Protein AF-A0A5C6D250-F1 (afdb_monomer_lite)

pLDDT: mean 87.03, std 15.77, range [28.17, 98.75]

Sequence (464 aa):
MTSQQETSIVERLCNARSPRNYFDWEEQEGYYITACRASGEDIPQLIDIVRKWSDPEWLSSESGLDRDLDGIDLLPVTAWRTLADLKSAAAVQPLIDMLCELDDEFDDWVSEELPHVFGKIGEPAIEPLVLVAQDAGTQEFVRSIAVRGLRCVAKYHEEARNQITAYLTEMMADSTEDSIQFNTTVLVELVDLRAVDAAEAIERAFANDFLDIGMMGKWEDVRQALGVESLGLEMPRDPYNSLEDLTKEVGIGIFSTQPIFMFGEIDEDAEQAYYERAWDLFSNSNEAQQVIDSDGELGWFRLLLEFGLNYLGETIDMMTVASLTEFVFEYVPRKVSTEPEAADSIVFELTKFWEYLDRAFEVPDAKSIIEWLNTEGVVGRLKSELSDPKNFGMAKSFFMSGMDAGYDMTSETEMAEFVEAYNNSSLPSNNVSAPETTVSRGERIGRNDPCPCGSGKKYKKCCR

Foldseek 3Di:
DDPPDPDDLLVQLLQADAPVVDDPLLVDACSLCVSSVDAPVCLVVLLVQLLLLLPPCSVVDPPVPDPPGDHSNCSNVSSLSNCLNNLPLVNQVSLLVSLQSDPDLDPVSNQPPVLSSLLSNAPSNLVVLLVQLPPPVGDLSSNLSSLSSLLSNCVNPVVCLVVSLVSLLVVLLVFDLVRQPSNQSSLVSNLVSLVQVSLVSNLVCQQRLSYACQPQHHNVSSCVSSVHDDPPRDGDPDHHNPPVVVCFLQVVDPQFPDRQADPNHGDPVRLVSSLVSLCVQLCPDPLVVVLCVPPVDDDLVSVLQVCQCPPVVGGPLRDALVSVCCVQQQVCLAPPQDALVCLVSNLSSVLSSLVSCCVPPVRPRSVVNNVVSPDPCSSVNSSVSNPDCVSYHPVNNLLVVLVVVVFPCVDPVSVVVSVVVVVVPPDDDPPPPPPDPPPPPDDDQDQQHQPPVPPRHRNVPPPD

InterPro domains:
  IPR004027 SEC-C motif [PF02810] (447-463)
  IPR010602 Protein of unknown function DUF1186 [PF06685] (77-229)
  IPR011989 Armadillo-like helical [G3DSA:1.25.10.10] (76-216)

Secondary structure (DSSP, 8-state):
----PPPPHHHHHHTSPPGGG-TTGGG-SSHHHHHTT--GGGHHHHHHHHTTSS-TTTTTS--SS-S--TTGGGHHHHHHHHHHHTT-GGGHHHHHHHHHT---TT-HHHHHHHHHHHHHH-GGGHHHHHHHHH-TTS-HHHHHHHHHHHHHHHHH-GGGHHHHHHHHHHHHHT--GGGHHHHHHHHHHHHHTT-GGGHHHHHHHHHTT-S-HHHH--HHHHHHHHT-----PPPPSS-TT-HHHHHHHTT--TT-SS-SEETTEE-HHHHHHHHHHHHHHHHTSHHHHHHHHHHS---HHHHHHHHIIIII---GGG--HHHHHHIIIIIHHHH----GGGHHHHHHHHHHHHHHHHHHH--TTHHHHHHHHTSTTHHHHHHHHHH-GGG--HHHHHHHHHHHTT--TTSHHHHHHHHHHHHHS---------------SS----TTSBPTTSSSSBHHHH--

Radius of gyration: 32.6 Å; chains: 1; bounding box: 73×55×107 Å

Structure (mmCIF, N/CA/C/O backbone):
data_AF-A0A5C6D250-F1
#
_entry.id   AF-A0A5C6D250-F1
#
loop_
_atom_site.group_PDB
_atom_site.id
_atom_site.type_symbol
_atom_site.label_atom_id
_atom_site.label_alt_id
_atom_site.label_comp_id
_atom_site.label_asym_id
_atom_site.label_entity_id
_atom_site.label_seq_id
_atom_site.pdbx_PDB_ins_code
_atom_site.Cartn_x
_atom_site.Cartn_y
_atom_site.Cartn_z
_atom_site.occupancy
_atom_site.B_iso_or_equiv
_atom_site.auth_seq_id
_atom_site.auth_comp_id
_atom_site.auth_asym_id
_atom_site.auth_atom_id
_atom_site.pdbx_PDB_model_num
ATOM 1 N N . MET A 1 1 ? -7.537 4.509 65.485 1.00 37.38 1 MET A N 1
ATOM 2 C CA . MET A 1 1 ? -8.223 4.524 64.180 1.00 37.38 1 MET A CA 1
ATOM 3 C C . MET A 1 1 ? -7.490 5.529 63.319 1.00 37.38 1 MET A C 1
ATOM 5 O O . MET A 1 1 ? -7.781 6.714 63.373 1.00 37.38 1 MET A O 1
ATOM 9 N N . THR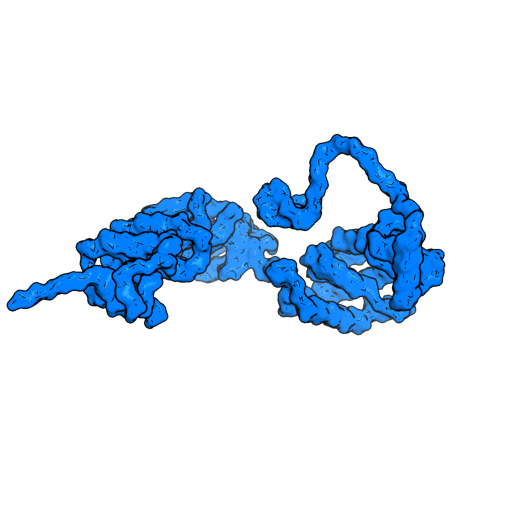 A 1 2 ? -6.424 5.078 62.669 1.00 39.28 2 THR A N 1
ATOM 10 C CA . THR A 1 2 ? -5.686 5.859 61.679 1.00 39.28 2 THR A CA 1
ATOM 11 C C . THR A 1 2 ? -6.544 5.909 60.423 1.00 39.28 2 THR A C 1
ATOM 13 O O . THR A 1 2 ? -6.864 4.868 59.859 1.00 39.28 2 THR A O 1
ATOM 16 N N . SER A 1 3 ? -6.968 7.116 60.057 1.00 42.22 3 SER A N 1
ATOM 17 C CA . SER A 1 3 ? -7.503 7.438 58.737 1.00 42.22 3 SER A CA 1
ATOM 18 C C . SER A 1 3 ? -6.509 6.928 57.690 1.00 42.22 3 SER A C 1
ATOM 20 O O . SER A 1 3 ? -5.389 7.435 57.624 1.00 42.22 3 SER A O 1
ATOM 22 N N . GLN A 1 4 ? -6.856 5.870 56.954 1.00 44.22 4 GLN A N 1
ATOM 23 C CA . GLN A 1 4 ? -6.157 5.547 55.714 1.00 44.22 4 GLN A CA 1
ATOM 24 C C . GLN A 1 4 ? -6.478 6.698 54.761 1.00 44.22 4 GLN A C 1
ATOM 26 O O . GLN A 1 4 ? -7.627 6.841 54.358 1.00 44.22 4 GLN A O 1
ATOM 31 N N . GLN A 1 5 ? -5.495 7.554 54.467 1.00 51.31 5 GLN A N 1
ATOM 32 C CA . GLN A 1 5 ? -5.589 8.454 53.320 1.00 51.31 5 GLN A CA 1
ATOM 33 C C . GLN A 1 5 ? -5.882 7.586 52.095 1.00 51.31 5 GLN A C 1
ATOM 35 O O . GLN A 1 5 ? -5.113 6.669 51.798 1.00 51.31 5 GLN A O 1
ATOM 40 N N . GLU A 1 6 ? -7.020 7.822 51.445 1.00 60.28 6 GLU A N 1
ATOM 41 C CA . GLU A 1 6 ? -7.322 7.206 50.158 1.00 60.28 6 GLU A CA 1
ATOM 42 C C . GLU A 1 6 ? -6.195 7.566 49.190 1.00 60.28 6 GLU A C 1
ATOM 44 O O . GLU A 1 6 ? -5.878 8.736 48.981 1.00 60.28 6 GLU A O 1
ATOM 49 N N . THR A 1 7 ? -5.530 6.534 48.680 1.00 74.62 7 THR A N 1
ATOM 50 C CA . THR A 1 7 ? -4.460 6.650 47.686 1.00 74.62 7 THR A CA 1
ATOM 51 C C . THR A 1 7 ? -5.074 7.200 46.399 1.00 74.62 7 THR A C 1
ATOM 53 O O . THR A 1 7 ? -6.152 6.754 45.988 1.00 74.62 7 THR A O 1
ATOM 56 N N . SER A 1 8 ? -4.421 8.181 45.776 1.00 87.75 8 SER A N 1
ATOM 57 C CA . SER A 1 8 ? -4.951 8.851 44.579 1.00 87.75 8 SER A CA 1
ATOM 58 C C . SER A 1 8 ? -5.178 7.856 43.432 1.00 87.75 8 SER A C 1
ATOM 60 O O . SER A 1 8 ? -4.537 6.804 43.384 1.00 87.75 8 SER A O 1
ATOM 62 N N . ILE A 1 9 ? -6.084 8.155 42.489 1.00 89.00 9 ILE A N 1
ATOM 63 C CA . ILE A 1 9 ? -6.283 7.279 41.317 1.00 89.00 9 ILE A CA 1
ATOM 64 C C . ILE A 1 9 ? -4.988 7.117 40.512 1.00 89.00 9 ILE A C 1
ATOM 66 O O . ILE A 1 9 ? -4.697 6.019 40.062 1.00 89.00 9 ILE A O 1
ATOM 70 N N . VAL A 1 10 ? -4.166 8.168 40.424 1.00 87.00 10 VAL A N 1
ATOM 71 C CA . VAL A 1 10 ? -2.855 8.136 39.757 1.00 87.00 10 VAL A CA 1
ATOM 72 C C . VAL A 1 10 ? -1.943 7.095 40.405 1.00 87.00 10 VAL A C 1
ATOM 74 O O . VAL A 1 10 ? -1.446 6.205 39.722 1.00 87.00 10 VAL A O 1
ATOM 77 N N . GLU A 1 11 ? -1.786 7.128 41.732 1.00 84.94 11 GLU A N 1
ATOM 78 C CA . GLU A 1 11 ? -0.992 6.120 42.447 1.00 84.94 11 GLU A CA 1
ATOM 79 C C . GLU A 1 11 ? -1.585 4.714 42.289 1.00 84.94 11 GLU A C 1
ATOM 81 O O . GLU A 1 11 ? -0.844 3.738 42.172 1.00 84.94 11 GLU A O 1
ATOM 86 N N . ARG A 1 12 ? -2.917 4.579 42.279 1.00 89.94 12 ARG A N 1
ATOM 87 C CA . ARG A 1 12 ? -3.585 3.284 42.081 1.00 89.94 12 ARG A CA 1
ATOM 88 C C . ARG A 1 12 ? -3.339 2.716 40.679 1.00 89.94 12 ARG A C 1
ATOM 90 O O . ARG A 1 12 ? -3.074 1.521 40.574 1.00 89.94 12 ARG A O 1
ATOM 97 N N . LEU A 1 13 ? -3.364 3.552 39.642 1.00 88.25 13 LEU A N 1
ATOM 98 C CA . LEU A 1 13 ? -3.041 3.174 38.264 1.00 88.25 13 LEU A CA 1
ATOM 99 C C . LEU A 1 13 ? -1.561 2.787 38.118 1.00 88.25 13 LEU A C 1
ATOM 101 O O . LEU A 1 13 ? -1.276 1.748 37.536 1.00 88.25 13 LEU A O 1
ATOM 105 N N . CYS A 1 14 ? -0.623 3.540 38.706 1.00 83.69 14 CYS A N 1
ATOM 106 C CA . CYS A 1 14 ? 0.806 3.189 38.671 1.00 83.69 14 CYS A CA 1
ATOM 107 C C . CYS A 1 14 ? 1.116 1.848 39.357 1.00 83.69 14 CYS A C 1
ATOM 109 O O . CYS A 1 14 ? 2.087 1.180 39.018 1.00 83.69 14 CYS A O 1
ATOM 111 N N . ASN A 1 15 ? 0.306 1.461 40.347 1.00 82.19 15 ASN A N 1
ATOM 112 C CA . ASN A 1 15 ? 0.440 0.179 41.038 1.00 82.19 15 ASN A CA 1
ATOM 113 C C . ASN A 1 15 ? -0.245 -0.984 40.302 1.00 82.19 15 ASN A C 1
ATOM 115 O O . ASN A 1 15 ? -0.017 -2.146 40.659 1.00 82.19 15 ASN A O 1
ATOM 119 N N . ALA A 1 16 ? -1.086 -0.708 39.300 1.00 83.81 16 ALA A N 1
ATOM 120 C CA . ALA A 1 16 ? -1.531 -1.748 38.386 1.00 83.81 16 ALA A CA 1
ATOM 121 C C . ALA A 1 16 ? -0.348 -2.226 37.537 1.00 83.81 16 ALA A C 1
ATOM 123 O O . ALA A 1 16 ? 0.628 -1.516 37.303 1.00 83.81 16 ALA A O 1
ATOM 124 N N . ARG A 1 17 ? -0.401 -3.486 37.101 1.00 75.44 17 ARG A N 1
ATOM 125 C CA . ARG A 1 17 ? 0.667 -4.033 36.257 1.00 75.44 17 ARG A CA 1
ATOM 126 C C . ARG A 1 17 ? 0.773 -3.233 34.962 1.00 75.44 17 ARG A C 1
ATOM 128 O O . ARG A 1 17 ? -0.248 -2.908 34.362 1.00 75.44 17 ARG A O 1
ATOM 135 N N . SER A 1 18 ? 2.013 -3.016 34.523 1.00 81.00 18 SER A N 1
ATOM 136 C CA . SER A 1 18 ? 2.312 -2.307 33.279 1.00 81.00 18 SER A CA 1
ATOM 137 C C . SER A 1 18 ? 1.523 -2.884 32.092 1.00 81.00 18 SER A C 1
ATOM 139 O O . SER A 1 18 ? 1.556 -4.109 31.899 1.00 81.00 18 SER A O 1
ATOM 141 N N . PRO A 1 19 ? 0.891 -2.026 31.266 1.00 83.06 19 PRO A N 1
ATOM 142 C CA . PRO A 1 19 ? 0.223 -2.436 30.033 1.00 83.06 19 PRO A CA 1
ATOM 143 C C . PRO A 1 19 ? 1.100 -3.252 29.073 1.00 83.06 19 PRO A C 1
ATOM 145 O O . PRO A 1 19 ? 0.569 -4.098 28.361 1.00 83.06 19 PRO A O 1
ATOM 148 N N . ARG A 1 20 ? 2.435 -3.085 29.113 1.00 81.62 20 ARG A N 1
ATOM 149 C CA . ARG A 1 20 ? 3.404 -3.809 28.258 1.00 81.62 20 ARG A CA 1
ATOM 150 C C . ARG A 1 20 ? 3.479 -5.315 28.519 1.00 81.62 20 ARG A C 1
ATOM 152 O O . ARG A 1 20 ? 3.964 -6.059 27.679 1.00 81.62 20 ARG A O 1
ATOM 159 N N . ASN A 1 21 ? 3.068 -5.765 29.703 1.00 73.31 21 ASN A N 1
ATOM 160 C CA . ASN A 1 21 ? 3.219 -7.162 30.125 1.00 73.31 21 ASN A CA 1
ATOM 161 C C . ASN A 1 21 ? 1.983 -8.019 29.825 1.00 73.31 21 ASN A C 1
ATOM 163 O O . ASN A 1 21 ? 1.889 -9.137 30.335 1.00 73.31 21 ASN A O 1
ATOM 167 N N . TYR A 1 22 ? 1.014 -7.483 29.083 1.00 66.19 22 TYR A N 1
ATOM 168 C CA . TYR A 1 22 ? -0.286 -8.107 28.912 1.00 66.19 22 TYR A CA 1
ATOM 169 C C . TYR A 1 22 ? -0.682 -8.166 27.445 1.00 66.19 22 TYR A C 1
ATOM 171 O O . TYR A 1 22 ? -1.217 -7.205 26.901 1.00 66.19 22 TYR A O 1
ATOM 179 N N . PHE A 1 23 ? -0.409 -9.321 26.842 1.00 62.03 23 PHE A N 1
ATOM 180 C CA . PHE A 1 23 ? -1.096 -9.750 25.633 1.00 62.03 23 PHE A CA 1
ATOM 181 C C . PHE A 1 23 ? -2.547 -10.089 26.019 1.00 62.03 23 PHE A C 1
ATOM 183 O O . PHE A 1 23 ? -2.774 -10.669 27.085 1.00 62.03 23 PHE A O 1
ATOM 190 N N . ASP A 1 24 ? -3.503 -9.673 25.194 1.00 76.31 24 ASP A N 1
ATOM 191 C CA . ASP A 1 24 ? -4.924 -10.042 25.270 1.00 76.31 24 ASP A CA 1
ATOM 192 C C . ASP A 1 24 ? -5.699 -9.500 26.503 1.00 76.31 24 ASP A C 1
ATOM 194 O O . ASP A 1 24 ? -6.525 -10.183 27.120 1.00 76.31 24 ASP A O 1
ATOM 198 N N . TRP A 1 25 ? -5.432 -8.256 26.934 1.00 88.12 25 TRP A N 1
ATOM 199 C CA . TRP A 1 25 ? -6.135 -7.635 28.079 1.00 88.12 25 TRP A CA 1
ATOM 200 C C . TRP A 1 25 ? -7.646 -7.500 27.856 1.00 88.12 25 TRP A C 1
ATOM 202 O O . TRP A 1 25 ? -8.431 -7.476 28.810 1.00 88.12 25 TRP A O 1
ATOM 212 N N . GLU A 1 26 ? -8.054 -7.393 26.601 1.00 87.62 26 GLU A N 1
ATOM 213 C CA . GLU A 1 26 ? -9.429 -7.256 26.169 1.00 87.62 26 GLU A CA 1
ATOM 214 C C . GLU A 1 26 ? -10.266 -8.498 26.505 1.00 87.62 26 GLU A C 1
ATOM 216 O O . GLU A 1 26 ? -11.472 -8.376 26.725 1.00 87.62 26 GLU A O 1
ATOM 221 N N . GLU A 1 27 ? -9.633 -9.666 26.666 1.00 86.81 27 GLU A N 1
ATOM 222 C CA . GLU A 1 27 ? -10.281 -10.902 27.119 1.00 86.81 27 GLU A CA 1
ATOM 223 C C . GLU A 1 27 ? -10.558 -10.925 28.634 1.00 86.81 27 GLU A C 1
ATOM 225 O O . GLU A 1 27 ? -11.228 -11.829 29.139 1.00 86.81 27 GLU A O 1
ATOM 230 N N . GLN A 1 28 ? -10.060 -9.942 29.394 1.00 85.31 28 GLN A N 1
ATOM 231 C CA . GLN A 1 28 ? -10.167 -9.931 30.852 1.00 85.31 28 GLN A CA 1
ATOM 232 C C . GLN A 1 28 ? -11.190 -8.934 31.353 1.00 85.31 28 GLN A C 1
ATOM 234 O O . GLN A 1 28 ? -10.996 -7.721 31.296 1.00 85.31 28 GLN A O 1
ATOM 239 N N . GLU A 1 29 ? -12.283 -9.449 31.903 1.00 85.31 29 GLU A N 1
ATOM 240 C CA . GLU A 1 29 ? -13.344 -8.605 32.436 1.00 85.31 29 GLU A CA 1
ATOM 241 C C . GLU A 1 29 ? -13.020 -8.132 33.865 1.00 85.31 29 GLU A C 1
ATOM 243 O O . GLU A 1 29 ? -12.837 -8.934 34.783 1.00 85.31 29 GLU A O 1
ATOM 248 N N . GLY A 1 30 ? -12.957 -6.811 34.067 1.00 88.50 30 GLY A N 1
ATOM 249 C CA . GLY A 1 30 ? -12.885 -6.193 35.397 1.00 88.50 30 GLY A CA 1
ATOM 250 C C . GLY A 1 30 ? -11.522 -6.273 36.097 1.00 88.50 30 GLY A C 1
ATOM 251 O O . GLY A 1 30 ? -11.430 -5.982 37.300 1.00 88.50 30 GLY A O 1
ATOM 252 N N . TYR A 1 31 ? -10.457 -6.653 35.381 1.00 91.44 31 TYR A N 1
ATOM 253 C CA . TYR A 1 31 ? -9.102 -6.680 35.935 1.00 91.44 31 TYR A CA 1
ATOM 254 C C . TYR A 1 31 ? -8.674 -5.293 36.421 1.00 91.44 31 TYR A C 1
ATOM 256 O O . TYR A 1 31 ? -8.228 -5.169 37.562 1.00 91.44 31 TYR A O 1
ATOM 264 N N . TYR A 1 32 ? -8.849 -4.249 35.610 1.00 91.19 32 TYR A N 1
ATOM 265 C CA . TYR A 1 32 ? -8.392 -2.900 35.941 1.00 91.19 32 TYR A CA 1
ATOM 266 C C . TYR A 1 32 ? -9.249 -2.249 37.023 1.00 91.19 32 TYR A C 1
ATOM 268 O O . TYR A 1 32 ? -8.711 -1.567 37.893 1.00 91.19 32 TYR A O 1
ATOM 276 N N . ILE A 1 33 ? -10.549 -2.557 37.080 1.00 93.00 33 ILE A N 1
ATOM 277 C CA . ILE A 1 33 ? -11.382 -2.206 38.243 1.00 93.00 33 ILE A CA 1
ATOM 278 C C . ILE A 1 33 ? -10.767 -2.777 39.523 1.00 93.00 33 ILE A C 1
ATOM 280 O O . ILE A 1 33 ? -10.609 -2.064 40.512 1.00 93.00 33 ILE A O 1
ATOM 284 N N . THR A 1 34 ? -10.395 -4.058 39.512 1.00 92.12 34 THR A N 1
ATOM 285 C CA . THR A 1 34 ? -9.875 -4.745 40.702 1.00 92.12 34 THR A CA 1
ATOM 286 C C . THR A 1 34 ? -8.467 -4.268 41.068 1.00 92.12 34 THR A C 1
ATOM 288 O O . THR A 1 34 ? -8.195 -3.967 42.233 1.00 92.12 34 THR A O 1
ATOM 291 N N . ALA A 1 35 ? -7.574 -4.179 40.082 1.00 89.44 35 ALA A N 1
ATOM 292 C CA . ALA A 1 35 ? -6.174 -3.808 40.258 1.00 89.44 35 ALA A CA 1
ATOM 293 C C . ALA A 1 35 ? -6.030 -2.348 40.708 1.00 89.44 35 ALA A C 1
ATOM 295 O O . ALA A 1 35 ? -5.338 -2.074 41.689 1.00 89.44 35 ALA A O 1
ATOM 296 N N . CYS A 1 36 ? -6.752 -1.434 40.057 1.00 90.75 36 CYS A N 1
ATOM 297 C CA . CYS A 1 36 ? -6.742 -0.006 40.366 1.00 90.75 36 CYS A CA 1
ATOM 298 C C . CYS A 1 36 ? -7.736 0.357 41.479 1.00 90.75 36 CYS A C 1
ATOM 300 O O . CYS A 1 36 ? -7.814 1.514 41.886 1.00 90.75 36 CYS A O 1
ATOM 302 N N . ARG A 1 37 ? -8.528 -0.609 41.972 1.00 93.81 37 ARG A N 1
ATOM 303 C CA . ARG A 1 37 ? -9.633 -0.384 42.924 1.00 93.81 37 ARG A CA 1
ATOM 304 C C . ARG A 1 37 ? -10.550 0.751 42.459 1.00 93.81 37 ARG A C 1
ATOM 306 O O . ARG A 1 37 ? -10.935 1.592 43.267 1.00 93.81 37 ARG A O 1
ATOM 313 N N . ALA A 1 38 ? -10.790 0.828 41.153 1.00 94.62 38 ALA A N 1
ATOM 314 C CA . ALA A 1 38 ? -11.485 1.939 40.525 1.00 94.62 38 ALA A CA 1
ATOM 315 C C . ALA A 1 38 ? -13.004 1.800 40.673 1.00 94.62 38 ALA A C 1
ATOM 317 O O . ALA A 1 38 ? -13.540 0.692 40.736 1.00 94.62 38 ALA A O 1
ATOM 318 N N . SER A 1 39 ? -13.704 2.928 40.711 1.00 95.12 39 SER A N 1
ATOM 319 C CA . SER A 1 39 ? -15.166 2.977 40.749 1.00 95.12 39 SER A CA 1
ATOM 320 C C . SER A 1 39 ? -15.715 4.077 39.840 1.00 95.12 39 SER A C 1
ATOM 322 O O . SER A 1 39 ? -14.960 4.845 39.247 1.00 95.12 39 SER A O 1
ATOM 324 N N . GLY A 1 40 ? -17.044 4.191 39.751 1.00 94.25 40 GLY A N 1
ATOM 325 C CA . GLY A 1 40 ? -17.687 5.260 38.980 1.00 94.25 40 GLY A CA 1
ATOM 326 C C . GLY A 1 40 ? -17.308 6.678 39.433 1.00 94.25 40 GLY A C 1
ATOM 327 O O . GLY A 1 40 ? -17.347 7.600 38.624 1.00 94.25 40 GLY A O 1
ATOM 328 N N . GLU A 1 41 ? -16.891 6.860 40.691 1.00 95.62 41 GLU A N 1
ATOM 329 C CA . GLU A 1 41 ? -16.434 8.158 41.214 1.00 95.62 41 GLU A CA 1
ATOM 330 C C . GLU A 1 41 ? -15.091 8.603 40.605 1.00 95.62 41 GLU A C 1
ATOM 332 O O . GLU A 1 41 ? -14.802 9.797 40.559 1.00 95.62 41 GLU A O 1
ATOM 337 N N . ASP A 1 42 ? -14.303 7.658 40.080 1.00 96.75 42 ASP A N 1
ATOM 338 C CA . ASP A 1 42 ? -12.990 7.919 39.483 1.00 96.75 42 ASP A CA 1
ATOM 339 C C . ASP A 1 42 ? -13.078 8.353 38.007 1.00 96.75 42 ASP A C 1
ATOM 341 O O . ASP A 1 42 ? -12.104 8.874 37.464 1.00 96.75 42 ASP A O 1
ATOM 345 N N . ILE A 1 43 ? -14.236 8.172 37.352 1.00 97.31 43 ILE A N 1
ATOM 346 C CA . ILE A 1 43 ? -14.421 8.406 35.906 1.00 97.31 43 ILE A CA 1
ATOM 347 C C . ILE A 1 43 ? -13.931 9.793 35.450 1.00 97.31 43 ILE A C 1
ATOM 349 O O . ILE A 1 43 ? -13.191 9.837 34.467 1.00 97.31 43 ILE A O 1
ATOM 353 N N . PRO A 1 44 ? -14.270 10.918 36.118 1.00 97.25 44 PRO A N 1
ATOM 354 C CA . PRO A 1 44 ? -13.808 12.233 35.673 1.00 97.25 44 PRO A CA 1
ATOM 355 C C . PRO A 1 44 ? -12.279 12.355 35.661 1.00 97.25 44 PRO A C 1
ATOM 357 O O . PRO A 1 44 ? -11.711 12.836 34.687 1.00 97.25 44 PRO A O 1
ATOM 360 N N . GLN A 1 45 ? -11.605 11.855 36.703 1.00 95.19 45 GLN A N 1
ATOM 361 C CA . GLN A 1 45 ? -10.142 11.908 36.783 1.00 95.19 45 GLN A CA 1
ATOM 362 C C . GLN A 1 45 ? -9.484 10.963 35.773 1.00 95.19 45 GLN A C 1
ATOM 364 O O . GLN A 1 45 ? -8.446 11.295 35.212 1.00 95.19 45 GLN A O 1
ATOM 369 N N . LEU A 1 46 ? -10.084 9.799 35.508 1.00 96.38 46 LEU A N 1
ATOM 370 C CA . LEU A 1 46 ? -9.608 8.884 34.470 1.00 96.38 46 LEU A CA 1
ATOM 371 C C . LEU A 1 46 ? -9.687 9.522 33.075 1.00 96.38 46 LEU A C 1
ATOM 373 O O . LEU A 1 46 ? -8.745 9.389 32.300 1.00 96.38 46 LEU A O 1
ATOM 377 N N . ILE A 1 47 ? -10.768 10.249 32.771 1.00 96.50 47 ILE A N 1
ATOM 378 C CA . ILE A 1 47 ? -10.910 11.001 31.513 1.00 96.50 47 ILE A CA 1
ATOM 379 C C . ILE A 1 47 ? -9.834 12.090 31.401 1.00 96.50 47 ILE A C 1
ATOM 381 O O . ILE A 1 47 ? -9.215 12.230 30.346 1.00 96.50 47 ILE A O 1
ATOM 385 N N . ASP A 1 48 ? -9.572 12.827 32.485 1.00 93.31 48 ASP A N 1
ATOM 386 C CA . ASP A 1 48 ? -8.516 13.847 32.507 1.00 93.31 48 ASP A CA 1
ATOM 387 C C . ASP A 1 48 ? -7.125 13.248 32.240 1.00 93.31 48 ASP A C 1
ATOM 389 O O . ASP A 1 48 ? -6.312 13.871 31.560 1.00 93.31 48 ASP A O 1
ATOM 393 N N . ILE A 1 49 ? -6.859 12.032 32.734 1.00 92.12 49 ILE A N 1
ATOM 394 C CA . ILE A 1 49 ? -5.605 11.305 32.483 1.00 92.12 49 ILE A CA 1
ATOM 395 C C . ILE A 1 49 ? -5.520 10.830 31.027 1.00 92.12 49 ILE A C 1
ATOM 397 O O . ILE A 1 49 ? -4.461 10.946 30.422 1.00 92.12 49 ILE A O 1
ATOM 401 N N . VAL A 1 50 ? -6.610 10.327 30.438 1.00 92.00 50 VAL A N 1
ATOM 402 C CA . VAL A 1 50 ? -6.621 9.876 29.032 1.00 92.00 50 VAL A CA 1
ATOM 403 C C . VAL A 1 50 ? -6.260 11.005 28.069 1.00 92.00 50 VAL A C 1
ATOM 405 O O . VAL A 1 50 ? -5.452 10.805 27.167 1.00 92.00 50 VAL A O 1
ATOM 408 N N . ARG A 1 51 ? -6.784 12.213 28.300 1.00 89.88 51 ARG A N 1
ATOM 409 C CA . ARG A 1 51 ? -6.480 13.407 27.487 1.00 89.88 51 ARG A CA 1
ATOM 410 C C . ARG A 1 51 ? -5.010 13.816 27.507 1.00 89.88 51 ARG A C 1
ATOM 412 O O . ARG A 1 51 ? -4.597 14.643 26.709 1.00 89.88 51 ARG A O 1
ATOM 419 N N . LYS A 1 52 ? -4.212 13.264 28.423 1.00 86.62 52 LYS A N 1
ATOM 420 C CA . LYS A 1 52 ? -2.765 13.479 28.428 1.00 86.62 52 LYS A CA 1
ATOM 421 C C . LYS A 1 52 ? -2.034 12.724 27.327 1.00 86.62 52 LYS A C 1
ATOM 423 O O . LYS A 1 52 ? -0.883 13.048 27.077 1.00 86.62 52 LYS A O 1
ATOM 428 N N . TRP A 1 53 ? -2.685 11.771 26.659 1.00 86.50 53 TRP A N 1
ATOM 429 C CA . TRP A 1 53 ? -2.085 11.061 25.532 1.00 86.50 53 TRP A CA 1
ATOM 430 C C . TRP A 1 53 ? -1.847 11.973 24.319 1.00 86.50 53 TRP A C 1
ATOM 432 O O . TRP A 1 53 ? -0.772 11.920 23.736 1.00 86.50 53 TRP A O 1
ATOM 442 N N . SER A 1 54 ? -2.796 12.862 23.998 1.00 79.31 54 SER A N 1
ATOM 443 C CA . SER A 1 54 ? -2.668 13.840 22.903 1.00 79.31 54 SER A CA 1
ATOM 444 C C . SER A 1 54 ? -1.897 15.112 23.292 1.00 79.31 54 SER A C 1
ATOM 446 O O . SER A 1 54 ? -1.697 15.984 22.454 1.00 79.31 54 SER A O 1
ATOM 448 N N . ASP A 1 55 ? -1.452 15.249 24.549 1.00 80.31 55 ASP A N 1
ATOM 449 C CA . ASP A 1 55 ? -0.768 16.442 25.066 1.00 80.31 55 ASP A CA 1
ATOM 450 C C . ASP A 1 55 ? 0.753 16.353 24.798 1.00 80.31 55 ASP A C 1
ATOM 452 O O . ASP A 1 55 ? 1.448 15.591 25.480 1.00 80.31 55 ASP A O 1
ATOM 456 N N . PRO A 1 56 ? 1.327 17.147 23.870 1.00 67.38 56 PRO A N 1
ATOM 457 C CA . PRO A 1 56 ? 2.754 17.069 23.541 1.00 67.38 56 PRO A CA 1
ATOM 458 C C . PRO A 1 56 ? 3.657 17.433 24.728 1.00 67.38 56 PRO A C 1
ATOM 460 O O . PRO A 1 56 ? 4.819 17.024 24.790 1.00 67.38 56 PRO A O 1
ATOM 463 N N . GLU A 1 57 ? 3.138 18.203 25.693 1.00 68.88 57 GLU A N 1
ATOM 464 C CA . GLU A 1 57 ? 3.882 18.605 26.883 1.00 68.88 57 GLU A CA 1
ATOM 465 C C . GLU A 1 57 ? 3.908 17.506 27.960 1.00 68.88 57 GLU A C 1
ATOM 467 O O . GLU A 1 57 ? 4.777 17.538 28.841 1.00 68.88 57 GLU A O 1
ATOM 472 N N . TRP A 1 58 ? 3.031 16.498 27.878 1.00 66.25 58 TRP A N 1
ATOM 473 C CA . TRP A 1 58 ? 2.954 15.392 28.840 1.00 66.25 58 TRP A CA 1
ATOM 474 C C . TRP A 1 58 ? 4.247 14.570 28.902 1.00 66.25 58 TRP A C 1
ATOM 476 O O . TRP A 1 58 ? 4.739 14.283 29.992 1.00 66.25 58 TRP A O 1
ATOM 486 N N . LEU A 1 59 ? 4.859 14.272 27.751 1.00 54.47 59 LEU A N 1
ATOM 487 C CA . LEU A 1 59 ? 6.138 13.549 27.679 1.00 54.47 59 LEU A CA 1
ATOM 488 C C . LEU A 1 59 ? 7.347 14.413 28.084 1.00 54.47 59 LEU A C 1
ATOM 490 O O . LEU A 1 59 ? 8.411 13.882 28.402 1.00 54.47 59 LEU A O 1
ATOM 494 N N . SER A 1 60 ? 7.200 15.742 28.066 1.00 48.88 60 SER A N 1
ATOM 495 C CA . SER A 1 60 ? 8.306 16.693 28.263 1.00 48.88 60 SER A CA 1
ATOM 496 C C . SER A 1 60 ? 8.349 17.349 29.647 1.00 48.88 60 SER A C 1
ATOM 498 O O . SER A 1 60 ? 9.363 17.953 30.008 1.00 48.88 60 SER A O 1
ATOM 500 N N . SER A 1 61 ? 7.276 17.247 30.436 1.00 44.34 61 SER A N 1
ATOM 501 C CA . SER A 1 61 ? 7.159 17.955 31.709 1.00 44.34 61 SER A CA 1
ATOM 502 C C . SER A 1 61 ? 7.567 17.089 32.900 1.00 44.34 61 SER A C 1
ATOM 504 O O . SER A 1 61 ? 7.197 15.926 33.042 1.00 44.34 61 SER A O 1
ATOM 506 N N . GLU A 1 62 ? 8.348 17.692 33.799 1.00 47.44 62 GLU A N 1
ATOM 507 C CA . GLU A 1 62 ? 8.600 17.194 35.147 1.00 47.44 62 GLU A CA 1
ATOM 508 C C . GLU A 1 62 ? 7.258 17.072 35.895 1.00 47.44 62 GLU A C 1
ATOM 510 O O . GLU A 1 62 ? 6.827 18.004 36.570 1.00 47.44 62 GLU A O 1
ATOM 515 N N . SER A 1 63 ? 6.575 15.934 35.766 1.00 45.16 63 SER A N 1
ATOM 516 C CA . SER A 1 63 ? 5.187 15.716 36.202 1.00 45.16 63 SER A CA 1
ATOM 517 C C . SER A 1 63 ? 4.952 15.750 37.721 1.00 45.16 63 SER A C 1
ATOM 519 O O . SER A 1 63 ? 3.889 15.355 38.191 1.00 45.16 63 SER A O 1
ATOM 521 N N . GLY A 1 64 ? 5.909 16.225 38.528 1.00 47.44 64 GLY A N 1
ATOM 522 C CA . GLY A 1 64 ? 5.781 16.343 39.988 1.00 47.44 64 GLY A CA 1
ATOM 523 C C . GLY A 1 64 ? 5.553 15.015 40.725 1.00 47.44 64 GLY A C 1
ATOM 524 O O . GLY A 1 64 ? 5.402 15.017 41.946 1.00 47.44 64 GLY A O 1
ATOM 525 N N . LEU A 1 65 ? 5.541 13.898 39.997 1.00 49.53 65 LEU A N 1
ATOM 526 C CA . LEU A 1 65 ? 5.484 12.536 40.496 1.00 49.53 65 LEU A CA 1
ATOM 527 C C . LEU A 1 65 ? 6.921 12.077 40.768 1.00 49.53 65 LEU A C 1
ATOM 529 O O . LEU A 1 65 ? 7.831 12.339 39.978 1.00 49.53 65 LEU A O 1
ATOM 533 N N . ASP A 1 66 ? 7.135 11.449 41.923 1.00 44.47 66 ASP A N 1
ATOM 534 C CA . ASP A 1 66 ? 8.444 10.928 42.319 1.00 44.47 66 ASP A CA 1
ATOM 535 C C . ASP A 1 66 ? 8.915 9.924 41.251 1.00 44.47 66 ASP A C 1
ATOM 537 O O . ASP A 1 66 ? 8.196 8.977 40.926 1.00 44.47 66 ASP A O 1
ATOM 541 N N . ARG A 1 67 ? 10.076 10.180 40.634 1.00 46.91 67 ARG A N 1
ATOM 542 C CA . ARG A 1 67 ? 10.500 9.609 39.333 1.00 46.91 67 ARG A CA 1
ATOM 543 C C . ARG A 1 67 ? 10.923 8.128 39.388 1.00 46.91 67 ARG A C 1
ATOM 545 O O . ARG A 1 67 ? 11.612 7.665 38.486 1.00 46.91 67 ARG A O 1
ATOM 552 N N . ASP A 1 68 ? 10.507 7.394 40.415 1.00 47.44 68 ASP A N 1
ATOM 553 C CA . ASP A 1 68 ? 10.876 5.992 40.666 1.00 47.44 68 ASP A CA 1
ATOM 554 C C . ASP A 1 68 ? 9.821 4.977 40.162 1.00 47.44 68 ASP A C 1
ATOM 556 O O . ASP A 1 68 ? 9.842 3.810 40.554 1.00 47.44 68 ASP A O 1
ATOM 560 N N . LEU A 1 69 ? 8.889 5.384 39.290 1.00 51.44 69 LEU A N 1
ATOM 561 C CA . LEU A 1 69 ? 7.852 4.501 38.735 1.00 51.44 69 LEU A CA 1
ATOM 562 C C . LEU A 1 69 ? 8.069 4.258 37.233 1.00 51.44 69 LEU A C 1
ATOM 564 O O . LEU A 1 69 ? 7.765 5.115 36.404 1.00 51.44 69 LEU A O 1
ATOM 568 N N . ASP A 1 70 ? 8.560 3.063 36.887 1.00 50.03 70 ASP A N 1
ATOM 569 C CA . ASP A 1 70 ? 8.545 2.533 35.517 1.00 50.03 70 ASP A CA 1
ATOM 570 C C . ASP A 1 70 ? 7.100 2.550 34.966 1.00 50.03 70 ASP A C 1
ATOM 572 O O . ASP A 1 70 ? 6.215 1.911 35.540 1.00 50.03 70 ASP A O 1
ATOM 576 N N . GLY A 1 71 ? 6.844 3.237 33.844 1.00 58.94 71 GLY A N 1
ATOM 577 C CA . GLY A 1 71 ? 5.558 3.165 33.127 1.00 58.94 71 GLY A CA 1
ATOM 578 C C . GLY A 1 71 ? 4.606 4.364 33.252 1.00 58.94 71 GLY A C 1
ATOM 579 O O . GLY A 1 71 ? 3.441 4.229 32.876 1.00 58.94 71 GLY A O 1
ATOM 580 N N . ILE A 1 72 ? 5.055 5.521 33.762 1.00 66.19 72 ILE A N 1
ATOM 581 C CA . ILE A 1 72 ? 4.254 6.770 33.793 1.00 66.19 72 ILE A CA 1
ATOM 582 C C . ILE A 1 72 ? 3.787 7.198 32.390 1.00 66.19 72 ILE A C 1
ATOM 584 O O . ILE A 1 72 ? 2.683 7.722 32.242 1.00 66.19 72 ILE A O 1
ATOM 588 N N . ASP A 1 73 ? 4.592 6.930 31.362 1.00 70.38 73 ASP A N 1
ATOM 589 C CA . ASP A 1 73 ? 4.258 7.131 29.948 1.00 70.38 73 ASP A CA 1
ATOM 590 C C . ASP A 1 73 ? 2.969 6.396 29.542 1.00 70.38 73 ASP A C 1
ATOM 592 O O . ASP A 1 73 ? 2.196 6.908 28.741 1.00 70.38 73 ASP A O 1
ATOM 596 N N . LEU A 1 74 ? 2.677 5.247 30.160 1.00 81.19 74 LEU A N 1
ATOM 597 C CA . LEU A 1 74 ? 1.512 4.403 29.859 1.00 81.19 74 LEU A CA 1
ATOM 598 C C . LEU A 1 74 ? 0.358 4.562 30.857 1.00 81.19 74 LEU A C 1
ATOM 600 O O . LEU A 1 74 ? -0.567 3.738 30.907 1.00 81.19 74 LEU A O 1
ATOM 604 N N . LEU A 1 75 ? 0.386 5.620 31.668 1.00 87.50 75 LEU A N 1
ATOM 605 C CA . LEU A 1 75 ? -0.715 5.938 32.570 1.00 87.50 75 LEU A CA 1
ATOM 606 C C . LEU A 1 75 ? -2.042 6.162 31.815 1.00 87.50 75 LEU A C 1
ATOM 608 O O . LEU A 1 75 ? -3.047 5.594 32.255 1.00 87.50 75 LEU A O 1
ATOM 612 N N . PRO A 1 76 ? -2.078 6.886 30.673 1.00 90.69 76 PRO A N 1
ATOM 613 C CA . PRO A 1 76 ? -3.306 7.035 29.888 1.00 90.69 76 PRO A CA 1
ATOM 614 C C . PRO A 1 76 ? -3.838 5.702 29.352 1.00 90.69 76 PRO A C 1
ATOM 616 O O . PRO A 1 76 ? -5.045 5.473 29.416 1.00 90.69 76 PRO A O 1
ATOM 619 N N . VAL A 1 77 ? -2.952 4.775 28.962 1.00 90.75 77 VAL A N 1
ATOM 620 C CA . VAL A 1 77 ? -3.340 3.416 28.545 1.00 90.75 77 VAL A CA 1
ATOM 621 C C . VAL A 1 77 ? -4.055 2.680 29.674 1.00 90.75 77 VAL A C 1
ATOM 623 O O . VAL A 1 77 ? -5.145 2.133 29.520 1.00 90.75 77 VAL A O 1
ATOM 626 N N . THR A 1 78 ? -3.474 2.713 30.872 1.00 91.56 78 THR A N 1
ATOM 627 C CA . THR A 1 78 ? -4.090 2.097 32.055 1.00 91.56 78 THR A CA 1
ATOM 628 C C . THR A 1 78 ? -5.436 2.758 32.380 1.00 91.56 78 THR A C 1
ATOM 630 O O . THR A 1 78 ? -6.392 2.074 32.759 1.00 91.56 78 THR A O 1
ATOM 633 N N . ALA A 1 79 ? -5.541 4.078 32.203 1.00 95.12 79 ALA A N 1
ATOM 634 C CA . ALA A 1 79 ? -6.766 4.827 32.446 1.00 95.12 79 ALA A CA 1
ATOM 635 C C . ALA A 1 79 ? -7.884 4.457 31.458 1.00 95.12 79 ALA A C 1
ATOM 637 O O . ALA A 1 79 ? -8.990 4.155 31.912 1.00 95.12 79 ALA A O 1
ATOM 638 N N . TRP A 1 80 ? -7.621 4.386 30.146 1.00 95.31 80 TRP A N 1
ATOM 639 C CA . TRP A 1 80 ? -8.654 3.983 29.184 1.00 95.31 80 TRP A CA 1
ATOM 640 C C . TRP A 1 80 ? -9.069 2.519 29.348 1.00 95.31 80 TRP A C 1
ATOM 642 O O . TRP A 1 80 ? -10.258 2.220 29.255 1.00 95.31 80 TRP A O 1
ATOM 652 N N . ARG A 1 81 ? -8.146 1.612 29.713 1.00 94.88 81 ARG A N 1
ATOM 653 C CA . ARG A 1 81 ? -8.488 0.206 30.006 1.00 94.88 81 ARG A CA 1
ATOM 654 C C . ARG A 1 81 ? -9.384 0.112 31.243 1.00 94.88 81 ARG A C 1
ATOM 656 O O . ARG A 1 81 ? -10.332 -0.670 31.281 1.00 94.88 81 ARG A O 1
ATOM 663 N N . THR A 1 82 ? -9.129 0.961 32.241 1.00 95.56 82 THR A N 1
ATOM 664 C CA . THR A 1 82 ? -9.975 1.080 33.438 1.00 95.56 82 THR A CA 1
ATOM 665 C C . THR A 1 82 ? -11.365 1.627 33.092 1.00 95.56 82 THR A C 1
ATOM 667 O O . THR A 1 82 ? -12.364 1.098 33.575 1.00 95.56 82 THR A O 1
ATOM 670 N N . LEU A 1 83 ? -11.456 2.651 32.235 1.00 97.69 83 LEU A N 1
ATOM 671 C CA . LEU A 1 83 ? -12.732 3.198 31.749 1.00 97.69 83 LEU A CA 1
ATOM 672 C C . LEU A 1 83 ? -13.539 2.168 30.945 1.00 97.69 83 LEU A C 1
ATOM 674 O O . LEU A 1 83 ? -14.763 2.113 31.092 1.00 97.69 83 LEU A O 1
ATOM 678 N N . ALA A 1 84 ? -12.852 1.340 30.154 1.00 96.94 84 ALA A N 1
ATOM 679 C CA . ALA A 1 84 ? -13.432 0.226 29.414 1.00 96.94 84 ALA A CA 1
ATOM 680 C C . ALA A 1 84 ? -14.060 -0.811 30.356 1.00 96.94 84 ALA A C 1
ATOM 682 O O . ALA A 1 84 ? -15.231 -1.150 30.211 1.00 96.94 84 ALA A O 1
ATOM 683 N N . ASP A 1 85 ? -13.318 -1.266 31.374 1.00 95.38 85 ASP A N 1
ATOM 684 C CA . ASP A 1 85 ? -13.833 -2.208 32.378 1.00 95.38 85 ASP A CA 1
ATOM 685 C C . ASP A 1 85 ? -15.017 -1.623 33.170 1.00 95.38 85 ASP A C 1
ATOM 687 O O . ASP A 1 85 ? -15.956 -2.348 33.503 1.00 95.38 85 ASP A O 1
ATOM 691 N N . LEU A 1 86 ? -15.001 -0.312 33.447 1.00 97.00 86 LEU A N 1
ATOM 692 C CA . LEU A 1 86 ? -16.108 0.417 34.084 1.00 97.00 86 LEU A CA 1
ATOM 693 C C . LEU A 1 86 ? -17.334 0.588 33.174 1.00 97.00 86 LEU A C 1
ATOM 695 O O . LEU A 1 86 ? -18.372 1.045 33.657 1.00 97.00 86 LEU A O 1
ATOM 699 N N . LYS A 1 87 ? -17.224 0.247 31.884 1.00 96.88 87 LYS A N 1
ATOM 700 C CA . LYS A 1 87 ? -18.257 0.446 30.855 1.00 96.88 87 LYS A CA 1
ATOM 701 C C . LYS A 1 87 ? -18.749 1.901 30.822 1.00 96.88 87 LYS A C 1
ATOM 703 O O . LYS A 1 87 ? -19.946 2.190 30.791 1.00 96.88 87 LYS A O 1
ATOM 708 N N . SER A 1 88 ? -17.806 2.845 30.912 1.00 98.00 88 SER A N 1
ATOM 709 C CA . SER A 1 88 ? -18.104 4.269 31.090 1.00 98.00 88 SER A CA 1
ATOM 710 C C . SER A 1 88 ? -18.564 4.939 29.792 1.00 98.00 88 SER A C 1
ATOM 712 O O . SER A 1 88 ? -17.750 5.371 28.979 1.00 98.00 88 SER A O 1
ATOM 714 N N . ALA A 1 89 ? -19.876 5.133 29.637 1.00 98.25 89 ALA A N 1
ATOM 715 C CA . ALA A 1 89 ? -20.442 5.911 28.529 1.00 98.25 89 ALA A CA 1
ATOM 716 C C . ALA A 1 89 ? -19.894 7.352 28.461 1.00 98.25 89 ALA A C 1
ATOM 718 O O . ALA A 1 89 ? -19.709 7.905 27.381 1.00 98.25 89 ALA A O 1
ATOM 719 N N . ALA A 1 90 ? -19.585 7.958 29.614 1.00 98.12 90 ALA A N 1
ATOM 720 C CA . ALA A 1 90 ? -19.048 9.318 29.690 1.00 98.12 90 ALA A CA 1
ATOM 721 C C . ALA A 1 90 ? -17.637 9.454 29.089 1.00 98.12 90 ALA A C 1
ATOM 723 O O . ALA A 1 90 ? -17.204 10.571 28.817 1.00 98.12 90 ALA A O 1
ATOM 724 N N . ALA A 1 91 ? -16.922 8.341 28.893 1.00 98.06 91 ALA A N 1
ATOM 725 C CA . ALA A 1 91 ? -15.584 8.334 28.314 1.00 98.06 91 ALA A CA 1
ATOM 726 C C . ALA A 1 91 ? -15.575 8.325 26.780 1.00 98.06 91 ALA A C 1
ATOM 728 O O . ALA A 1 91 ? -14.552 8.676 26.202 1.00 98.06 91 ALA A O 1
ATOM 729 N N . VAL A 1 92 ? -16.685 7.962 26.122 1.00 98.31 92 VAL A N 1
ATOM 730 C CA . VAL A 1 92 ? -16.726 7.763 24.661 1.00 98.31 92 VAL A CA 1
ATOM 731 C C . VAL A 1 92 ? -16.319 9.026 23.907 1.00 98.31 92 VAL A C 1
ATOM 733 O O . VAL A 1 92 ? -15.363 8.987 23.139 1.00 98.31 92 VAL A O 1
ATOM 736 N N . GLN A 1 93 ? -16.997 10.153 24.149 1.00 97.56 93 GLN A N 1
ATOM 737 C CA . GLN A 1 93 ? -16.686 11.394 23.435 1.00 97.56 93 GLN A CA 1
ATOM 738 C C . GLN A 1 93 ? -15.267 11.904 23.741 1.00 97.56 93 GLN A C 1
ATOM 740 O O . GLN A 1 93 ? -14.547 12.181 22.793 1.00 97.56 93 GLN A O 1
ATOM 745 N N . PRO A 1 94 ? -14.795 11.951 25.005 1.00 97.31 94 PRO A N 1
ATOM 746 C CA . PRO A 1 94 ? -13.408 12.324 25.284 1.00 97.31 94 PRO A CA 1
ATOM 747 C C . PRO A 1 94 ? -12.344 11.449 24.607 1.00 97.31 94 PRO A C 1
ATOM 749 O O . PRO A 1 94 ? -11.280 11.963 24.277 1.00 97.31 94 PRO A O 1
ATOM 752 N N . LEU A 1 95 ? -12.602 10.149 24.423 1.00 96.69 95 LEU A N 1
ATOM 753 C CA . LEU A 1 95 ? -11.699 9.247 23.697 1.00 96.69 95 LEU A CA 1
ATOM 754 C C . LEU A 1 95 ? -11.688 9.550 22.193 1.00 96.69 95 LEU A C 1
ATOM 756 O O . LEU A 1 95 ? -10.624 9.526 21.586 1.00 96.69 95 LEU A O 1
ATOM 760 N N . ILE A 1 96 ? -12.853 9.855 21.611 1.00 95.62 96 ILE A N 1
ATOM 761 C CA . ILE A 1 96 ? -12.973 10.296 20.214 1.00 95.62 96 ILE A CA 1
ATOM 762 C C . ILE A 1 96 ? -12.268 11.641 20.011 1.00 95.62 96 ILE A C 1
ATOM 764 O O . ILE A 1 96 ? -11.497 11.779 19.070 1.00 95.62 96 ILE A O 1
ATOM 768 N N . ASP A 1 97 ? -12.496 12.611 20.899 1.00 94.25 97 ASP A N 1
ATOM 769 C CA . ASP A 1 97 ? -11.854 13.928 20.829 1.00 94.25 97 ASP A CA 1
ATOM 770 C C . ASP A 1 97 ? -10.326 13.778 20.856 1.00 94.25 97 ASP A C 1
ATOM 772 O O . ASP A 1 97 ? -9.641 14.341 20.010 1.00 94.25 97 ASP A O 1
ATOM 776 N N . MET A 1 98 ? -9.807 12.952 21.775 1.00 92.31 98 MET A N 1
ATOM 777 C CA . MET A 1 98 ? -8.376 12.648 21.868 1.00 92.31 98 MET A CA 1
ATOM 778 C C . MET A 1 98 ? -7.844 12.017 20.579 1.00 92.31 98 MET A C 1
ATOM 780 O O . MET A 1 98 ? -6.800 12.434 20.096 1.00 92.31 98 MET A O 1
ATOM 784 N N . LEU A 1 99 ? -8.578 11.066 19.993 1.00 90.06 99 LEU A N 1
ATOM 785 C CA . LEU A 1 99 ? -8.210 10.433 18.727 1.00 90.06 99 LEU A CA 1
ATOM 786 C C . LEU A 1 99 ? -8.144 11.447 17.568 1.00 90.06 99 LEU A C 1
ATOM 788 O O . LEU A 1 99 ? -7.230 11.382 16.754 1.00 90.06 99 LEU A O 1
ATOM 792 N N . CYS A 1 100 ? -9.081 12.395 17.505 1.00 89.94 100 CYS A N 1
ATOM 793 C CA . CYS A 1 100 ? -9.106 13.447 16.484 1.00 89.94 100 CYS A CA 1
ATOM 794 C C . CYS A 1 100 ? -7.998 14.503 16.649 1.00 89.94 100 CYS A C 1
ATOM 796 O O . CYS A 1 100 ? -7.710 15.227 15.697 1.00 89.94 100 CYS A O 1
ATOM 798 N N . GLU A 1 101 ? -7.422 14.633 17.845 1.00 88.62 101 GLU A N 1
ATOM 799 C CA . GLU A 1 101 ? -6.323 15.560 18.151 1.00 88.62 101 GLU A CA 1
ATOM 800 C C . GLU A 1 101 ? -4.938 14.989 17.811 1.00 88.62 101 GLU A C 1
ATOM 802 O O . GLU A 1 101 ? -3.951 15.720 17.887 1.00 88.62 101 GLU A O 1
ATOM 807 N N . LEU A 1 102 ? -4.837 13.702 17.464 1.00 81.69 102 LEU A N 1
ATOM 808 C CA . LEU A 1 102 ? -3.563 13.082 17.111 1.00 81.69 102 LEU A CA 1
ATOM 809 C C . LEU A 1 102 ? -3.114 13.519 15.713 1.00 81.69 102 LEU A C 1
ATOM 811 O O . LEU A 1 102 ? -3.857 13.417 14.738 1.00 81.69 102 LEU A O 1
ATOM 815 N N . ASP A 1 103 ? -1.864 13.972 15.636 1.00 66.94 103 ASP A N 1
ATOM 816 C CA . ASP A 1 103 ? -1.196 14.353 14.385 1.00 66.94 103 ASP A CA 1
ATOM 817 C C . ASP A 1 103 ? -0.462 13.166 13.718 1.00 66.94 103 ASP A C 1
ATOM 819 O O . ASP A 1 103 ? 0.037 13.310 12.602 1.00 66.94 103 ASP A O 1
ATOM 823 N N . ASP A 1 104 ? -0.351 12.015 14.398 1.00 64.56 104 ASP A N 1
ATOM 824 C CA . ASP A 1 104 ? 0.361 10.821 13.920 1.00 64.56 104 ASP A CA 1
ATOM 825 C C . ASP A 1 104 ? -0.622 9.681 13.606 1.00 64.56 104 ASP A C 1
ATOM 827 O O . ASP A 1 104 ? -1.318 9.172 14.487 1.00 64.56 104 ASP A O 1
ATOM 831 N N . GLU A 1 105 ? -0.657 9.277 12.336 1.00 58.88 105 GLU A N 1
ATOM 832 C CA . GLU A 1 105 ? -1.508 8.206 11.803 1.00 58.88 105 GLU A CA 1
ATOM 833 C C . GLU A 1 105 ? -1.087 6.798 12.283 1.00 58.88 105 GLU A C 1
ATOM 835 O O . GLU A 1 105 ? -1.770 5.826 11.969 1.00 58.88 105 GLU A O 1
ATOM 840 N N . PHE A 1 106 ? 0.016 6.654 13.035 1.00 56.59 106 PHE A N 1
ATOM 841 C CA . PHE A 1 106 ? 0.602 5.347 13.377 1.00 56.59 106 PHE A CA 1
ATOM 842 C C . PHE A 1 106 ? 0.943 5.156 14.864 1.00 56.59 106 PHE A C 1
ATOM 844 O O . PHE A 1 106 ? 1.912 4.476 15.206 1.00 56.59 106 PHE A O 1
ATOM 851 N N . ASP A 1 107 ? 0.139 5.700 15.782 1.00 75.94 107 ASP A N 1
ATOM 852 C CA . ASP A 1 107 ? 0.243 5.290 17.188 1.00 75.94 107 ASP A CA 1
ATOM 853 C C . ASP A 1 107 ? -0.311 3.859 17.370 1.00 75.94 107 ASP A C 1
ATOM 855 O O . ASP A 1 107 ? -1.526 3.625 17.417 1.00 75.94 107 ASP A O 1
ATOM 859 N N . ASP A 1 108 ? 0.601 2.886 17.462 1.00 79.19 108 ASP A N 1
ATOM 860 C CA . ASP A 1 108 ? 0.301 1.461 17.662 1.00 79.19 108 ASP A CA 1
ATOM 861 C C . ASP A 1 108 ? -0.585 1.212 18.896 1.00 79.19 108 ASP A C 1
ATOM 863 O O . ASP A 1 108 ? -1.443 0.331 18.879 1.00 79.19 108 ASP A O 1
ATOM 867 N N . TRP A 1 109 ? -0.434 1.990 19.977 1.00 85.31 109 TRP A N 1
ATOM 868 C CA . TRP A 1 109 ? -1.296 1.818 21.149 1.00 85.31 109 TRP A CA 1
ATOM 869 C C . TRP A 1 109 ? -2.720 2.239 20.834 1.00 85.31 109 TRP A C 1
ATOM 871 O O . TRP A 1 109 ? -3.659 1.542 21.196 1.00 85.31 109 TRP A O 1
ATOM 881 N N . VAL A 1 110 ? -2.898 3.374 20.171 1.00 87.19 110 VAL A N 1
ATOM 882 C CA . VAL A 1 110 ? -4.227 3.901 19.854 1.00 87.19 110 VAL A CA 1
ATOM 883 C C . VAL A 1 110 ? -4.952 2.981 18.872 1.00 87.19 110 VAL A C 1
ATOM 885 O O . VAL A 1 110 ? -6.114 2.632 19.098 1.00 87.19 110 VAL A O 1
ATOM 888 N N . SER A 1 111 ? -4.257 2.568 17.813 1.00 86.44 111 SER A N 1
ATOM 889 C CA . SER A 1 111 ? -4.816 1.746 16.736 1.00 86.44 111 SER A CA 1
ATOM 890 C C . SER A 1 111 ? -5.202 0.333 17.182 1.00 86.44 111 SER A C 1
ATOM 892 O O . SER A 1 111 ? -6.221 -0.184 16.712 1.00 86.44 111 SER A O 1
ATOM 894 N N . GLU A 1 112 ? -4.460 -0.257 18.122 1.00 87.00 112 GLU A N 1
ATOM 895 C CA . GLU A 1 112 ? -4.740 -1.595 18.652 1.00 87.00 112 GLU A CA 1
ATOM 896 C C . GLU A 1 112 ? -5.673 -1.562 19.878 1.00 87.00 112 GLU A C 1
ATOM 898 O O . GLU A 1 112 ? -6.556 -2.406 20.015 1.00 87.00 112 GLU A O 1
ATOM 903 N N . GLU A 1 113 ? -5.556 -0.578 20.777 1.00 91.00 113 GLU A N 1
ATOM 904 C CA . GLU A 1 113 ? -6.286 -0.590 22.055 1.00 91.00 113 GLU A CA 1
ATOM 905 C C . GLU A 1 113 ? -7.679 0.027 21.989 1.00 91.00 113 GLU A C 1
ATOM 907 O O . GLU A 1 113 ? -8.630 -0.519 22.562 1.00 91.00 113 GLU A O 1
ATOM 912 N N . LEU A 1 114 ? -7.817 1.198 21.355 1.00 94.50 114 LEU A N 1
ATOM 913 C CA . LEU A 1 114 ? -9.068 1.952 21.416 1.00 94.50 114 LEU A CA 1
ATOM 914 C C . LEU A 1 114 ? -10.261 1.198 20.823 1.00 94.50 114 LEU A C 1
ATOM 916 O O . LEU A 1 114 ? -11.332 1.263 21.439 1.00 94.50 114 LEU A O 1
ATOM 920 N N . PRO A 1 115 ? -10.129 0.430 19.720 1.00 97.00 115 PRO A N 1
ATOM 921 C CA . PRO A 1 115 ? -11.221 -0.413 19.254 1.00 97.00 115 PRO A CA 1
ATOM 922 C C . PRO A 1 115 ? -11.777 -1.322 20.360 1.00 97.00 115 PRO A C 1
ATOM 924 O O . PRO A 1 115 ? -12.991 -1.409 20.551 1.00 97.00 115 PRO A O 1
ATOM 927 N N . HIS A 1 116 ? -10.899 -1.946 21.149 1.00 96.69 116 HIS A N 1
ATOM 928 C CA . HIS A 1 116 ? -11.288 -2.805 22.267 1.00 96.69 116 HIS A CA 1
ATOM 929 C C . HIS A 1 116 ? -11.869 -2.022 23.450 1.00 96.69 116 HIS A C 1
ATOM 931 O O . HIS A 1 116 ? -12.828 -2.488 24.071 1.00 96.69 116 HIS A O 1
ATOM 937 N N . VAL A 1 117 ? -11.352 -0.823 23.739 1.00 97.31 117 VAL A N 1
ATOM 938 C CA . VAL A 1 117 ? -11.916 0.086 24.753 1.00 97.31 117 VAL A CA 1
ATOM 939 C C . VAL A 1 117 ? -13.367 0.426 24.423 1.00 97.31 117 VAL A C 1
ATOM 941 O O . VAL A 1 117 ? -14.246 0.206 25.259 1.00 97.31 117 VAL A O 1
ATOM 944 N N . PHE A 1 118 ? -13.638 0.901 23.204 1.00 98.31 118 PHE A N 1
ATOM 945 C CA . PHE A 1 118 ? -15.001 1.191 22.760 1.00 98.31 118 PHE A CA 1
ATOM 946 C C . PHE A 1 118 ? -15.872 -0.062 22.767 1.00 98.31 118 PHE A C 1
ATOM 948 O O . PHE A 1 118 ? -16.997 -0.024 23.267 1.00 98.31 118 PHE A O 1
ATOM 955 N N . GLY A 1 119 ? -15.316 -1.183 22.301 1.00 97.81 119 GLY A N 1
ATOM 956 C CA . GLY A 1 119 ? -15.963 -2.484 22.346 1.00 97.81 119 GLY A CA 1
ATOM 957 C C . GLY A 1 119 ? -16.487 -2.827 23.736 1.00 97.81 119 GLY A C 1
ATOM 958 O O . GLY A 1 119 ? -17.647 -3.196 23.869 1.00 97.81 119 GLY A O 1
ATOM 959 N N . LYS A 1 120 ? -15.644 -2.713 24.769 1.00 97.38 120 LYS A N 1
ATOM 960 C CA . LYS A 1 120 ? -15.999 -3.067 26.154 1.00 97.38 120 LYS A CA 1
ATOM 961 C C . LYS A 1 120 ? -16.937 -2.051 26.814 1.00 97.38 120 LYS A C 1
ATOM 963 O O . LYS A 1 120 ? -17.677 -2.431 27.723 1.00 97.38 120 LYS A O 1
ATOM 968 N N . ILE A 1 121 ? -16.929 -0.788 26.371 1.00 97.94 121 ILE A N 1
ATOM 969 C CA . ILE A 1 121 ? -17.944 0.205 26.767 1.00 97.94 121 ILE A CA 1
ATOM 970 C C . ILE A 1 121 ? -19.327 -0.204 26.234 1.00 97.94 121 ILE A C 1
ATOM 972 O O . ILE A 1 121 ? -20.315 -0.092 26.963 1.00 97.94 121 ILE A O 1
ATOM 976 N N . GLY A 1 122 ? -19.388 -0.715 25.003 1.00 97.38 122 GLY A N 1
ATOM 977 C CA . GLY A 1 122 ? -20.581 -1.329 24.422 1.00 97.38 122 GLY A CA 1
ATOM 978 C C . GLY A 1 122 ? -21.521 -0.343 23.728 1.00 97.38 122 GLY A C 1
ATOM 979 O O . GLY A 1 122 ? -21.077 0.601 23.078 1.00 97.38 122 GLY A O 1
ATOM 980 N N . GLU A 1 123 ? -22.835 -0.562 23.859 1.00 97.88 123 GLU A N 1
ATOM 981 C CA . GLU A 1 123 ? -23.899 0.183 23.155 1.00 97.88 123 GLU A CA 1
ATOM 982 C C . GLU A 1 123 ? -23.733 1.720 23.141 1.00 97.88 123 GLU A C 1
ATOM 984 O O . GLU A 1 123 ? -23.910 2.312 22.074 1.00 97.88 123 GLU A O 1
ATOM 989 N N . PRO A 1 124 ? -23.319 2.396 24.238 1.00 98.31 124 PRO A N 1
ATOM 990 C CA . PRO A 1 124 ? -23.125 3.849 24.232 1.00 98.31 124 PRO A CA 1
ATOM 991 C C . PRO A 1 124 ? -22.066 4.362 23.246 1.00 98.31 124 PRO A C 1
ATOM 993 O O . PRO A 1 124 ? -22.047 5.556 22.954 1.00 98.31 124 PRO A O 1
ATOM 996 N N . ALA A 1 125 ? -21.174 3.496 22.757 1.00 98.50 125 ALA A N 1
ATOM 997 C CA . ALA A 1 125 ? -20.157 3.859 21.777 1.00 98.50 125 ALA A CA 1
ATOM 998 C C . ALA A 1 125 ? -20.675 3.838 20.329 1.00 98.50 125 ALA A C 1
ATOM 1000 O O . ALA A 1 125 ? -20.077 4.481 19.475 1.00 98.50 125 ALA A O 1
ATOM 1001 N N . ILE A 1 126 ? -21.781 3.146 20.032 1.00 98.69 126 ILE A N 1
ATOM 1002 C CA . ILE A 1 126 ? -22.197 2.871 18.645 1.00 98.69 126 ILE A CA 1
ATOM 1003 C C . ILE A 1 126 ? -22.482 4.160 17.867 1.00 98.69 126 ILE A C 1
ATOM 1005 O O . ILE A 1 126 ? -21.854 4.404 16.842 1.00 98.69 126 ILE A O 1
ATOM 1009 N N . GLU A 1 127 ? -23.414 4.989 18.339 1.00 98.50 127 GLU A N 1
ATOM 1010 C CA . GLU A 1 127 ? -23.820 6.203 17.616 1.00 98.50 127 GLU A CA 1
ATOM 1011 C C . GLU A 1 127 ? -22.657 7.203 17.445 1.00 98.50 127 GLU A C 1
ATOM 1013 O O . GLU A 1 127 ? -22.428 7.629 16.311 1.00 98.50 127 GLU A O 1
ATOM 1018 N N . PRO A 1 128 ? -21.856 7.527 18.484 1.00 98.62 128 PRO A N 1
ATOM 1019 C CA . PRO A 1 128 ? -20.683 8.384 18.313 1.00 98.62 128 PRO A CA 1
ATOM 1020 C C . PRO A 1 128 ? -19.665 7.849 17.297 1.00 98.62 128 PRO A C 1
ATOM 1022 O O . PRO A 1 128 ? -19.162 8.619 16.483 1.00 98.62 128 PRO A O 1
ATOM 1025 N N . LEU A 1 129 ? -19.387 6.540 17.298 1.00 98.69 129 LEU A N 1
ATOM 1026 C CA . LEU A 1 129 ? -18.447 5.945 16.345 1.00 98.69 129 LEU A CA 1
ATOM 1027 C C . LEU A 1 129 ? -18.985 5.943 14.910 1.00 98.69 129 LEU A C 1
ATOM 1029 O O . LEU A 1 129 ? -18.219 6.189 13.981 1.00 98.69 129 LEU A O 1
ATOM 1033 N N . VAL A 1 130 ? -20.288 5.712 14.714 1.00 98.62 130 VAL A N 1
ATOM 1034 C CA . VAL A 1 130 ? -20.921 5.812 13.386 1.00 98.62 130 VAL A CA 1
ATOM 1035 C C . VAL A 1 130 ? -20.798 7.233 12.837 1.00 98.62 130 VAL A C 1
ATOM 1037 O O . VAL A 1 130 ? -20.404 7.396 11.684 1.00 98.62 130 VAL A O 1
ATOM 1040 N N . LEU A 1 131 ? -21.069 8.253 13.660 1.00 98.12 131 LEU A N 1
ATOM 1041 C CA . LEU A 1 131 ? -20.954 9.656 13.249 1.00 98.12 131 LEU A CA 1
ATOM 1042 C C . LEU A 1 131 ? -19.532 10.009 12.803 1.00 98.12 131 LEU A C 1
ATOM 1044 O O . LEU A 1 131 ? -19.365 10.652 11.771 1.00 98.12 131 LEU A O 1
ATOM 1048 N N . VAL A 1 132 ? -18.520 9.558 13.548 1.00 97.00 132 VAL A N 1
ATOM 1049 C CA . VAL A 1 132 ? -17.107 9.756 13.191 1.00 97.00 132 VAL A CA 1
ATOM 1050 C C . VAL A 1 132 ? -16.765 9.029 11.893 1.00 97.00 132 VAL A C 1
ATOM 1052 O O . VAL A 1 132 ? -16.180 9.623 10.996 1.00 97.00 132 VAL A O 1
ATOM 1055 N N . ALA A 1 133 ? -17.151 7.759 11.758 1.00 97.38 133 ALA A N 1
ATOM 1056 C CA . ALA A 1 133 ? -16.834 6.950 10.583 1.00 97.38 133 ALA A CA 1
ATOM 1057 C C . ALA A 1 133 ? -17.455 7.496 9.279 1.00 97.38 133 ALA A C 1
ATOM 1059 O O . ALA A 1 133 ? -16.833 7.408 8.216 1.00 97.38 133 ALA A O 1
ATOM 1060 N N . GLN A 1 134 ? -18.661 8.072 9.354 1.00 96.06 134 GLN A N 1
ATOM 1061 C CA . GLN A 1 134 ? -19.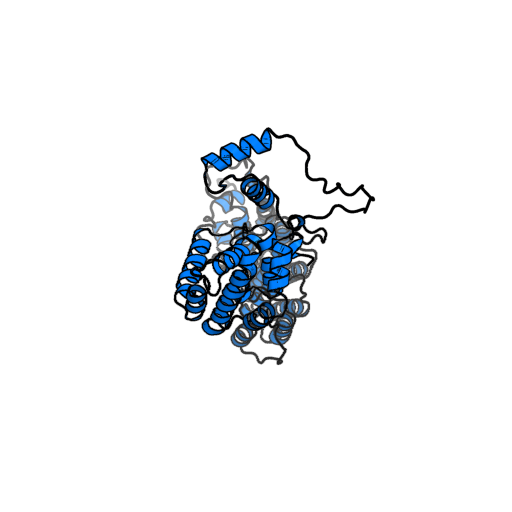380 8.639 8.204 1.00 96.06 134 GLN A CA 1
ATOM 1062 C C . GLN A 1 134 ? -18.956 10.070 7.846 1.00 96.06 134 GLN A C 1
ATOM 1064 O O . GLN A 1 134 ? -19.285 10.545 6.758 1.00 96.06 134 GLN A O 1
ATOM 1069 N N . ASP A 1 135 ? -18.242 10.775 8.723 1.00 94.88 135 ASP A N 1
ATOM 1070 C CA . ASP A 1 135 ? -17.790 12.133 8.437 1.00 94.88 135 ASP A CA 1
ATOM 1071 C C . ASP A 1 135 ? -16.571 12.129 7.505 1.00 94.88 135 ASP A C 1
ATOM 1073 O O . ASP A 1 135 ? -15.433 11.948 7.933 1.00 94.88 135 ASP A O 1
ATOM 1077 N N . ALA A 1 136 ? -16.803 12.392 6.218 1.00 89.75 136 ALA A N 1
ATOM 1078 C CA . ALA A 1 136 ? -15.746 12.518 5.214 1.00 89.75 136 ALA A CA 1
ATOM 1079 C C . ALA A 1 136 ? -14.760 13.677 5.487 1.00 89.75 136 ALA A C 1
ATOM 1081 O O . ALA A 1 136 ? -13.705 13.734 4.863 1.00 89.75 136 ALA A O 1
ATOM 1082 N N . GLY A 1 137 ? -15.088 14.611 6.392 1.00 91.31 137 GLY A N 1
ATOM 1083 C CA . GLY A 1 137 ? -14.162 15.649 6.853 1.00 91.31 137 GLY A CA 1
ATOM 1084 C C . GLY A 1 137 ? -13.158 15.168 7.906 1.00 91.31 137 GLY A C 1
ATOM 1085 O O . GLY A 1 137 ? -12.179 15.868 8.172 1.00 91.31 137 GLY A O 1
ATOM 1086 N N . THR A 1 138 ? -13.386 13.995 8.499 1.00 92.00 138 THR A N 1
ATOM 1087 C CA . THR A 1 138 ? -12.502 13.380 9.492 1.00 92.00 138 THR A CA 1
ATOM 1088 C C . THR A 1 138 ? -11.403 12.560 8.804 1.00 92.00 138 THR A C 1
ATOM 1090 O O . THR A 1 138 ? -11.628 11.933 7.769 1.00 92.00 138 THR A O 1
ATOM 1093 N N . GLN A 1 139 ? -10.199 12.552 9.385 1.00 89.88 139 GLN A N 1
ATOM 1094 C CA . GLN A 1 139 ? -9.048 11.803 8.867 1.00 89.88 139 GLN A CA 1
ATOM 1095 C C . GLN A 1 139 ? -9.360 10.300 8.722 1.00 89.88 139 GLN A C 1
ATOM 1097 O O . GLN A 1 139 ? -10.011 9.704 9.584 1.00 89.88 139 GLN A O 1
ATOM 1102 N N . GLU A 1 140 ? -8.867 9.659 7.657 1.00 90.94 140 GLU A N 1
ATOM 1103 C CA . GLU A 1 140 ? -9.195 8.255 7.354 1.00 90.94 140 GLU A CA 1
ATOM 1104 C C . GLU A 1 140 ? -8.759 7.277 8.445 1.00 90.94 140 GLU A C 1
ATOM 1106 O O . GLU A 1 140 ? -9.488 6.330 8.748 1.00 90.94 140 GLU A O 1
ATOM 1111 N N . PHE A 1 141 ? -7.610 7.526 9.075 1.00 90.12 141 PHE A N 1
ATOM 1112 C CA . PHE A 1 141 ? -7.116 6.738 10.202 1.00 90.12 141 PHE A CA 1
ATOM 1113 C C . PHE A 1 141 ? -8.112 6.723 11.374 1.00 90.12 141 PHE A C 1
ATOM 1115 O O . PHE A 1 141 ? -8.494 5.660 11.870 1.00 90.12 141 PHE A O 1
ATOM 1122 N N . VAL A 1 142 ? -8.620 7.898 11.754 1.00 93.44 142 VAL A N 1
ATOM 1123 C CA . VAL A 1 142 ? -9.610 8.067 12.828 1.00 93.44 142 VAL A CA 1
ATOM 1124 C C . VAL A 1 142 ? -10.915 7.343 12.490 1.00 93.44 142 VAL A C 1
ATOM 1126 O O . VAL A 1 142 ? -11.453 6.595 13.312 1.00 93.44 142 VAL A O 1
ATOM 1129 N N . ARG A 1 143 ? -11.400 7.501 11.252 1.00 95.94 143 ARG A N 1
ATOM 1130 C CA . ARG A 1 143 ? -12.593 6.801 10.750 1.00 95.94 143 ARG A CA 1
ATOM 1131 C C . ARG A 1 143 ? -12.409 5.278 10.795 1.00 95.94 143 ARG A C 1
ATOM 1133 O O . ARG A 1 143 ? -13.325 4.555 11.188 1.00 95.94 143 ARG A O 1
ATOM 1140 N N . SER A 1 144 ? -11.217 4.794 10.453 1.00 95.38 144 SER A N 1
ATOM 1141 C CA . SER A 1 144 ? -10.863 3.369 10.455 1.00 95.38 144 SER A CA 1
ATOM 1142 C C . SER A 1 144 ? -10.851 2.778 11.869 1.00 95.38 144 SER A C 1
ATOM 1144 O O . SER A 1 144 ? -11.417 1.706 12.092 1.00 95.38 144 SER A O 1
ATOM 1146 N N . ILE A 1 145 ? -10.300 3.496 12.855 1.00 96.06 145 ILE A N 1
ATOM 1147 C CA . ILE A 1 145 ? -10.378 3.101 14.272 1.00 96.06 145 ILE A CA 1
ATOM 1148 C C . ILE A 1 145 ? -11.829 3.059 14.749 1.00 96.06 145 ILE A C 1
ATOM 1150 O O . ILE A 1 145 ? -12.206 2.131 15.468 1.00 96.06 145 ILE A O 1
ATOM 1154 N N . ALA A 1 146 ? -12.663 4.014 14.330 1.00 97.69 146 ALA A N 1
ATOM 1155 C CA . ALA A 1 146 ? -14.071 4.017 14.704 1.00 97.69 146 ALA A CA 1
ATOM 1156 C C . ALA A 1 146 ? -14.817 2.782 14.168 1.00 97.69 146 ALA A C 1
ATOM 1158 O O . ALA A 1 146 ? -15.544 2.125 14.916 1.00 97.69 146 ALA A O 1
ATOM 1159 N N . VAL A 1 147 ? -14.571 2.404 12.911 1.00 98.31 147 VAL A N 1
ATOM 1160 C CA . VAL A 1 147 ? -15.121 1.189 12.286 1.00 98.31 147 VAL A CA 1
ATOM 1161 C C . VAL A 1 147 ? -14.631 -0.091 12.978 1.00 98.31 147 VAL A C 1
ATOM 1163 O O . VAL A 1 147 ? -15.448 -0.954 13.314 1.00 98.31 147 VAL A O 1
ATOM 1166 N N . ARG A 1 148 ? -13.336 -0.192 13.304 1.00 98.12 148 ARG A N 1
ATOM 1167 C CA . ARG A 1 148 ? -12.795 -1.297 14.123 1.00 98.12 148 ARG A CA 1
ATOM 1168 C C . ARG A 1 148 ? -13.449 -1.350 15.506 1.00 98.12 148 ARG A C 1
ATOM 1170 O O . ARG A 1 148 ? -13.784 -2.428 15.997 1.00 98.12 148 ARG A O 1
ATOM 1177 N N . GLY A 1 149 ? -13.677 -0.191 16.126 1.00 98.25 149 GLY A N 1
ATOM 1178 C CA . GLY A 1 149 ? -14.390 -0.063 17.396 1.00 98.25 149 GLY A CA 1
ATOM 1179 C C . GLY A 1 149 ? -15.815 -0.602 17.314 1.00 98.25 149 GLY A C 1
ATOM 1180 O O . GLY A 1 149 ? -16.215 -1.390 18.171 1.00 98.25 149 GLY A O 1
ATOM 1181 N N . LEU A 1 150 ? -16.552 -0.274 16.248 1.00 98.75 150 LEU A N 1
ATOM 1182 C CA . LEU A 1 150 ? -17.874 -0.847 15.979 1.00 98.75 150 LEU A CA 1
ATOM 1183 C C . LEU A 1 150 ? -17.809 -2.378 15.870 1.00 98.75 150 LEU A C 1
ATOM 1185 O O . LEU A 1 150 ? -18.605 -3.067 16.510 1.00 98.75 150 LEU A O 1
ATOM 1189 N N . ARG A 1 151 ? -16.836 -2.945 15.145 1.00 98.25 151 ARG A N 1
ATOM 1190 C CA . ARG A 1 151 ? -16.661 -4.408 15.081 1.00 98.25 151 ARG A CA 1
ATOM 1191 C C . ARG A 1 151 ? -16.372 -5.017 16.450 1.00 98.25 151 ARG A C 1
ATOM 1193 O O . ARG A 1 151 ? -16.939 -6.060 16.779 1.00 98.25 151 ARG A O 1
ATOM 1200 N N . CYS A 1 152 ? -15.547 -4.375 17.275 1.00 98.00 152 CYS A N 1
ATOM 1201 C CA . CYS A 1 152 ? -15.292 -4.810 18.649 1.00 98.00 152 CYS A CA 1
ATOM 1202 C C . CYS A 1 152 ? -16.550 -4.744 19.529 1.00 98.00 152 CYS A C 1
ATOM 1204 O O . CYS A 1 152 ? -16.793 -5.682 20.289 1.00 98.00 152 CYS A O 1
ATOM 1206 N N . VAL A 1 153 ? -17.400 -3.716 19.385 1.00 98.44 153 VAL A N 1
ATOM 1207 C CA . VAL A 1 153 ? -18.716 -3.685 20.050 1.00 98.44 153 VAL A CA 1
ATOM 1208 C C . VAL A 1 153 ? -19.548 -4.885 19.600 1.00 98.44 153 VAL A C 1
ATOM 1210 O O . VAL A 1 153 ? -20.018 -5.635 20.445 1.00 98.44 153 VAL A O 1
ATOM 1213 N N . ALA A 1 154 ? -19.659 -5.154 18.296 1.00 97.88 154 ALA A N 1
ATOM 1214 C CA . ALA A 1 154 ? -20.394 -6.314 17.779 1.00 97.88 154 ALA A CA 1
ATOM 1215 C C . ALA A 1 154 ? -19.817 -7.672 18.238 1.00 97.88 154 ALA A C 1
ATOM 1217 O O . ALA A 1 154 ? -20.560 -8.650 18.355 1.00 97.88 154 ALA A O 1
ATOM 1218 N N . LYS A 1 155 ? -18.503 -7.748 18.492 1.00 95.38 155 LYS A N 1
ATOM 1219 C CA . LYS A 1 155 ? -17.814 -8.937 19.023 1.00 95.38 155 LYS A CA 1
ATOM 1220 C C . LYS A 1 155 ? -18.155 -9.184 20.494 1.00 95.38 155 LYS A C 1
ATOM 1222 O O . LYS A 1 155 ? -18.338 -10.337 20.877 1.00 95.38 155 LYS A O 1
ATOM 1227 N N . TYR A 1 156 ? -18.208 -8.135 21.312 1.00 95.62 156 TYR A N 1
ATOM 1228 C CA . TYR A 1 156 ? -18.435 -8.250 22.759 1.00 95.62 156 TYR A CA 1
ATOM 1229 C C . TYR A 1 156 ? -19.909 -8.178 23.163 1.00 95.62 156 TYR A C 1
ATOM 1231 O O . TYR A 1 156 ? -20.281 -8.702 24.211 1.00 95.62 156 TYR A O 1
ATOM 1239 N N . HIS A 1 157 ? -20.739 -7.574 22.314 1.00 95.69 157 HIS A N 1
ATOM 1240 C CA . HIS A 1 157 ? -22.160 -7.323 22.519 1.00 95.69 157 HIS A CA 1
ATOM 1241 C C . HIS A 1 157 ? -22.950 -7.894 21.339 1.00 95.69 157 HIS A C 1
ATOM 1243 O O . HIS A 1 157 ? -23.235 -7.207 20.354 1.00 95.69 157 HIS A O 1
ATOM 1249 N N . GLU A 1 158 ? -23.282 -9.185 21.420 1.00 94.69 158 GLU A N 1
ATOM 1250 C CA . GLU A 1 158 ? -23.940 -9.929 20.337 1.00 94.69 158 GLU A CA 1
ATOM 1251 C C . GLU A 1 158 ? -25.282 -9.295 19.924 1.00 94.69 158 GLU A C 1
ATOM 1253 O O . GLU A 1 158 ? -25.644 -9.305 18.747 1.00 94.69 158 GLU A O 1
ATOM 1258 N N . GLU A 1 159 ? -25.990 -8.668 20.866 1.00 96.69 159 GLU A N 1
ATOM 1259 C CA . GLU A 1 159 ? -27.238 -7.939 20.637 1.00 96.69 159 GLU A CA 1
ATOM 1260 C C . GLU A 1 159 ? -27.099 -6.768 19.652 1.00 96.69 159 GLU A C 1
ATOM 1262 O O . GLU A 1 159 ? -28.045 -6.467 18.921 1.00 96.69 159 GLU A O 1
ATOM 1267 N N . ALA A 1 160 ? -25.922 -6.140 19.590 1.00 97.06 160 ALA A N 1
ATOM 1268 C CA . ALA A 1 160 ? -25.648 -4.999 18.721 1.00 97.06 160 ALA A CA 1
ATOM 1269 C C . ALA A 1 160 ? -25.175 -5.417 17.318 1.00 97.06 160 ALA A C 1
ATOM 1271 O O . ALA A 1 160 ? -25.158 -4.598 16.396 1.00 97.06 160 ALA A O 1
ATOM 1272 N N . ARG A 1 161 ? -24.818 -6.696 17.123 1.00 97.12 161 ARG A N 1
ATOM 1273 C CA . ARG A 1 161 ? -24.178 -7.199 15.897 1.00 97.12 161 ARG A CA 1
ATOM 1274 C C . ARG A 1 161 ? -24.960 -6.865 14.629 1.00 97.12 161 ARG A C 1
ATOM 1276 O O . ARG A 1 161 ? -24.371 -6.388 13.662 1.00 97.12 161 ARG A O 1
ATOM 1283 N N . ASN A 1 162 ? -26.274 -7.095 14.625 1.00 97.06 162 ASN A N 1
ATOM 1284 C CA . ASN A 1 162 ? -27.109 -6.856 13.441 1.00 97.06 162 ASN A CA 1
ATOM 1285 C C . ASN A 1 162 ? -27.198 -5.365 13.094 1.00 97.06 162 ASN A C 1
ATOM 1287 O O . ASN A 1 162 ? -27.131 -5.004 11.923 1.00 97.06 162 ASN A O 1
ATOM 1291 N N . GLN A 1 163 ? -27.320 -4.503 14.107 1.00 97.81 163 GLN A N 1
ATOM 1292 C CA . GLN A 1 163 ? -27.366 -3.055 13.915 1.00 97.81 163 GLN A CA 1
ATOM 1293 C C . GLN A 1 163 ? -26.041 -2.537 13.343 1.00 97.81 163 GLN A C 1
ATOM 1295 O O . GLN A 1 163 ? -26.041 -1.795 12.366 1.00 97.81 163 GLN A O 1
ATOM 1300 N N . ILE A 1 164 ? -24.915 -2.968 13.913 1.00 98.56 164 ILE A N 1
ATOM 1301 C CA . ILE A 1 164 ? -23.577 -2.568 13.461 1.00 98.56 164 ILE A CA 1
ATOM 1302 C C . ILE A 1 164 ? -23.302 -3.073 12.044 1.00 98.56 164 ILE A C 1
ATOM 1304 O O . ILE A 1 164 ? -22.831 -2.314 11.204 1.00 98.56 164 ILE A O 1
ATOM 1308 N N . THR A 1 165 ? -23.661 -4.325 11.751 1.00 98.31 165 THR A N 1
ATOM 1309 C CA . THR A 1 165 ? -23.516 -4.891 10.402 1.00 98.31 165 THR A CA 1
ATOM 1310 C C . THR A 1 165 ? -24.294 -4.072 9.371 1.00 98.31 165 THR A C 1
ATOM 1312 O O . THR A 1 165 ? -23.785 -3.834 8.278 1.00 98.31 165 THR A O 1
ATOM 1315 N N . ALA A 1 166 ? -25.492 -3.587 9.718 1.00 98.38 166 ALA A N 1
ATOM 1316 C CA . ALA A 1 166 ? -26.272 -2.722 8.839 1.00 98.38 166 ALA A CA 1
ATOM 1317 C C . ALA A 1 166 ? -25.570 -1.378 8.571 1.00 98.38 166 ALA A C 1
ATOM 1319 O O . ALA A 1 166 ? -25.472 -0.987 7.412 1.00 98.38 166 ALA A O 1
ATOM 1320 N N . TYR A 1 167 ? -25.015 -0.722 9.599 1.00 98.56 167 TYR A N 1
ATOM 1321 C CA . TYR A 1 167 ? -24.252 0.521 9.413 1.00 98.56 167 TYR A CA 1
ATOM 1322 C C . TYR A 1 167 ? -23.016 0.325 8.531 1.00 98.56 167 TYR A C 1
ATOM 1324 O O . TYR A 1 167 ? -22.785 1.110 7.619 1.00 98.56 167 TYR A O 1
ATOM 1332 N N . LEU A 1 168 ? -22.241 -0.738 8.761 1.00 98.75 168 LEU A N 1
ATOM 1333 C CA . LEU A 1 168 ? -21.063 -1.034 7.940 1.00 98.75 168 LEU A CA 1
ATOM 1334 C C . LEU A 1 168 ? -21.448 -1.377 6.492 1.00 98.75 168 LEU A C 1
ATOM 1336 O O . LEU A 1 168 ? -20.745 -1.001 5.558 1.00 98.75 168 LEU A O 1
ATOM 1340 N N . THR A 1 169 ? -22.585 -2.050 6.292 1.00 98.69 169 THR A N 1
ATOM 1341 C CA . THR A 1 169 ? -23.112 -2.344 4.949 1.00 98.69 169 THR A CA 1
ATOM 1342 C C . THR A 1 169 ? -23.509 -1.065 4.215 1.00 98.69 169 THR A C 1
ATOM 1344 O O . THR A 1 169 ? -23.217 -0.934 3.030 1.00 98.69 169 THR A O 1
ATOM 1347 N N . GLU A 1 170 ? -24.144 -0.116 4.907 1.00 98.38 170 GLU A N 1
ATOM 1348 C CA . GLU A 1 170 ? -24.478 1.205 4.359 1.00 98.38 170 GLU A CA 1
ATOM 1349 C C . GLU A 1 170 ? -23.210 1.988 3.990 1.00 98.38 170 GLU A C 1
ATOM 1351 O O . GLU A 1 170 ? -23.096 2.451 2.862 1.00 98.38 170 GLU A O 1
ATOM 1356 N N . MET A 1 171 ? -22.205 2.028 4.874 1.00 98.25 171 MET A N 1
ATOM 1357 C CA . MET A 1 171 ? -20.908 2.659 4.580 1.00 98.25 171 MET A CA 1
ATOM 1358 C C . MET A 1 171 ? -20.221 2.046 3.352 1.00 98.25 171 MET A C 1
ATOM 1360 O O . MET A 1 171 ? -19.657 2.771 2.539 1.00 98.25 171 MET A O 1
ATOM 1364 N N . MET A 1 172 ? -20.275 0.719 3.198 1.00 98.44 172 MET A N 1
ATOM 1365 C CA . MET A 1 172 ? -19.741 0.039 2.015 1.00 98.44 172 MET A CA 1
ATOM 1366 C C . MET A 1 172 ? -20.533 0.390 0.749 1.00 98.44 172 MET A C 1
ATOM 1368 O O . MET A 1 172 ? -19.948 0.574 -0.317 1.00 98.44 172 MET A O 1
ATOM 1372 N N . ALA A 1 173 ? -21.860 0.498 0.848 1.00 98.12 173 ALA A N 1
ATOM 1373 C CA . ALA A 1 173 ? -22.714 0.880 -0.275 1.00 98.12 173 ALA A CA 1
ATOM 1374 C C . ALA A 1 173 ? -22.479 2.332 -0.732 1.00 98.12 173 ALA A C 1
ATOM 1376 O O . ALA A 1 173 ? -22.589 2.609 -1.926 1.00 98.12 173 ALA A O 1
ATOM 1377 N N . ASP A 1 174 ? -22.116 3.216 0.198 1.00 96.81 174 ASP A N 1
ATOM 1378 C CA . ASP A 1 174 ? -21.802 4.630 -0.043 1.00 96.81 174 ASP A CA 1
ATOM 1379 C C . ASP A 1 174 ? -20.312 4.884 -0.363 1.00 96.81 174 ASP A C 1
ATOM 1381 O O . ASP A 1 174 ? -19.878 6.036 -0.432 1.00 96.81 174 ASP A O 1
ATOM 1385 N N . SER A 1 175 ? -19.519 3.824 -0.559 1.00 96.25 175 SER A N 1
ATOM 1386 C CA . SER A 1 175 ? -18.089 3.925 -0.871 1.00 96.25 175 SER A CA 1
ATOM 1387 C C . SER A 1 175 ? -17.808 4.705 -2.163 1.00 96.25 175 SER A C 1
ATOM 1389 O O . SER A 1 175 ? -18.558 4.651 -3.142 1.00 96.25 175 SER A O 1
ATOM 1391 N N . THR A 1 176 ? -16.686 5.428 -2.167 1.00 94.25 176 THR A N 1
ATOM 1392 C CA . THR A 1 176 ? -16.182 6.199 -3.314 1.00 94.25 176 THR A CA 1
ATOM 1393 C C . THR A 1 176 ? -14.678 5.984 -3.505 1.00 94.25 176 THR A C 1
ATOM 1395 O O . THR A 1 176 ? -13.993 5.507 -2.597 1.00 94.25 176 THR A O 1
ATOM 1398 N N . GLU A 1 177 ? -14.149 6.373 -4.670 1.00 91.94 177 GLU A N 1
ATOM 1399 C CA . GLU A 1 177 ? -12.713 6.299 -4.997 1.00 91.94 177 GLU A CA 1
ATOM 1400 C C . GLU A 1 177 ? -11.818 7.176 -4.101 1.00 91.94 177 GLU A C 1
ATOM 1402 O O . GLU A 1 177 ? -10.627 6.910 -3.974 1.00 91.94 177 GLU A O 1
ATOM 1407 N N . ASP A 1 178 ? -12.382 8.194 -3.444 1.00 90.75 178 ASP A N 1
ATOM 1408 C CA . ASP A 1 178 ? -11.621 9.127 -2.603 1.00 90.75 178 ASP A CA 1
ATOM 1409 C C . ASP A 1 178 ? -11.141 8.495 -1.286 1.00 90.75 178 ASP A C 1
ATOM 1411 O O . ASP A 1 178 ? -10.248 9.044 -0.646 1.00 90.75 178 ASP A O 1
ATOM 1415 N N . SER A 1 179 ? -11.724 7.356 -0.881 1.00 91.75 179 SER A N 1
ATOM 1416 C CA . SER A 1 179 ? -11.512 6.752 0.441 1.00 91.75 179 SER A CA 1
ATOM 1417 C C . SER A 1 179 ? -11.168 5.263 0.423 1.00 91.75 179 SER A C 1
ATOM 1419 O O . SER A 1 179 ? -11.626 4.496 1.271 1.00 91.75 179 SER A O 1
ATOM 1421 N N . ILE A 1 180 ? -10.339 4.828 -0.529 1.00 92.19 180 ILE A N 1
ATOM 1422 C CA . ILE A 1 180 ? -10.000 3.406 -0.725 1.00 92.19 180 ILE A CA 1
ATOM 1423 C C . ILE A 1 180 ? -9.514 2.722 0.566 1.00 92.19 180 ILE A C 1
ATOM 1425 O O . ILE A 1 180 ? -9.961 1.616 0.874 1.00 92.19 180 ILE A O 1
ATOM 1429 N N . GLN A 1 181 ? -8.641 3.359 1.356 1.00 89.69 181 GLN A N 1
ATOM 1430 C CA . GLN A 1 181 ? -8.108 2.747 2.584 1.00 89.69 181 GLN A CA 1
ATOM 1431 C C . GLN A 1 181 ? -9.185 2.579 3.661 1.00 89.69 181 GLN A C 1
ATOM 1433 O O . GLN A 1 181 ? -9.323 1.510 4.267 1.00 89.69 181 GLN A O 1
ATOM 1438 N N . PHE A 1 182 ? -10.022 3.599 3.850 1.00 95.00 182 PHE A N 1
ATOM 1439 C CA . PHE A 1 182 ? -11.171 3.505 4.743 1.00 95.00 182 PHE A CA 1
ATOM 1440 C C . PHE A 1 182 ? -12.184 2.446 4.271 1.00 95.00 182 PHE A C 1
ATOM 1442 O O . PHE A 1 182 ? -12.601 1.602 5.067 1.00 95.00 182 PHE A O 1
ATOM 1449 N N . ASN A 1 183 ? -12.538 2.429 2.980 1.00 96.88 183 ASN A N 1
ATOM 1450 C CA . ASN A 1 183 ? -13.447 1.432 2.403 1.00 96.88 183 ASN A CA 1
ATOM 1451 C C . ASN A 1 183 ? -12.917 0.011 2.634 1.00 96.88 183 ASN A C 1
ATOM 1453 O O . ASN A 1 183 ? -13.666 -0.890 3.010 1.00 96.88 183 ASN A O 1
ATOM 1457 N N . THR A 1 184 ? -11.607 -0.180 2.469 1.00 95.81 184 THR A N 1
ATOM 1458 C CA . THR A 1 184 ? -10.934 -1.460 2.719 1.00 95.81 184 THR A CA 1
ATOM 1459 C C . THR A 1 184 ? -11.035 -1.857 4.188 1.00 95.81 184 THR A C 1
ATOM 1461 O O . THR A 1 184 ? -11.312 -3.015 4.486 1.00 95.81 184 THR A O 1
ATOM 1464 N N . THR A 1 185 ? -10.920 -0.910 5.121 1.00 96.50 185 THR A N 1
ATOM 1465 C CA . THR A 1 185 ? -11.172 -1.195 6.542 1.00 96.50 185 THR A CA 1
ATOM 1466 C C . THR A 1 185 ? -12.612 -1.665 6.767 1.00 96.50 185 THR A C 1
ATOM 1468 O O . THR A 1 185 ? -12.823 -2.688 7.414 1.00 96.50 185 THR A O 1
ATOM 1471 N N . VAL A 1 186 ? -13.611 -0.996 6.178 1.00 98.31 186 VAL A N 1
ATOM 1472 C CA . VAL A 1 186 ? -15.020 -1.429 6.265 1.00 98.31 186 VAL A CA 1
ATOM 1473 C C . VAL A 1 186 ? -15.210 -2.844 5.699 1.00 98.31 186 VAL A C 1
ATOM 1475 O O . VAL A 1 186 ? -15.909 -3.653 6.311 1.00 98.31 186 VAL A O 1
ATOM 1478 N N . LEU A 1 187 ? -14.562 -3.174 4.573 1.00 98.00 187 LEU A N 1
ATOM 1479 C CA . LEU A 1 187 ? -14.560 -4.526 4.000 1.00 98.00 187 LEU A CA 1
ATOM 1480 C C . LEU A 1 187 ? -14.039 -5.556 5.006 1.00 98.00 187 LEU A C 1
ATOM 1482 O O . LEU A 1 187 ? -14.706 -6.567 5.234 1.00 98.00 187 LEU A O 1
ATOM 1486 N N . VAL A 1 188 ? -12.866 -5.307 5.595 1.00 96.88 188 VAL A N 1
ATOM 1487 C CA . VAL A 1 188 ? -12.237 -6.221 6.560 1.00 96.88 188 VAL A CA 1
ATOM 1488 C C . VAL A 1 188 ? -13.183 -6.493 7.725 1.00 96.88 188 VAL A C 1
ATOM 1490 O O . VAL A 1 188 ? -13.452 -7.653 8.038 1.00 96.88 188 VAL A O 1
ATOM 1493 N N . GLU A 1 189 ? -13.771 -5.446 8.309 1.00 97.81 189 GLU A N 1
ATOM 1494 C CA . GLU A 1 189 ? -14.688 -5.613 9.438 1.00 97.81 189 GLU A CA 1
ATOM 1495 C C . GLU A 1 189 ? -15.976 -6.369 9.053 1.00 97.81 189 GLU A C 1
ATOM 1497 O O . GLU A 1 189 ? -16.468 -7.192 9.830 1.00 97.81 189 GLU A O 1
ATOM 1502 N N . LEU A 1 190 ? -16.524 -6.147 7.851 1.00 98.25 190 LEU A N 1
ATOM 1503 C CA . LEU A 1 190 ? -17.687 -6.892 7.343 1.00 98.25 190 LEU A CA 1
ATOM 1504 C C . LEU A 1 190 ? -17.379 -8.384 7.151 1.00 98.25 190 LEU A C 1
ATOM 1506 O O . LEU A 1 190 ? -18.210 -9.238 7.485 1.00 98.25 190 LEU A O 1
ATOM 1510 N N . VAL A 1 191 ? -16.189 -8.711 6.640 1.00 97.06 191 VAL A N 1
ATOM 1511 C CA . VAL A 1 191 ? -15.727 -10.097 6.468 1.00 97.06 191 VAL A CA 1
ATOM 1512 C C . VAL A 1 191 ? -15.519 -10.774 7.822 1.00 97.06 191 VAL A C 1
ATOM 1514 O O . VAL A 1 191 ? -16.024 -11.882 8.030 1.00 97.06 191 VAL A O 1
ATOM 1517 N N . ASP A 1 192 ? -14.884 -10.089 8.774 1.00 95.88 192 ASP A N 1
ATOM 1518 C CA . ASP A 1 192 ? -14.712 -10.547 10.158 1.00 95.88 192 ASP A CA 1
ATOM 1519 C C . ASP A 1 192 ? -16.061 -10.848 10.835 1.00 95.88 192 ASP A C 1
ATOM 1521 O O . ASP A 1 192 ? -16.237 -11.866 11.519 1.00 95.88 192 ASP A O 1
ATOM 1525 N N . LEU A 1 193 ? -17.060 -9.995 10.595 1.00 96.94 193 LEU A N 1
ATOM 1526 C CA . LEU A 1 193 ? -18.431 -10.181 11.069 1.00 96.94 193 LEU A CA 1
ATOM 1527 C C . LEU A 1 193 ? -19.235 -11.200 10.248 1.00 96.94 193 LEU A C 1
ATOM 1529 O O . LEU A 1 193 ? -20.380 -11.489 10.609 1.00 96.94 193 LEU A O 1
ATOM 1533 N N . ARG A 1 194 ? -18.664 -11.797 9.195 1.00 96.75 194 ARG A N 1
ATOM 1534 C CA . ARG A 1 194 ? -19.352 -12.719 8.274 1.00 96.75 194 ARG A CA 1
ATOM 1535 C C . ARG A 1 194 ? -20.675 -12.140 7.761 1.00 96.75 194 ARG A C 1
ATOM 1537 O O . ARG A 1 194 ? -21.705 -12.818 7.768 1.00 96.75 194 ARG A O 1
ATOM 1544 N N . ALA A 1 195 ? -20.654 -10.870 7.371 1.00 97.06 195 ALA A N 1
ATOM 1545 C CA . ALA A 1 195 ? -21.821 -10.112 6.943 1.00 97.06 195 ALA A CA 1
ATOM 1546 C C . ALA A 1 195 ? -22.299 -10.537 5.543 1.00 97.06 195 ALA A C 1
ATOM 1548 O O . ALA A 1 195 ? -22.047 -9.864 4.549 1.00 97.06 195 ALA A O 1
ATOM 1549 N N . VAL A 1 196 ? -23.006 -11.667 5.455 1.00 97.25 196 VAL A N 1
ATOM 1550 C CA . VAL A 1 196 ? -23.506 -12.207 4.175 1.00 97.25 196 VAL A CA 1
ATOM 1551 C C . VAL A 1 196 ? -24.442 -11.245 3.438 1.00 97.25 196 VAL A C 1
ATOM 1553 O O . VAL A 1 196 ? -24.409 -11.183 2.213 1.00 97.25 196 VAL A O 1
ATOM 1556 N N . ASP A 1 197 ? -25.221 -10.447 4.172 1.00 95.88 197 ASP A N 1
ATOM 1557 C CA . ASP A 1 197 ? -26.154 -9.470 3.596 1.00 95.88 197 ASP A CA 1
ATOM 1558 C C . ASP A 1 197 ? -25.433 -8.257 2.973 1.00 95.88 197 ASP A C 1
ATOM 1560 O O . ASP A 1 197 ? -26.029 -7.526 2.185 1.00 95.88 197 ASP A O 1
ATOM 1564 N N . ALA A 1 198 ? -24.141 -8.065 3.270 1.00 97.94 198 ALA A N 1
ATOM 1565 C CA . ALA A 1 198 ? -23.317 -7.006 2.690 1.00 97.94 198 ALA A CA 1
ATOM 1566 C C . ALA A 1 198 ? -22.697 -7.386 1.334 1.00 97.94 198 ALA A C 1
ATOM 1568 O O . ALA A 1 198 ? -22.081 -6.540 0.687 1.00 97.94 198 ALA A O 1
ATOM 1569 N N . ALA A 1 199 ? -22.852 -8.640 0.892 1.00 97.69 199 ALA A N 1
ATOM 1570 C CA . ALA A 1 199 ? -22.187 -9.175 -0.296 1.00 97.69 199 ALA A CA 1
ATOM 1571 C C . ALA A 1 199 ? -22.427 -8.339 -1.562 1.00 97.69 199 ALA A C 1
ATOM 1573 O O . ALA A 1 199 ? -21.491 -8.097 -2.316 1.00 97.69 199 ALA A O 1
ATOM 1574 N N . GLU A 1 200 ? -23.655 -7.852 -1.771 1.00 98.19 200 GLU A N 1
ATOM 1575 C CA . GLU A 1 200 ? -23.967 -6.992 -2.917 1.00 98.19 200 GLU A CA 1
ATOM 1576 C C . GLU A 1 200 ? -23.203 -5.659 -2.867 1.00 98.19 200 GLU A C 1
ATOM 1578 O O . GLU A 1 200 ? -22.659 -5.232 -3.885 1.00 98.19 200 GLU A O 1
ATOM 1583 N N . ALA A 1 201 ? -23.145 -5.005 -1.704 1.00 98.38 201 ALA A N 1
ATOM 1584 C CA . ALA A 1 201 ? -22.418 -3.745 -1.546 1.00 98.38 201 ALA A CA 1
ATOM 1585 C C . ALA A 1 201 ? -20.911 -3.951 -1.766 1.00 98.38 201 ALA A C 1
ATOM 1587 O O . ALA A 1 201 ? -20.282 -3.186 -2.493 1.00 98.38 201 ALA A O 1
ATOM 1588 N N . ILE A 1 202 ? -20.360 -5.035 -1.212 1.00 98.38 202 ILE A N 1
ATOM 1589 C CA . ILE A 1 202 ? -18.950 -5.404 -1.365 1.00 98.38 202 ILE A CA 1
ATOM 1590 C C . ILE A 1 202 ? -18.605 -5.685 -2.836 1.00 98.38 202 ILE A C 1
ATOM 1592 O O . ILE A 1 202 ? -17.635 -5.137 -3.353 1.00 98.38 202 ILE A O 1
ATOM 1596 N N . GLU A 1 203 ? -19.397 -6.502 -3.539 1.00 98.25 203 GLU A N 1
ATOM 1597 C CA . GLU A 1 203 ? -19.135 -6.827 -4.948 1.00 98.25 203 GLU A CA 1
ATOM 1598 C C . GLU A 1 203 ? -19.180 -5.582 -5.837 1.00 98.25 203 GLU A C 1
ATOM 1600 O O . GLU A 1 203 ? -18.370 -5.440 -6.753 1.00 98.25 203 GLU A O 1
ATOM 1605 N N . ARG A 1 204 ? -20.100 -4.652 -5.555 1.00 98.38 204 ARG A N 1
ATOM 1606 C CA . ARG A 1 204 ? -20.155 -3.361 -6.248 1.00 98.38 204 ARG A CA 1
ATOM 1607 C C . ARG A 1 204 ? -18.911 -2.521 -5.969 1.00 98.38 204 ARG A C 1
ATOM 1609 O O . ARG A 1 204 ? -18.392 -1.934 -6.913 1.00 98.38 204 ARG A O 1
ATOM 1616 N N . ALA A 1 205 ? -18.422 -2.469 -4.734 1.00 97.56 205 ALA A N 1
ATOM 1617 C CA . ALA A 1 205 ? -17.204 -1.732 -4.404 1.00 97.56 205 ALA A CA 1
ATOM 1618 C C . ALA A 1 205 ? -15.970 -2.311 -5.126 1.00 97.56 205 ALA A C 1
ATOM 1620 O O . ALA A 1 205 ? -15.194 -1.551 -5.701 1.00 97.56 205 ALA A O 1
ATOM 1621 N N . PHE A 1 206 ? -15.844 -3.643 -5.215 1.00 96.69 206 PHE A N 1
ATOM 1622 C CA . PHE A 1 206 ? -14.799 -4.288 -6.026 1.00 96.69 206 PHE A CA 1
ATOM 1623 C C . PHE A 1 206 ? -14.946 -3.980 -7.521 1.00 96.69 206 PHE A C 1
ATOM 1625 O O . PHE A 1 206 ? -13.963 -3.662 -8.183 1.00 96.69 206 PHE A O 1
ATOM 1632 N N . ALA A 1 207 ? -16.165 -4.050 -8.065 1.00 96.94 207 ALA A N 1
ATOM 1633 C CA . ALA A 1 207 ? -16.418 -3.782 -9.482 1.00 96.94 207 ALA A CA 1
ATOM 1634 C C . ALA A 1 207 ? -16.107 -2.329 -9.888 1.00 96.94 207 ALA A C 1
ATOM 1636 O O . ALA A 1 207 ? -15.776 -2.077 -11.044 1.00 96.94 207 ALA A O 1
ATOM 1637 N N . ASN A 1 208 ? -16.223 -1.381 -8.952 1.00 96.25 208 ASN A N 1
ATOM 1638 C CA . ASN A 1 208 ? -15.890 0.027 -9.175 1.00 96.25 208 ASN A CA 1
ATOM 1639 C C . ASN A 1 208 ? -14.440 0.384 -8.802 1.00 96.25 208 ASN A C 1
ATOM 1641 O O . ASN A 1 208 ? -14.074 1.545 -8.930 1.00 96.25 208 ASN A O 1
ATOM 1645 N N . ASP A 1 209 ? -13.625 -0.587 -8.377 1.00 94.75 209 ASP A N 1
ATOM 1646 C CA . ASP A 1 209 ? -12.230 -0.381 -7.960 1.00 94.75 209 ASP A CA 1
ATOM 1647 C C . ASP A 1 209 ? -12.065 0.559 -6.745 1.00 94.75 209 ASP A C 1
ATOM 1649 O O . ASP A 1 209 ? -11.119 1.333 -6.637 1.00 94.75 209 ASP A O 1
ATOM 1653 N N . PHE A 1 210 ? -13.011 0.504 -5.800 1.00 96.0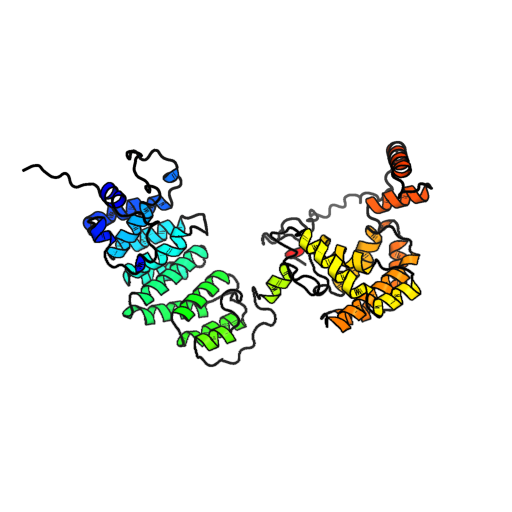6 210 PHE A N 1
ATOM 1654 C CA . PHE A 1 210 ? -13.018 1.347 -4.592 1.00 96.06 210 PHE A CA 1
ATOM 1655 C C . PHE A 1 210 ? -12.335 0.695 -3.378 1.00 96.06 210 PHE A C 1
ATOM 1657 O O . PHE A 1 210 ? -12.493 1.172 -2.251 1.00 96.06 210 PHE A O 1
ATOM 1664 N N . LEU A 1 211 ? -11.621 -0.415 -3.584 1.00 94.38 211 LEU A N 1
ATOM 1665 C CA . LEU A 1 211 ? -11.054 -1.259 -2.532 1.00 94.38 211 LEU A CA 1
ATOM 1666 C C . LEU A 1 211 ? -9.611 -1.646 -2.852 1.00 94.38 211 LEU A C 1
ATOM 1668 O O . LEU A 1 211 ? -9.270 -1.928 -3.996 1.00 94.38 211 LEU A O 1
ATOM 1672 N N . ASP A 1 212 ? -8.795 -1.727 -1.807 1.00 90.12 212 ASP A N 1
ATOM 1673 C CA . ASP A 1 212 ? -7.435 -2.242 -1.859 1.00 90.12 212 ASP A CA 1
ATOM 1674 C C . ASP A 1 212 ? -7.454 -3.772 -1.789 1.00 90.12 212 ASP A C 1
ATOM 1676 O O . ASP A 1 212 ? -7.835 -4.376 -0.779 1.00 90.12 212 ASP A O 1
ATOM 1680 N N . ILE A 1 213 ? -7.039 -4.412 -2.887 1.00 87.62 213 ILE A N 1
ATOM 1681 C CA . ILE A 1 213 ? -7.032 -5.874 -2.976 1.00 87.62 213 ILE A CA 1
ATOM 1682 C C . ILE A 1 213 ? -5.797 -6.512 -2.327 1.00 87.62 213 ILE A C 1
ATOM 1684 O O . ILE A 1 213 ? -5.767 -7.729 -2.138 1.00 87.62 213 ILE A O 1
ATOM 1688 N N . GLY A 1 214 ? -4.778 -5.724 -1.977 1.00 80.56 214 GLY A N 1
ATOM 1689 C CA . GLY A 1 214 ? -3.529 -6.197 -1.385 1.00 80.56 214 GLY A CA 1
ATOM 1690 C C . GLY A 1 214 ? -3.720 -6.813 0.002 1.00 80.56 214 GLY A C 1
ATOM 1691 O O . GLY A 1 214 ? -2.979 -7.722 0.376 1.00 80.56 214 GLY A O 1
ATOM 1692 N N . MET A 1 215 ? -4.743 -6.377 0.748 1.00 72.62 215 MET A N 1
ATOM 1693 C CA . MET A 1 215 ? -5.044 -6.903 2.086 1.00 72.62 215 MET A CA 1
ATOM 1694 C C . MET A 1 215 ? -5.915 -8.167 2.079 1.00 72.62 215 MET A C 1
ATOM 1696 O O . MET A 1 215 ? -5.596 -9.132 2.771 1.00 72.62 215 MET A O 1
ATOM 1700 N N . MET A 1 216 ? -7.032 -8.157 1.343 1.00 82.19 216 MET A N 1
ATOM 1701 C CA . MET A 1 216 ? -8.064 -9.212 1.405 1.00 82.19 216 MET A CA 1
ATOM 1702 C C . MET A 1 216 ? -8.130 -10.099 0.154 1.00 82.19 216 MET A C 1
ATOM 1704 O O . MET A 1 216 ? -8.910 -11.051 0.121 1.00 82.19 216 MET A O 1
ATOM 1708 N N . GLY A 1 217 ? -7.311 -9.824 -0.861 1.00 86.94 217 GLY A N 1
ATOM 1709 C CA . GLY A 1 217 ? -7.358 -10.520 -2.141 1.00 86.94 217 GLY A CA 1
ATOM 1710 C C . GLY A 1 217 ? -8.472 -10.008 -3.054 1.00 86.94 217 GLY A C 1
ATOM 1711 O O . GLY A 1 217 ? -9.034 -8.926 -2.867 1.00 86.94 217 GLY A O 1
ATOM 1712 N N . LYS A 1 218 ? -8.774 -10.788 -4.093 1.00 91.88 218 LYS A N 1
ATOM 1713 C CA . LYS A 1 218 ? -9.782 -10.430 -5.100 1.00 91.88 218 LYS A CA 1
ATOM 1714 C C . LYS A 1 218 ? -11.187 -10.718 -4.566 1.00 91.88 218 LYS A C 1
ATOM 1716 O O . LYS A 1 218 ? -11.364 -11.469 -3.608 1.00 91.88 218 LYS A O 1
ATOM 1721 N N . TRP A 1 219 ? -12.210 -10.205 -5.255 1.00 94.81 219 TRP A N 1
ATOM 1722 C CA . TRP A 1 219 ? -13.611 -10.491 -4.921 1.00 94.81 219 TRP A CA 1
ATOM 1723 C C . TRP A 1 219 ? -13.895 -11.991 -4.743 1.00 94.81 219 TRP A C 1
ATOM 1725 O O . TRP A 1 219 ? -14.627 -12.370 -3.837 1.00 94.81 219 TRP A O 1
ATOM 1735 N N . GLU A 1 220 ? -13.286 -12.863 -5.552 1.00 93.31 220 GLU A N 1
ATOM 1736 C CA . GLU A 1 220 ? -13.489 -14.312 -5.436 1.00 93.31 220 GLU A CA 1
ATOM 1737 C C . GLU A 1 220 ? -13.053 -14.874 -4.071 1.00 93.31 220 GLU A C 1
ATOM 1739 O O . GLU A 1 220 ? -13.755 -15.719 -3.511 1.00 93.31 220 GLU A O 1
ATOM 1744 N N . ASP A 1 221 ? -11.956 -14.367 -3.505 1.00 93.38 221 ASP A N 1
ATOM 1745 C CA . ASP A 1 221 ? -11.445 -14.786 -2.197 1.00 93.38 221 ASP A CA 1
ATOM 1746 C C . ASP A 1 221 ? -12.4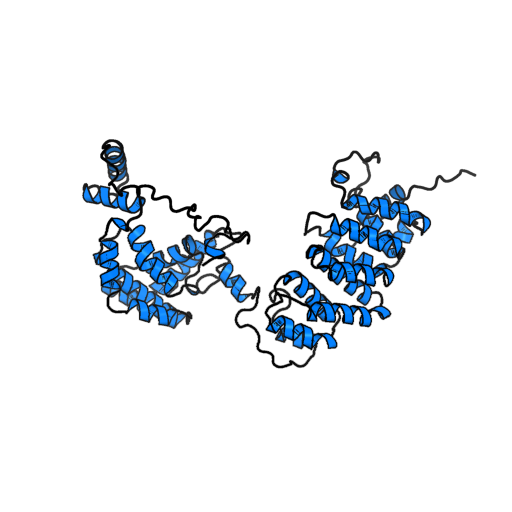16 -14.364 -1.083 1.00 93.38 221 ASP A C 1
ATOM 1748 O O . ASP A 1 221 ? -12.823 -15.174 -0.243 1.00 93.38 221 ASP A O 1
ATOM 1752 N N . VAL A 1 222 ? -12.876 -13.109 -1.131 1.00 95.44 222 VAL A N 1
ATOM 1753 C CA . VAL A 1 222 ? -13.862 -12.556 -0.188 1.00 95.44 222 VAL A CA 1
ATOM 1754 C C . VAL A 1 222 ? -15.204 -13.281 -0.295 1.00 95.44 222 VAL A C 1
ATOM 1756 O O . VAL A 1 222 ? -15.797 -13.674 0.714 1.00 95.44 222 VAL A O 1
ATOM 1759 N N . ARG A 1 223 ? -15.681 -13.513 -1.518 1.00 95.69 223 ARG A N 1
ATOM 1760 C CA . ARG A 1 223 ? -16.921 -14.238 -1.799 1.00 95.69 223 ARG A CA 1
ATOM 1761 C C . ARG A 1 223 ? -16.872 -15.654 -1.237 1.00 95.69 223 ARG A C 1
ATOM 1763 O O . ARG A 1 223 ? -17.844 -16.112 -0.630 1.00 95.69 223 ARG A O 1
ATOM 1770 N N . GLN A 1 224 ? -15.744 -16.343 -1.414 1.00 94.56 224 GLN A N 1
ATOM 1771 C CA . GLN A 1 224 ? -15.522 -17.667 -0.845 1.00 94.56 224 GLN A CA 1
ATOM 1772 C C . GLN A 1 224 ? -15.504 -17.624 0.688 1.00 94.56 224 GLN A C 1
ATOM 1774 O O . GLN A 1 224 ? -16.110 -18.496 1.317 1.00 94.56 224 GLN A O 1
ATOM 1779 N N . ALA A 1 225 ? -14.863 -16.616 1.288 1.00 93.94 225 ALA A N 1
ATOM 1780 C CA . ALA A 1 225 ? -14.814 -16.437 2.739 1.00 93.94 225 ALA A CA 1
ATOM 1781 C C . ALA A 1 225 ? -16.206 -16.200 3.353 1.00 93.94 225 ALA A C 1
ATOM 1783 O O . ALA A 1 225 ? -16.526 -16.770 4.400 1.00 93.94 225 ALA A O 1
ATOM 1784 N N . LEU A 1 226 ? -17.057 -15.418 2.681 1.00 95.94 226 LEU A N 1
ATOM 1785 C CA . LEU A 1 226 ? -18.439 -15.161 3.098 1.00 95.94 226 LEU A CA 1
ATOM 1786 C C . LEU A 1 226 ? -19.402 -16.311 2.755 1.00 95.94 226 LEU A C 1
ATOM 1788 O O . LEU A 1 226 ? -20.464 -16.424 3.365 1.00 95.94 226 LEU A O 1
ATOM 1792 N N . GLY A 1 227 ? -19.045 -17.179 1.803 1.00 96.75 227 GLY A N 1
ATOM 1793 C CA . GLY A 1 227 ? -19.897 -18.279 1.348 1.00 96.75 227 GLY A CA 1
ATOM 1794 C C . GLY A 1 227 ? -21.119 -17.811 0.551 1.00 96.75 227 GLY A C 1
ATOM 1795 O O . GLY A 1 227 ? -22.191 -18.403 0.677 1.00 96.75 227 GLY A O 1
ATOM 1796 N N . VAL A 1 228 ? -20.964 -16.748 -0.244 1.00 96.81 228 VAL A N 1
ATOM 1797 C CA . VAL A 1 228 ? -22.053 -16.092 -0.991 1.00 96.81 228 VAL A CA 1
ATOM 1798 C C . VAL A 1 228 ? -21.946 -16.317 -2.504 1.00 96.81 228 VAL A C 1
ATOM 1800 O O . VAL A 1 228 ? -20.895 -16.677 -3.047 1.00 96.81 228 VAL A O 1
ATOM 1803 N N . GLU A 1 229 ? -23.064 -16.149 -3.208 1.00 94.56 229 GLU A N 1
ATOM 1804 C CA . GLU A 1 229 ? -23.082 -16.134 -4.674 1.00 94.56 229 GLU A CA 1
ATOM 1805 C C . GLU A 1 229 ? -22.683 -14.751 -5.201 1.00 94.56 229 GLU A C 1
ATOM 1807 O O . GLU A 1 229 ? -22.828 -13.750 -4.505 1.00 94.56 229 GLU A O 1
ATOM 1812 N N . SER A 1 230 ? -22.158 -14.709 -6.425 1.00 92.31 230 SER A N 1
ATOM 1813 C CA . SER A 1 230 ? -21.814 -13.459 -7.109 1.00 92.31 230 SER A CA 1
ATOM 1814 C C . SER A 1 230 ? -23.000 -12.970 -7.939 1.00 92.31 230 SER A C 1
ATOM 1816 O O . SER A 1 230 ? -23.720 -13.762 -8.551 1.00 92.31 230 SER A O 1
ATOM 1818 N N . LEU A 1 231 ? -23.158 -11.651 -8.002 1.00 94.00 231 LEU A N 1
ATOM 1819 C CA . LEU A 1 231 ? -24.046 -10.933 -8.913 1.00 94.00 231 LEU A CA 1
ATOM 1820 C C . LEU A 1 231 ? -23.583 -11.016 -10.377 1.00 94.00 231 LEU A C 1
ATOM 1822 O O . LEU A 1 231 ? -24.345 -10.676 -11.282 1.00 94.00 231 LEU A O 1
ATOM 1826 N N . GLY A 1 232 ? -22.351 -11.467 -10.618 1.00 94.31 232 GLY A N 1
ATOM 1827 C CA . GLY A 1 232 ? -21.737 -11.575 -11.936 1.00 94.31 232 GLY A CA 1
ATOM 1828 C C . GLY A 1 232 ? -21.265 -10.231 -12.485 1.00 94.31 232 GLY A C 1
ATOM 1829 O O . GLY A 1 232 ? -21.284 -10.045 -13.702 1.00 94.31 232 GLY A O 1
ATOM 1830 N N . LEU A 1 233 ? -20.894 -9.288 -11.610 1.00 96.69 233 LEU A N 1
ATOM 1831 C CA . LEU A 1 233 ? -20.334 -8.009 -12.046 1.00 96.69 233 LEU A CA 1
ATOM 1832 C C . LEU A 1 233 ? -18.937 -8.215 -12.648 1.00 96.69 233 LEU A C 1
ATOM 1834 O O . LEU A 1 233 ? -18.171 -9.074 -12.212 1.00 96.69 233 LEU A O 1
ATOM 1838 N N . GLU A 1 234 ? -18.612 -7.428 -13.672 1.00 95.56 234 GLU A N 1
ATOM 1839 C CA . GLU A 1 234 ? -17.277 -7.430 -14.268 1.00 95.56 234 GLU A CA 1
ATOM 1840 C C . GLU A 1 234 ? -16.298 -6.745 -13.308 1.00 95.56 234 GLU A C 1
ATOM 1842 O O . GLU A 1 234 ? -16.546 -5.626 -12.863 1.00 95.56 234 GLU A O 1
ATOM 1847 N N . MET A 1 235 ? -15.214 -7.441 -12.961 1.00 94.06 235 MET A N 1
ATOM 1848 C CA . MET A 1 235 ? -14.154 -6.900 -12.110 1.00 94.06 235 MET A CA 1
ATOM 1849 C C . MET A 1 235 ? -13.157 -6.087 -12.952 1.00 94.06 235 MET A C 1
ATOM 1851 O O . MET A 1 235 ? -12.940 -6.433 -14.121 1.00 94.06 235 MET A O 1
ATOM 1855 N N . PRO A 1 236 ? -12.517 -5.050 -12.380 1.00 89.88 236 PRO A N 1
ATOM 1856 C CA . PRO A 1 236 ? -11.440 -4.327 -13.049 1.00 89.88 236 PRO A CA 1
ATOM 1857 C C . PRO A 1 236 ? -10.313 -5.282 -13.469 1.00 89.88 236 PRO A C 1
ATOM 1859 O O . PRO A 1 236 ? -10.032 -6.280 -12.800 1.00 89.88 236 PRO A O 1
ATOM 1862 N N . ARG A 1 237 ? -9.679 -4.984 -14.612 1.00 81.75 237 ARG A N 1
ATOM 1863 C CA . ARG A 1 237 ? -8.558 -5.787 -15.132 1.00 81.75 237 ARG A CA 1
ATOM 1864 C C . ARG A 1 237 ? -7.324 -5.666 -14.243 1.00 81.75 237 ARG A C 1
ATOM 1866 O O . ARG A 1 237 ? -6.731 -6.688 -13.916 1.00 81.75 237 ARG A O 1
ATOM 1873 N N . ASP A 1 238 ? -7.033 -4.436 -13.834 1.00 78.00 238 ASP A N 1
ATOM 1874 C CA . ASP A 1 238 ? -5.874 -4.043 -13.036 1.00 78.00 238 ASP A CA 1
ATOM 1875 C C . ASP A 1 238 ? -6.394 -3.329 -11.771 1.00 78.00 238 ASP A C 1
ATOM 1877 O O . ASP A 1 238 ? -6.522 -2.106 -11.772 1.00 78.00 238 ASP A O 1
ATOM 1881 N N . PRO A 1 239 ? -6.854 -4.084 -10.752 1.00 84.19 239 PRO A N 1
ATOM 1882 C CA . PRO A 1 239 ? -7.435 -3.513 -9.538 1.00 84.19 239 PRO A CA 1
ATOM 1883 C C . PRO A 1 239 ? -6.401 -2.770 -8.688 1.00 84.19 239 PRO A C 1
ATOM 1885 O O . PRO A 1 239 ? -5.232 -3.159 -8.638 1.00 84.19 239 PRO A O 1
ATOM 1888 N N . TYR A 1 240 ? -6.853 -1.771 -7.934 1.00 79.62 240 TYR A N 1
ATOM 1889 C CA . TYR A 1 240 ? -6.011 -0.989 -7.036 1.00 79.62 240 TYR A CA 1
ATOM 1890 C C . TYR A 1 240 ? -5.204 -1.867 -6.060 1.00 79.62 240 TYR A C 1
ATOM 1892 O O . TYR A 1 240 ? -5.736 -2.760 -5.392 1.00 79.62 240 TYR A O 1
ATOM 1900 N N . ASN A 1 241 ? -3.904 -1.564 -5.956 1.00 76.19 241 ASN A N 1
ATOM 1901 C CA . ASN A 1 241 ? -2.924 -2.264 -5.118 1.00 76.19 241 ASN A CA 1
ATOM 1902 C C . ASN A 1 241 ? -2.881 -3.784 -5.362 1.00 76.19 241 ASN A C 1
ATOM 1904 O O . ASN A 1 241 ? -2.718 -4.589 -4.439 1.00 76.19 241 ASN A O 1
ATOM 1908 N N . SER A 1 242 ? -3.041 -4.206 -6.620 1.00 74.44 242 SER A N 1
ATOM 1909 C CA . SER A 1 242 ? -2.812 -5.599 -6.972 1.00 74.44 242 SER A CA 1
ATOM 1910 C C . SER A 1 242 ? -1.369 -6.000 -6.661 1.00 74.44 242 SER A C 1
ATOM 1912 O O . SER A 1 242 ? -0.432 -5.232 -6.872 1.00 74.44 242 SER A O 1
ATOM 1914 N N . LEU A 1 243 ? -1.166 -7.233 -6.178 1.00 68.50 243 LEU A N 1
ATOM 1915 C CA . LEU A 1 243 ? 0.187 -7.764 -5.971 1.00 68.50 243 LEU A CA 1
ATOM 1916 C C . LEU A 1 243 ? 1.010 -7.687 -7.264 1.00 68.50 243 LEU A C 1
ATOM 1918 O O . LEU A 1 243 ? 2.217 -7.490 -7.213 1.00 68.50 243 LEU A O 1
ATOM 1922 N N . GLU A 1 244 ? 0.352 -7.821 -8.415 1.00 69.62 244 GLU A N 1
ATOM 1923 C CA . GLU A 1 244 ? 0.981 -7.705 -9.723 1.00 69.62 244 GLU A CA 1
ATOM 1924 C C . GLU A 1 244 ? 1.474 -6.275 -9.997 1.00 69.62 244 GLU A C 1
ATOM 1926 O O . GLU A 1 244 ? 2.625 -6.092 -10.398 1.00 69.62 244 GLU A O 1
ATOM 1931 N N . ASP A 1 245 ? 0.661 -5.258 -9.711 1.00 69.12 245 ASP A N 1
ATOM 1932 C CA . ASP A 1 245 ? 1.059 -3.856 -9.854 1.00 69.12 245 ASP A CA 1
ATOM 1933 C C . ASP A 1 245 ? 2.135 -3.481 -8.851 1.00 69.12 245 ASP A C 1
ATOM 1935 O O . ASP A 1 245 ? 3.119 -2.865 -9.239 1.00 69.12 245 ASP A O 1
ATOM 1939 N N . LEU A 1 246 ? 2.034 -3.942 -7.602 1.00 73.00 246 LEU A N 1
ATOM 1940 C CA . LEU A 1 246 ? 3.094 -3.744 -6.623 1.00 73.00 246 LEU A CA 1
ATOM 1941 C C . LEU A 1 246 ? 4.404 -4.380 -7.104 1.00 73.00 246 LEU A C 1
ATOM 1943 O O . LEU A 1 246 ? 5.443 -3.729 -7.058 1.00 73.00 246 LEU A O 1
ATOM 1947 N N . THR A 1 247 ? 4.375 -5.622 -7.611 1.00 77.94 247 THR A N 1
ATOM 1948 C CA . THR A 1 247 ? 5.584 -6.277 -8.143 1.00 77.94 247 THR A CA 1
ATOM 1949 C C . THR A 1 247 ? 6.193 -5.495 -9.299 1.00 77.94 247 THR A C 1
ATOM 1951 O O . THR A 1 247 ? 7.404 -5.290 -9.315 1.00 77.94 247 THR A O 1
ATOM 1954 N N . LYS A 1 248 ? 5.361 -4.987 -10.210 1.00 75.88 248 LYS A N 1
ATOM 1955 C CA . LYS A 1 248 ? 5.775 -4.125 -11.318 1.00 75.88 248 LYS A CA 1
ATOM 1956 C C . LYS A 1 248 ? 6.367 -2.804 -10.815 1.00 75.88 248 LYS A C 1
ATOM 1958 O O . LYS A 1 248 ? 7.460 -2.424 -11.223 1.00 75.88 248 LYS A O 1
ATOM 1963 N N . GLU A 1 249 ? 5.695 -2.130 -9.885 1.00 77.12 249 GLU A N 1
ATOM 1964 C CA . GLU A 1 249 ? 6.131 -0.860 -9.297 1.00 77.12 249 GLU A CA 1
ATOM 1965 C C . GLU A 1 249 ? 7.459 -0.978 -8.554 1.00 77.12 249 GLU A C 1
ATOM 1967 O O . GLU A 1 249 ? 8.288 -0.070 -8.642 1.00 77.12 249 GLU A O 1
ATOM 1972 N N . VAL A 1 250 ? 7.681 -2.093 -7.856 1.00 86.75 250 VAL A N 1
ATOM 1973 C CA . VAL A 1 250 ? 8.946 -2.358 -7.168 1.00 86.75 250 VAL A CA 1
ATOM 1974 C C . VAL A 1 250 ? 9.992 -3.018 -8.071 1.00 86.75 250 VAL A C 1
ATOM 1976 O O . VAL A 1 250 ? 11.091 -3.319 -7.616 1.00 86.75 250 VAL A O 1
ATOM 1979 N N . GLY A 1 251 ? 9.705 -3.234 -9.357 1.00 86.50 251 GLY A N 1
ATOM 1980 C CA . GLY A 1 251 ? 10.668 -3.745 -10.337 1.00 86.50 251 GLY A CA 1
ATOM 1981 C C . GLY A 1 251 ? 10.984 -5.240 -10.214 1.00 86.50 251 GLY A C 1
ATOM 1982 O O . GLY A 1 251 ? 12.042 -5.693 -10.651 1.00 86.50 251 GLY A O 1
ATOM 1983 N N . ILE A 1 252 ? 10.080 -6.023 -9.628 1.00 88.69 252 ILE A N 1
ATOM 1984 C CA . ILE A 1 252 ? 10.102 -7.485 -9.718 1.00 88.69 252 ILE A CA 1
ATOM 1985 C C . ILE A 1 252 ? 9.484 -7.869 -11.068 1.00 88.69 252 ILE A C 1
ATOM 1987 O O . ILE A 1 252 ? 8.274 -7.771 -11.254 1.00 88.69 252 ILE A O 1
ATOM 1991 N N . GLY A 1 253 ? 10.322 -8.321 -12.001 1.00 86.88 253 GLY A N 1
ATOM 1992 C CA . GLY A 1 253 ? 9.921 -8.652 -13.373 1.00 86.88 253 GLY A CA 1
ATOM 1993 C C . GLY A 1 253 ? 10.649 -9.876 -13.928 1.00 86.88 253 GLY A C 1
ATOM 1994 O O . GLY A 1 253 ? 11.255 -10.660 -13.197 1.00 86.88 253 GLY A O 1
ATOM 1995 N N . ILE A 1 254 ? 10.646 -10.049 -15.248 1.00 93.50 254 ILE A N 1
ATOM 1996 C CA . ILE A 1 254 ? 11.154 -11.279 -15.897 1.00 93.50 254 ILE A CA 1
ATOM 1997 C C . ILE A 1 254 ? 12.633 -11.617 -15.599 1.00 93.50 254 ILE A C 1
ATOM 1999 O O . ILE A 1 254 ? 13.030 -12.790 -15.631 1.00 93.50 254 ILE A O 1
ATOM 2003 N N . PHE A 1 255 ? 13.450 -10.612 -15.268 1.00 95.69 255 PHE A N 1
ATOM 2004 C CA . PHE A 1 255 ? 14.864 -10.779 -14.909 1.00 95.69 255 PHE A CA 1
ATOM 2005 C C . PHE A 1 255 ? 15.179 -10.480 -13.438 1.00 95.69 255 PHE A C 1
ATOM 2007 O O . PHE A 1 255 ? 16.339 -10.594 -13.054 1.00 95.69 255 PHE A O 1
ATOM 2014 N N . SER A 1 256 ? 14.192 -10.165 -12.593 1.00 91.88 256 SER A N 1
ATOM 2015 C CA . SER A 1 256 ? 14.428 -9.950 -11.159 1.00 91.88 256 SER A CA 1
ATOM 2016 C C . SER A 1 256 ? 13.430 -10.702 -10.291 1.00 91.88 256 SER A C 1
ATOM 2018 O O . SER A 1 256 ? 12.236 -10.731 -10.552 1.00 91.88 256 SER A O 1
ATOM 2020 N N . THR A 1 257 ? 13.930 -11.297 -9.213 1.00 86.19 257 THR A N 1
ATOM 2021 C CA . THR A 1 257 ? 13.105 -11.906 -8.158 1.00 86.19 257 THR A CA 1
ATOM 2022 C C . THR A 1 257 ? 13.111 -11.087 -6.869 1.00 86.19 257 THR A C 1
ATOM 2024 O O . THR A 1 257 ? 12.558 -11.536 -5.871 1.00 86.19 257 THR A O 1
ATOM 2027 N N . GLN A 1 258 ? 13.793 -9.941 -6.866 1.00 88.69 258 GLN A N 1
ATOM 2028 C CA . GLN A 1 258 ? 13.888 -9.017 -5.738 1.00 88.69 258 GLN A CA 1
ATOM 2029 C C . GLN A 1 258 ? 13.415 -7.625 -6.178 1.00 88.69 258 GLN A C 1
ATOM 2031 O O . GLN A 1 258 ? 13.553 -7.293 -7.359 1.00 88.69 258 GLN A O 1
ATOM 2036 N N . PRO A 1 259 ? 12.855 -6.815 -5.267 1.00 90.88 259 PRO A N 1
ATOM 2037 C CA . PRO A 1 259 ? 12.564 -5.415 -5.547 1.00 90.88 259 PRO A CA 1
ATOM 2038 C C . PRO A 1 259 ? 13.809 -4.684 -6.064 1.00 90.88 259 PRO A C 1
ATOM 2040 O O . PRO A 1 259 ? 14.841 -4.692 -5.402 1.00 90.88 259 PRO A O 1
ATOM 2043 N N . ILE A 1 260 ? 13.709 -4.061 -7.236 1.00 93.50 260 ILE A N 1
ATOM 2044 C CA . ILE A 1 260 ? 14.724 -3.137 -7.759 1.00 93.50 260 ILE A CA 1
ATOM 2045 C C . ILE A 1 260 ? 14.441 -1.725 -7.247 1.00 93.50 260 ILE A C 1
ATOM 2047 O O . ILE A 1 260 ? 15.366 -1.009 -6.881 1.00 93.50 260 ILE A O 1
ATOM 2051 N N . PHE A 1 261 ? 13.170 -1.316 -7.209 1.00 90.25 261 PHE A N 1
ATOM 2052 C CA . PHE A 1 261 ? 12.761 0.020 -6.785 1.00 90.25 261 PHE A CA 1
ATOM 2053 C C . PHE A 1 261 ? 12.199 -0.030 -5.365 1.00 90.25 261 PHE A C 1
ATOM 2055 O O . PHE A 1 261 ? 11.142 -0.612 -5.127 1.00 90.25 261 PHE A O 1
ATOM 2062 N N . MET A 1 262 ? 12.883 0.612 -4.419 1.00 80.88 262 MET A N 1
ATOM 2063 C CA . MET A 1 262 ? 12.483 0.661 -3.010 1.00 80.88 262 MET A CA 1
ATOM 2064 C C . MET A 1 262 ? 12.578 2.095 -2.500 1.00 80.88 262 MET A C 1
ATOM 2066 O O . MET A 1 262 ? 13.607 2.746 -2.637 1.00 80.88 262 MET A O 1
ATOM 2070 N N . PHE A 1 263 ? 11.488 2.618 -1.929 1.00 74.44 263 PHE A N 1
ATOM 2071 C CA . PHE A 1 263 ? 11.433 3.974 -1.352 1.00 74.44 263 PHE A CA 1
ATOM 2072 C C . PHE A 1 263 ? 11.892 5.107 -2.296 1.00 74.44 263 PHE A C 1
ATOM 2074 O O . PHE A 1 263 ? 12.328 6.168 -1.857 1.00 74.44 263 PHE A O 1
ATOM 2081 N N . GLY A 1 264 ? 11.752 4.910 -3.611 1.00 71.38 264 GLY A N 1
ATOM 2082 C CA . GLY A 1 264 ? 12.180 5.878 -4.625 1.00 71.38 264 GLY A CA 1
ATOM 2083 C C . GLY A 1 264 ? 13.670 5.827 -4.980 1.00 71.38 264 GLY A C 1
ATOM 2084 O O . GLY A 1 264 ? 14.116 6.677 -5.753 1.00 71.38 264 GLY A O 1
ATOM 2085 N N . GLU A 1 265 ? 14.400 4.841 -4.463 1.00 83.31 265 GLU A N 1
ATOM 2086 C CA . GLU A 1 265 ? 15.792 4.528 -4.784 1.00 83.31 265 GLU A CA 1
ATOM 2087 C C . GLU A 1 265 ? 15.886 3.177 -5.515 1.00 83.31 265 GLU A C 1
ATOM 2089 O O . GLU A 1 265 ? 14.940 2.382 -5.505 1.00 83.31 265 GLU A O 1
ATOM 2094 N N . ILE A 1 266 ? 17.011 2.952 -6.197 1.00 89.31 266 ILE A N 1
ATOM 2095 C CA . ILE A 1 266 ? 17.335 1.676 -6.842 1.00 89.31 266 ILE A CA 1
ATOM 2096 C C . ILE A 1 266 ? 18.228 0.883 -5.885 1.00 89.31 266 ILE A C 1
ATOM 2098 O O . ILE A 1 266 ? 19.223 1.416 -5.397 1.00 89.31 266 ILE A O 1
ATOM 2102 N N . ASP A 1 267 ? 17.878 -0.375 -5.627 1.00 93.06 267 ASP A N 1
ATOM 2103 C CA . ASP A 1 267 ? 18.764 -1.317 -4.946 1.00 93.06 267 ASP A CA 1
ATOM 2104 C C . ASP A 1 267 ? 19.866 -1.760 -5.924 1.00 93.06 267 ASP A C 1
ATOM 2106 O O . ASP A 1 267 ? 19.592 -2.428 -6.923 1.00 93.06 267 ASP A O 1
ATOM 2110 N N . GLU A 1 268 ? 21.106 -1.337 -5.662 1.00 92.38 268 GLU A N 1
ATOM 2111 C CA . GLU A 1 268 ? 22.251 -1.554 -6.560 1.00 92.38 268 GLU A CA 1
ATOM 2112 C C . GLU A 1 268 ? 22.564 -3.050 -6.768 1.00 92.38 268 GLU A C 1
ATOM 2114 O O . GLU A 1 268 ? 22.940 -3.456 -7.871 1.00 92.38 268 GLU A O 1
ATOM 2119 N N . ASP A 1 269 ? 22.367 -3.889 -5.743 1.00 93.31 269 ASP A N 1
ATOM 2120 C CA . ASP A 1 269 ? 22.606 -5.334 -5.835 1.00 93.31 269 ASP A CA 1
ATOM 2121 C C . ASP A 1 269 ? 21.527 -6.004 -6.702 1.00 93.31 269 ASP A C 1
ATOM 2123 O O . ASP A 1 269 ? 21.832 -6.848 -7.554 1.00 93.31 269 ASP A O 1
ATOM 2127 N N . ALA A 1 270 ? 20.260 -5.613 -6.524 1.00 93.75 270 ALA A N 1
ATOM 2128 C CA . ALA A 1 270 ? 19.147 -6.097 -7.336 1.00 93.75 270 ALA A CA 1
ATOM 2129 C C . ALA A 1 270 ? 19.242 -5.615 -8.792 1.00 93.75 270 ALA A C 1
ATOM 2131 O O . ALA A 1 270 ? 18.995 -6.395 -9.715 1.00 93.75 270 ALA A O 1
ATOM 2132 N N . GLU A 1 271 ? 19.640 -4.359 -9.010 1.00 95.06 271 GLU A N 1
ATOM 2133 C CA . GLU A 1 271 ? 19.908 -3.796 -10.334 1.00 95.06 271 GLU A CA 1
ATOM 2134 C C . GLU A 1 271 ? 21.012 -4.585 -11.054 1.00 95.06 271 GLU A C 1
ATOM 2136 O O . GLU A 1 271 ? 20.825 -5.032 -12.191 1.00 95.06 271 GLU A O 1
ATOM 2141 N N . GLN A 1 272 ? 22.148 -4.814 -10.391 1.00 95.69 272 GLN A N 1
ATOM 2142 C CA . GLN A 1 272 ? 23.255 -5.566 -10.975 1.00 95.69 272 GLN A CA 1
ATOM 2143 C C . GLN A 1 272 ? 22.846 -7.010 -11.301 1.00 95.69 272 GLN A C 1
ATOM 2145 O O . GLN A 1 272 ? 23.106 -7.490 -12.408 1.00 95.69 272 GLN A O 1
ATOM 2150 N N . ALA A 1 273 ? 22.139 -7.683 -10.389 1.00 96.56 273 ALA A N 1
ATOM 2151 C CA . ALA A 1 273 ? 21.635 -9.037 -10.611 1.00 96.56 273 ALA A CA 1
ATOM 2152 C C . ALA A 1 273 ? 20.639 -9.111 -11.783 1.00 96.56 273 ALA A C 1
ATOM 2154 O O . ALA A 1 273 ? 20.662 -10.073 -12.558 1.00 96.56 273 ALA A O 1
ATOM 2155 N N . TYR A 1 274 ? 19.785 -8.096 -11.945 1.00 97.12 274 TYR A N 1
ATOM 2156 C CA . TYR A 1 274 ? 18.858 -7.981 -13.071 1.00 97.12 274 TYR A CA 1
ATOM 2157 C C . TYR A 1 274 ? 19.609 -7.918 -14.407 1.00 97.12 274 TYR A C 1
ATOM 2159 O O . TYR A 1 274 ? 19.270 -8.635 -15.354 1.00 97.12 274 TYR A O 1
ATOM 2167 N N . TYR A 1 275 ? 20.670 -7.114 -14.479 1.00 97.25 275 TYR A N 1
ATOM 2168 C CA . TYR A 1 275 ? 21.488 -6.984 -15.680 1.00 97.25 275 TYR A CA 1
ATOM 2169 C C . TYR A 1 275 ? 22.288 -8.244 -16.011 1.00 97.25 275 TYR A C 1
ATOM 2171 O O . TYR A 1 275 ? 22.313 -8.659 -17.171 1.00 97.25 275 TYR A O 1
ATOM 2179 N N . GLU A 1 276 ? 22.907 -8.871 -15.010 1.00 97.62 276 GLU A N 1
ATOM 2180 C CA . GLU A 1 276 ? 23.634 -10.135 -15.172 1.00 97.62 276 GLU A CA 1
ATOM 2181 C C . GLU A 1 276 ? 22.705 -11.238 -15.671 1.00 97.62 276 GLU A C 1
ATOM 2183 O O . GLU A 1 276 ? 23.016 -11.934 -16.637 1.00 97.62 276 GLU A O 1
ATOM 2188 N N . ARG A 1 277 ? 21.509 -11.340 -15.085 1.00 97.69 277 ARG A N 1
ATOM 2189 C CA . ARG A 1 277 ? 20.514 -12.321 -15.508 1.00 97.69 277 ARG A CA 1
ATOM 2190 C C . ARG A 1 277 ? 20.033 -12.079 -16.933 1.00 97.69 277 ARG A C 1
ATOM 2192 O O . ARG A 1 277 ? 19.933 -13.036 -17.701 1.00 97.69 277 ARG A O 1
ATOM 2199 N N . ALA A 1 278 ? 19.740 -10.833 -17.301 1.00 97.81 278 ALA A N 1
ATOM 2200 C CA . ALA A 1 278 ? 19.361 -10.494 -18.669 1.00 97.81 278 ALA A CA 1
ATOM 2201 C C . ALA A 1 278 ? 20.475 -10.854 -19.665 1.00 97.81 278 ALA A C 1
ATOM 2203 O O . ALA A 1 278 ? 20.203 -11.425 -20.723 1.00 97.81 278 ALA A O 1
ATOM 2204 N N . TRP A 1 279 ? 21.730 -10.570 -19.301 1.00 98.00 279 TRP A N 1
ATOM 2205 C CA . TRP A 1 279 ? 22.901 -10.905 -20.101 1.00 98.00 279 TRP A CA 1
ATOM 2206 C C . TRP A 1 279 ? 23.069 -12.409 -20.282 1.00 98.00 279 TRP A C 1
ATOM 2208 O O . TRP A 1 279 ? 23.148 -12.878 -21.418 1.00 98.00 279 TRP A O 1
ATOM 2218 N N . ASP A 1 280 ? 23.072 -13.178 -19.195 1.00 97.81 280 ASP A N 1
ATOM 2219 C CA . ASP A 1 280 ? 23.223 -14.633 -19.230 1.00 97.81 280 ASP A CA 1
ATOM 2220 C C . ASP A 1 280 ? 22.139 -15.291 -20.086 1.00 97.81 280 ASP A C 1
ATOM 2222 O O . ASP A 1 280 ? 22.406 -16.210 -20.861 1.00 97.81 280 ASP A O 1
ATOM 2226 N N . LEU A 1 281 ? 20.906 -14.804 -19.982 1.00 98.00 281 LEU A N 1
ATOM 2227 C CA . LEU A 1 281 ? 19.771 -15.353 -20.707 1.00 98.00 281 LEU A CA 1
ATOM 2228 C C . LEU A 1 281 ? 19.804 -15.010 -22.199 1.00 98.00 281 LEU A C 1
ATOM 2230 O O . LEU A 1 281 ? 19.652 -15.905 -23.036 1.00 98.00 281 LEU A O 1
ATOM 2234 N N . PHE A 1 282 ? 20.019 -13.738 -22.545 1.00 98.31 282 PHE A N 1
ATOM 2235 C CA . PHE A 1 282 ? 19.999 -13.312 -23.940 1.00 98.31 282 PHE A CA 1
ATOM 2236 C C . PHE A 1 282 ? 21.258 -13.736 -24.694 1.00 98.31 282 PHE A C 1
ATOM 2238 O O . PHE A 1 282 ? 21.132 -14.270 -25.791 1.00 98.31 282 PHE A O 1
ATOM 2245 N N . SER A 1 283 ? 22.456 -13.585 -24.122 1.00 97.44 283 SER A N 1
ATOM 2246 C CA . SER A 1 283 ? 23.717 -13.920 -24.809 1.00 97.44 283 SER A CA 1
ATOM 2247 C C . SER A 1 283 ? 23.828 -15.398 -25.207 1.00 97.44 283 SER A C 1
ATOM 2249 O O . SER A 1 283 ? 24.505 -15.725 -26.178 1.00 97.44 283 SER A O 1
ATOM 2251 N N . ASN A 1 284 ? 23.113 -16.291 -24.511 1.00 97.31 284 ASN A N 1
ATOM 2252 C CA . ASN A 1 284 ? 23.028 -17.721 -24.829 1.00 97.31 284 ASN A CA 1
ATOM 2253 C C . ASN A 1 284 ? 21.859 -18.081 -25.773 1.00 97.31 284 ASN A C 1
ATOM 2255 O O . ASN A 1 284 ? 21.558 -19.262 -25.970 1.00 97.31 284 ASN A O 1
ATOM 2259 N N . SER A 1 285 ? 21.166 -17.091 -26.340 1.00 98.06 285 SER A N 1
ATOM 2260 C CA . SER A 1 285 ? 20.019 -17.289 -27.231 1.00 98.06 285 SER A CA 1
ATOM 2261 C C . SER A 1 285 ? 20.411 -17.389 -28.712 1.00 98.06 285 SER A C 1
ATOM 2263 O O . SER A 1 285 ? 21.461 -16.911 -29.145 1.00 98.06 285 SER A O 1
ATOM 2265 N N . ASN A 1 286 ? 19.530 -17.983 -29.526 1.00 97.81 286 ASN A N 1
ATOM 2266 C CA . ASN A 1 286 ? 19.718 -18.038 -30.983 1.00 97.81 286 ASN A CA 1
ATOM 2267 C C . ASN A 1 286 ? 19.616 -16.647 -31.624 1.00 97.81 286 ASN A C 1
ATOM 2269 O O . ASN A 1 286 ? 20.186 -16.402 -32.685 1.00 97.81 286 ASN A O 1
ATOM 2273 N N . GLU A 1 287 ? 18.833 -15.759 -31.017 1.00 98.38 287 GLU A N 1
ATOM 2274 C CA . GLU A 1 287 ? 18.649 -14.381 -31.445 1.00 98.38 287 GLU A CA 1
ATOM 2275 C C . GLU A 1 287 ? 19.936 -13.573 -31.242 1.00 98.38 287 GLU A C 1
ATOM 2277 O O . GLU A 1 287 ? 20.388 -12.914 -32.174 1.00 98.38 287 GLU A O 1
ATOM 2282 N N . ALA A 1 288 ? 20.591 -13.711 -30.085 1.00 97.56 288 ALA A N 1
ATOM 2283 C CA . ALA A 1 288 ? 21.886 -13.082 -29.834 1.00 97.56 288 ALA A CA 1
ATOM 2284 C C . ALA A 1 288 ? 22.992 -13.620 -30.752 1.00 97.56 288 ALA A C 1
ATOM 2286 O O . ALA A 1 288 ? 23.808 -12.840 -31.236 1.00 97.56 288 ALA A O 1
ATOM 2287 N N . GLN A 1 289 ? 22.995 -14.921 -31.070 1.00 97.19 289 GLN A N 1
ATOM 2288 C CA . GLN A 1 289 ? 23.965 -15.471 -32.024 1.00 97.19 289 GLN A CA 1
ATOM 2289 C C . GLN A 1 289 ? 23.842 -14.822 -33.413 1.00 97.19 289 GLN A C 1
ATOM 2291 O O . GLN A 1 289 ? 24.856 -14.572 -34.056 1.00 97.19 289 GLN A O 1
ATOM 2296 N N . GLN A 1 290 ? 22.625 -14.486 -33.860 1.00 97.31 290 GLN A N 1
ATOM 2297 C CA . GLN A 1 290 ? 22.424 -13.763 -35.125 1.00 97.31 290 GLN A CA 1
ATOM 2298 C C . GLN A 1 290 ? 23.017 -12.350 -35.089 1.00 97.31 290 GLN A C 1
ATOM 2300 O O . GLN A 1 290 ? 23.522 -11.887 -36.110 1.00 97.31 290 GLN A O 1
ATOM 2305 N N . VAL A 1 291 ? 22.966 -11.676 -33.935 1.00 96.75 291 VAL A N 1
ATOM 2306 C CA . VAL A 1 291 ? 23.606 -10.366 -33.742 1.00 96.75 291 VAL A CA 1
ATOM 2307 C C . VAL A 1 291 ? 25.121 -10.509 -33.800 1.00 96.75 291 VAL A C 1
ATOM 2309 O O . VAL A 1 291 ? 25.764 -9.824 -34.587 1.00 96.75 291 VAL A O 1
ATOM 2312 N N . ILE A 1 292 ? 25.686 -11.459 -33.053 1.00 95.19 292 ILE A N 1
ATOM 2313 C CA . ILE A 1 292 ? 27.135 -11.706 -33.019 1.00 95.19 292 ILE A CA 1
ATOM 2314 C C . ILE A 1 292 ? 27.671 -12.063 -34.415 1.00 95.19 292 ILE A C 1
ATOM 2316 O O . ILE A 1 292 ? 28.724 -11.568 -34.812 1.00 95.19 292 ILE A O 1
ATOM 2320 N N . ASP A 1 293 ? 26.944 -12.880 -35.180 1.00 93.94 293 ASP A N 1
ATOM 2321 C CA . ASP A 1 293 ? 27.334 -13.271 -36.539 1.00 93.94 293 ASP A CA 1
ATOM 2322 C C . ASP A 1 293 ? 27.301 -12.092 -37.537 1.00 93.94 293 ASP A C 1
ATOM 2324 O O . ASP A 1 293 ? 28.018 -12.128 -38.541 1.00 93.94 293 ASP A O 1
ATOM 2328 N N . SER A 1 294 ? 26.477 -11.067 -37.281 1.00 90.69 294 SER A N 1
ATOM 2329 C CA . SER A 1 294 ? 26.363 -9.859 -38.113 1.00 90.69 294 SER A CA 1
ATOM 2330 C C . SER A 1 294 ? 27.353 -8.769 -37.699 1.00 90.69 294 SER A C 1
ATOM 2332 O O . SER A 1 294 ? 28.128 -8.290 -38.528 1.00 90.69 294 SER A O 1
ATOM 2334 N N . ASP A 1 295 ? 27.337 -8.400 -36.417 1.00 81.38 295 ASP A N 1
ATOM 2335 C CA . ASP A 1 295 ? 27.905 -7.147 -35.907 1.00 81.38 295 ASP A CA 1
ATOM 2336 C C . ASP A 1 295 ? 29.079 -7.374 -34.935 1.00 81.38 295 ASP A C 1
ATOM 2338 O O . ASP A 1 295 ? 29.769 -6.431 -34.557 1.00 81.38 295 ASP A O 1
ATOM 2342 N N . GLY A 1 296 ? 29.370 -8.630 -34.578 1.00 82.25 296 GLY A N 1
ATOM 2343 C CA . GLY A 1 296 ? 30.574 -9.041 -33.847 1.00 82.25 296 GLY A CA 1
ATOM 2344 C C . GLY A 1 296 ? 30.510 -8.931 -32.320 1.00 82.25 296 GLY A C 1
ATOM 2345 O O . GLY A 1 296 ? 31.276 -9.621 -31.647 1.00 82.25 296 GLY A O 1
ATOM 2346 N N . GLU A 1 297 ? 29.598 -8.134 -31.762 1.00 89.06 297 GLU A N 1
ATOM 2347 C CA . GLU A 1 297 ? 29.424 -7.963 -30.314 1.00 89.06 297 GLU A CA 1
ATOM 2348 C C . GLU A 1 297 ? 27.966 -7.671 -29.920 1.00 89.06 297 GLU A C 1
ATOM 2350 O O . GLU A 1 297 ? 27.117 -7.429 -30.774 1.00 89.06 297 GLU A O 1
ATOM 2355 N N . LEU A 1 298 ? 27.678 -7.743 -28.617 1.00 94.81 298 LEU A N 1
ATOM 2356 C CA . LEU A 1 298 ? 26.399 -7.363 -28.008 1.00 94.81 298 LEU A CA 1
ATOM 2357 C C . LEU A 1 298 ? 26.617 -6.144 -27.113 1.00 94.81 298 LEU A C 1
ATOM 2359 O O . LEU A 1 298 ? 27.662 -6.039 -26.466 1.00 94.81 298 LEU A O 1
ATOM 2363 N N . GLY A 1 299 ? 25.608 -5.289 -26.974 1.00 93.75 299 GLY A N 1
ATOM 2364 C CA . GLY A 1 299 ? 25.675 -4.188 -26.013 1.00 93.75 299 GLY A CA 1
ATOM 2365 C C . GLY A 1 299 ? 24.506 -3.214 -26.063 1.00 93.75 299 GLY A C 1
ATOM 2366 O O . GLY A 1 299 ? 24.195 -2.580 -25.051 1.00 93.75 299 GLY A O 1
ATOM 2367 N N . TRP A 1 300 ? 23.799 -3.114 -27.187 1.00 97.31 300 TRP A N 1
ATOM 2368 C CA . TRP A 1 300 ? 22.659 -2.208 -27.308 1.00 97.31 300 TRP A CA 1
ATOM 2369 C C . TRP A 1 300 ? 21.484 -2.617 -26.422 1.00 97.31 300 TRP A C 1
ATOM 2371 O O . TRP A 1 300 ? 20.834 -1.748 -25.835 1.00 97.31 300 TRP A O 1
ATOM 2381 N N . PHE A 1 301 ? 21.242 -3.922 -26.248 1.00 98.06 301 PHE A N 1
ATOM 2382 C CA . PHE A 1 301 ? 20.196 -4.393 -25.336 1.00 98.06 301 PHE A CA 1
ATOM 2383 C C . PHE A 1 301 ? 20.519 -4.027 -23.881 1.00 98.06 301 PHE A C 1
ATOM 2385 O O . PHE A 1 301 ? 19.635 -3.614 -23.134 1.00 98.06 301 PHE A O 1
ATOM 2392 N N . ARG A 1 302 ? 21.798 -4.107 -23.484 1.00 97.62 302 ARG A N 1
ATOM 2393 C CA . ARG A 1 302 ? 22.257 -3.746 -22.137 1.00 97.62 302 ARG A CA 1
ATOM 2394 C C . ARG A 1 302 ? 21.972 -2.278 -21.841 1.00 97.62 302 ARG A C 1
ATOM 2396 O O . ARG A 1 302 ? 21.455 -1.971 -20.771 1.00 97.62 302 ARG A O 1
ATOM 2403 N N . LEU A 1 303 ? 22.244 -1.400 -22.804 1.00 97.81 303 LEU A N 1
ATOM 2404 C CA . LEU A 1 303 ? 21.975 0.029 -22.687 1.00 97.81 303 LEU A CA 1
ATOM 2405 C C . LEU A 1 303 ? 20.470 0.344 -22.621 1.00 97.81 303 LEU A C 1
ATOM 2407 O O . LEU A 1 303 ? 20.066 1.264 -21.909 1.00 97.81 303 LEU A O 1
ATOM 2411 N N . LEU A 1 304 ? 19.630 -0.422 -23.327 1.00 98.50 304 LEU A N 1
ATOM 2412 C CA . LEU A 1 304 ? 18.174 -0.316 -23.205 1.00 98.50 304 LEU A CA 1
ATOM 2413 C C . LEU A 1 304 ? 17.710 -0.661 -21.781 1.00 98.50 304 LEU A C 1
ATOM 2415 O O . LEU A 1 304 ? 16.875 0.051 -21.223 1.00 98.50 304 LEU A O 1
ATOM 2419 N N . LEU A 1 305 ? 18.273 -1.711 -21.174 1.00 97.94 305 LEU A N 1
ATOM 2420 C CA . LEU A 1 305 ? 17.970 -2.080 -19.787 1.00 97.94 305 LEU A CA 1
ATOM 2421 C C . LEU A 1 305 ? 18.361 -0.964 -18.808 1.00 97.94 305 LEU A C 1
ATOM 2423 O O . LEU A 1 305 ? 17.563 -0.614 -17.941 1.00 97.94 305 LEU A O 1
ATOM 2427 N N . GLU A 1 306 ? 19.547 -0.367 -18.978 1.00 97.06 306 GLU A N 1
ATOM 2428 C CA . GLU A 1 306 ? 19.998 0.768 -18.155 1.00 97.06 306 GLU A CA 1
ATOM 2429 C C . GLU A 1 306 ? 19.074 1.967 -18.291 1.00 97.06 306 GLU A C 1
ATOM 2431 O O . GLU A 1 306 ? 18.731 2.608 -17.297 1.00 97.06 306 GLU A O 1
ATOM 2436 N N . PHE A 1 307 ? 18.654 2.262 -19.521 1.00 97.31 307 PHE A N 1
ATOM 2437 C CA . PHE A 1 307 ? 17.702 3.324 -19.789 1.00 97.31 307 PHE A CA 1
ATOM 2438 C C . PHE A 1 307 ? 16.373 3.093 -19.055 1.00 97.31 307 PHE A C 1
ATOM 2440 O O . PHE A 1 307 ? 15.858 4.018 -18.421 1.00 97.31 307 PHE A O 1
ATOM 2447 N N . GLY A 1 308 ? 15.852 1.865 -19.089 1.00 95.56 308 GLY A N 1
ATOM 2448 C CA . GLY A 1 308 ? 14.624 1.491 -18.391 1.00 95.56 308 GLY A CA 1
ATOM 2449 C C . GLY A 1 308 ? 14.668 1.784 -16.905 1.00 95.56 308 GLY A C 1
ATOM 2450 O O . GLY A 1 308 ? 13.867 2.581 -16.411 1.00 95.56 308 GLY A O 1
ATOM 2451 N N . LEU A 1 309 ? 15.649 1.209 -16.210 1.00 94.19 309 LEU A N 1
ATOM 2452 C CA . LEU A 1 309 ? 15.739 1.353 -14.760 1.00 94.19 309 LEU A CA 1
ATOM 2453 C C . LEU A 1 309 ? 16.063 2.798 -14.357 1.00 94.19 309 LEU A C 1
ATOM 2455 O O . LEU A 1 309 ? 15.367 3.382 -13.528 1.00 94.19 309 LEU A O 1
ATOM 2459 N N . ASN A 1 310 ? 17.058 3.419 -14.996 1.00 91.88 310 ASN A N 1
ATOM 2460 C CA . ASN A 1 310 ? 17.607 4.695 -14.529 1.00 91.88 310 ASN A CA 1
ATOM 2461 C C . ASN A 1 310 ? 16.827 5.936 -14.990 1.00 91.88 310 ASN A C 1
ATOM 2463 O O . ASN A 1 310 ? 16.948 7.003 -14.382 1.00 91.88 310 ASN A O 1
ATOM 2467 N N . TYR A 1 311 ? 16.045 5.843 -16.070 1.00 91.81 311 TYR A N 1
ATOM 2468 C CA . TYR A 1 311 ? 15.355 7.008 -16.642 1.00 91.81 311 TYR A CA 1
ATOM 2469 C C . TYR A 1 311 ? 13.838 6.876 -16.618 1.00 91.81 311 TYR A C 1
ATOM 2471 O O . TYR A 1 311 ? 13.149 7.861 -16.308 1.00 91.81 311 TYR A O 1
ATOM 2479 N N . LEU A 1 312 ? 13.320 5.685 -16.913 1.00 91.06 312 LEU A N 1
ATOM 2480 C CA . LEU A 1 312 ? 11.882 5.437 -16.905 1.00 91.06 312 LEU A CA 1
ATOM 2481 C C . LEU A 1 312 ? 11.391 4.985 -15.524 1.00 91.06 312 LEU A C 1
ATOM 2483 O O . LEU A 1 312 ? 10.328 5.432 -15.090 1.00 91.06 312 LEU A O 1
ATOM 2487 N N . GLY A 1 313 ? 12.211 4.231 -14.786 1.00 90.25 313 GLY A N 1
ATOM 2488 C CA . GLY A 1 313 ? 11.754 3.480 -13.617 1.00 90.25 313 GLY A CA 1
ATOM 2489 C C . GLY A 1 313 ? 10.882 2.298 -14.042 1.00 90.25 313 GLY A C 1
ATOM 2490 O O . GLY A 1 313 ? 9.861 2.040 -13.418 1.00 90.25 313 GLY A O 1
ATOM 2491 N N . GLU A 1 314 ? 11.246 1.661 -15.157 1.00 92.44 314 GLU A N 1
ATOM 2492 C CA . GLU A 1 314 ? 10.535 0.544 -15.782 1.00 92.44 314 GLU A CA 1
ATOM 2493 C C . GLU A 1 314 ? 11.507 -0.629 -15.944 1.00 92.44 314 GLU A C 1
ATOM 2495 O O . GLU A 1 314 ? 12.626 -0.441 -16.434 1.00 92.44 314 GLU A O 1
ATOM 2500 N N . THR A 1 315 ? 11.083 -1.845 -15.594 1.00 94.81 315 THR A N 1
ATOM 2501 C CA . THR A 1 315 ? 11.760 -3.057 -16.073 1.00 94.81 315 THR A CA 1
ATOM 2502 C C . THR A 1 315 ? 11.413 -3.304 -17.542 1.00 94.81 315 THR A C 1
ATOM 2504 O O . THR A 1 315 ? 10.489 -2.711 -18.102 1.00 94.81 315 THR A O 1
ATOM 2507 N N . ILE A 1 316 ? 12.172 -4.174 -18.209 1.00 96.56 316 ILE A N 1
ATOM 2508 C CA . ILE A 1 316 ? 12.041 -4.397 -19.656 1.00 96.56 316 ILE A CA 1
ATOM 2509 C C . ILE A 1 316 ? 10.648 -4.890 -20.066 1.00 96.56 316 ILE A C 1
ATOM 2511 O O . ILE A 1 316 ? 10.161 -4.538 -21.133 1.00 96.56 316 ILE A O 1
ATOM 2515 N N . ASP A 1 317 ? 9.992 -5.670 -19.210 1.00 94.38 317 ASP A N 1
ATOM 2516 C CA . ASP A 1 317 ? 8.664 -6.248 -19.408 1.00 94.38 317 ASP A CA 1
ATOM 2517 C C . ASP A 1 317 ? 7.517 -5.241 -19.237 1.00 94.38 317 ASP A C 1
ATOM 2519 O O . ASP A 1 317 ? 6.378 -5.550 -19.579 1.00 94.38 317 ASP A O 1
ATOM 2523 N N . MET A 1 318 ? 7.824 -4.027 -18.774 1.00 92.69 318 MET A N 1
ATOM 2524 C CA . MET A 1 318 ? 6.886 -2.903 -18.690 1.00 92.69 318 MET A CA 1
ATOM 2525 C C . MET A 1 318 ? 7.016 -1.940 -19.878 1.00 92.69 318 MET A C 1
ATOM 2527 O O . MET A 1 318 ? 6.167 -1.067 -20.062 1.00 92.69 318 MET A O 1
ATOM 2531 N N . MET A 1 319 ? 8.084 -2.062 -20.676 1.00 95.75 319 MET A N 1
ATOM 2532 C CA . MET A 1 319 ? 8.352 -1.122 -21.758 1.00 95.75 319 MET A CA 1
ATOM 2533 C C . MET A 1 319 ? 7.380 -1.289 -22.921 1.00 95.75 319 MET A C 1
ATOM 2535 O O . MET A 1 319 ? 7.070 -2.392 -23.363 1.00 95.75 319 MET A O 1
ATOM 2539 N N . THR A 1 320 ? 6.991 -0.152 -23.490 1.00 97.00 320 THR A N 1
ATOM 2540 C CA . THR A 1 320 ? 6.084 -0.071 -24.639 1.00 97.00 320 THR A CA 1
ATOM 2541 C C . THR A 1 320 ? 6.804 0.466 -25.878 1.00 97.00 320 THR A C 1
ATOM 2543 O O . THR A 1 320 ? 7.959 0.903 -25.826 1.00 97.00 320 THR A O 1
ATOM 2546 N N . VAL A 1 321 ? 6.091 0.544 -27.007 1.00 97.38 321 VAL A N 1
ATOM 2547 C CA . VAL A 1 321 ? 6.564 1.265 -28.207 1.00 97.38 321 VAL A CA 1
ATOM 2548 C C . VAL A 1 321 ? 6.953 2.715 -27.881 1.00 97.38 321 VAL A C 1
ATOM 2550 O O . VAL A 1 321 ? 7.898 3.245 -28.468 1.00 97.38 321 VAL A O 1
ATOM 2553 N N . ALA A 1 322 ? 6.274 3.363 -26.927 1.00 97.06 322 ALA A N 1
ATOM 2554 C CA . ALA A 1 322 ? 6.621 4.715 -26.498 1.00 97.06 322 ALA A CA 1
ATOM 2555 C C . ALA A 1 322 ? 7.966 4.751 -25.752 1.00 97.06 322 ALA A C 1
ATOM 2557 O O . ALA A 1 322 ? 8.802 5.597 -26.076 1.00 97.06 322 ALA A O 1
ATOM 2558 N N . SER A 1 323 ? 8.204 3.808 -24.830 1.00 97.19 323 SER A N 1
ATOM 2559 C CA . SER A 1 323 ? 9.480 3.661 -24.109 1.00 97.19 323 SER A CA 1
ATOM 2560 C C . SER A 1 323 ? 10.641 3.490 -25.099 1.00 97.19 323 SER A C 1
ATOM 2562 O O . SER A 1 323 ? 11.660 4.175 -25.011 1.00 97.19 323 SER A O 1
ATOM 2564 N N . LEU A 1 324 ? 10.451 2.648 -26.117 1.00 97.75 324 LEU A N 1
ATOM 2565 C CA . LEU A 1 324 ? 11.445 2.413 -27.165 1.00 97.75 324 LEU A CA 1
ATOM 2566 C C . LEU A 1 324 ? 11.640 3.580 -28.123 1.00 97.75 324 LEU A C 1
ATOM 2568 O O . LEU A 1 324 ? 12.760 3.840 -28.555 1.00 97.75 324 LEU A O 1
ATOM 2572 N N . THR A 1 325 ? 10.575 4.308 -28.440 1.00 97.62 325 THR A N 1
ATOM 2573 C CA . THR A 1 325 ? 10.675 5.537 -29.231 1.00 97.62 325 THR A CA 1
ATOM 2574 C C . THR A 1 325 ? 11.520 6.579 -28.491 1.00 97.62 325 THR A C 1
ATOM 2576 O O . THR A 1 325 ? 12.389 7.193 -29.114 1.00 97.62 325 THR A O 1
ATOM 2579 N N . GLU A 1 326 ? 11.315 6.747 -27.175 1.00 97.81 326 GLU A N 1
ATOM 2580 C CA . GLU A 1 326 ? 12.124 7.634 -26.318 1.00 97.81 326 GLU A CA 1
ATOM 2581 C C . GLU A 1 326 ? 13.584 7.146 -26.266 1.00 97.81 326 GLU A C 1
ATOM 2583 O O . GLU A 1 326 ? 14.504 7.942 -26.457 1.00 97.81 326 GLU A O 1
ATOM 2588 N N . PHE A 1 327 ? 13.826 5.837 -26.124 1.00 98.31 327 PHE A N 1
ATOM 2589 C CA . PHE A 1 327 ? 15.183 5.283 -26.165 1.00 98.31 327 PHE A CA 1
ATOM 2590 C C . PHE A 1 327 ? 15.897 5.574 -27.495 1.00 98.31 327 PHE A C 1
ATOM 2592 O O . PHE A 1 327 ? 16.972 6.177 -27.523 1.00 98.31 327 PHE A O 1
ATOM 2599 N N . VAL A 1 328 ? 15.287 5.167 -28.608 1.00 98.06 328 VAL A N 1
ATOM 2600 C CA . VAL A 1 328 ? 15.909 5.194 -29.934 1.00 98.06 328 VAL A CA 1
ATOM 2601 C C . VAL A 1 328 ? 16.069 6.619 -30.451 1.00 98.06 328 VAL A C 1
ATOM 2603 O O . VAL A 1 328 ? 17.135 6.957 -30.947 1.00 98.06 328 VAL A O 1
ATOM 2606 N N . PHE A 1 329 ? 15.047 7.473 -30.350 1.00 97.62 329 PHE A N 1
ATOM 2607 C CA . PHE A 1 329 ? 15.082 8.797 -30.985 1.00 97.62 329 PHE A CA 1
ATOM 2608 C C . PHE A 1 329 ? 15.418 9.948 -30.041 1.00 97.62 329 PHE A C 1
ATOM 2610 O O . PHE A 1 329 ? 15.724 11.036 -30.525 1.00 97.62 329 PHE A O 1
ATOM 2617 N N . GLU A 1 330 ? 15.414 9.735 -28.725 1.00 94.00 330 GLU A N 1
ATOM 2618 C CA . GLU A 1 330 ? 15.796 10.779 -27.771 1.00 94.00 330 GLU A CA 1
ATOM 2619 C C . GLU A 1 330 ? 17.048 10.399 -26.987 1.00 94.00 330 GLU A C 1
ATOM 2621 O O . GLU A 1 330 ? 18.037 11.131 -27.027 1.00 94.00 330 GLU A O 1
ATOM 2626 N N . TYR A 1 331 ? 17.046 9.261 -26.290 1.00 96.56 331 TYR A N 1
ATOM 2627 C CA . TYR A 1 331 ? 18.150 8.879 -25.411 1.00 96.56 331 TYR A CA 1
ATOM 2628 C C . TYR A 1 331 ? 19.444 8.623 -26.186 1.00 96.56 331 TYR A C 1
ATOM 2630 O O . TYR A 1 331 ? 20.469 9.238 -25.881 1.00 96.56 331 TYR A O 1
ATOM 2638 N N . VAL A 1 332 ? 19.393 7.768 -27.211 1.00 96.69 332 VAL A N 1
ATOM 2639 C CA . VAL A 1 332 ? 20.567 7.374 -27.999 1.00 96.69 332 VAL A CA 1
ATOM 2640 C C . VAL A 1 332 ? 21.225 8.586 -28.686 1.00 96.69 332 VAL A C 1
ATOM 2642 O O . VAL A 1 332 ? 22.392 8.868 -28.390 1.00 96.69 332 VAL A O 1
ATOM 2645 N N . PRO A 1 333 ? 20.517 9.400 -29.499 1.00 96.06 333 PRO A N 1
ATOM 2646 C CA . PRO A 1 333 ? 21.093 10.598 -30.106 1.00 96.06 333 PRO A CA 1
ATOM 2647 C C . PRO A 1 333 ? 21.657 11.582 -29.086 1.00 96.06 333 PRO A C 1
ATOM 2649 O O . PRO A 1 333 ? 22.710 12.176 -29.326 1.00 96.06 333 PRO A O 1
ATOM 2652 N N . ARG A 1 334 ? 21.007 11.719 -27.926 1.00 93.25 334 ARG A N 1
ATOM 2653 C CA . ARG A 1 334 ? 21.380 12.703 -26.909 1.00 93.25 334 ARG A CA 1
ATOM 2654 C C . ARG A 1 334 ? 22.558 12.285 -26.039 1.00 93.25 334 ARG A C 1
ATOM 2656 O O . ARG A 1 334 ? 23.350 13.152 -25.669 1.00 93.25 334 ARG A O 1
ATOM 2663 N N . LYS A 1 335 ? 22.658 11.015 -25.649 1.00 91.81 335 LYS A N 1
ATOM 2664 C CA . LYS A 1 335 ? 23.558 10.570 -24.569 1.00 91.81 335 LYS A CA 1
ATOM 2665 C C . LYS A 1 335 ? 24.605 9.548 -24.988 1.00 91.81 335 LYS A C 1
ATOM 2667 O O . LYS A 1 335 ? 25.586 9.403 -24.270 1.00 91.81 335 LYS A O 1
ATOM 2672 N N . VAL A 1 336 ? 24.431 8.883 -26.124 1.00 91.12 336 VAL A N 1
ATOM 2673 C CA . VAL A 1 336 ? 25.313 7.789 -26.539 1.00 91.12 336 VAL A CA 1
ATOM 2674 C C . VAL A 1 336 ? 26.319 8.299 -27.558 1.00 91.12 336 VAL A C 1
ATOM 2676 O O . VAL A 1 336 ? 25.936 8.813 -28.613 1.00 91.12 336 VAL A O 1
ATOM 2679 N N . SER A 1 337 ? 27.605 8.176 -27.238 1.00 87.94 337 SER A N 1
ATOM 2680 C CA . SER A 1 337 ? 28.708 8.496 -28.148 1.00 87.94 337 SER A CA 1
ATOM 2681 C C . SER A 1 337 ? 28.917 7.332 -29.113 1.00 87.94 337 SER A C 1
ATOM 2683 O O . SER A 1 337 ? 29.550 6.340 -28.770 1.00 87.94 337 SER A O 1
ATOM 2685 N N . THR A 1 338 ? 28.329 7.432 -30.301 1.00 88.88 338 THR A N 1
ATOM 2686 C CA . THR A 1 338 ? 28.449 6.438 -31.369 1.00 88.88 338 THR A CA 1
ATOM 2687 C C . THR A 1 338 ? 28.260 7.108 -32.728 1.00 88.88 338 THR A C 1
ATOM 2689 O O . THR A 1 338 ? 27.641 8.176 -32.810 1.00 88.88 338 THR A O 1
ATOM 2692 N N . GLU A 1 339 ? 28.792 6.484 -33.775 1.00 90.31 339 GLU A N 1
ATOM 2693 C CA . GLU A 1 339 ? 28.690 6.973 -35.149 1.00 90.31 339 GLU A CA 1
ATOM 2694 C C . GLU A 1 339 ? 27.281 6.744 -35.722 1.00 90.31 339 GLU A C 1
ATOM 2696 O O . GLU A 1 339 ? 26.618 5.766 -35.364 1.00 90.31 339 GLU A O 1
ATOM 2701 N N . PRO A 1 340 ? 26.802 7.584 -36.658 1.00 93.75 340 PRO A N 1
ATOM 2702 C CA . PRO A 1 340 ? 25.497 7.397 -37.296 1.00 93.75 340 PRO A CA 1
ATOM 2703 C C . PRO A 1 340 ? 25.318 6.037 -37.988 1.00 93.75 340 PRO A C 1
ATOM 2705 O O . PRO A 1 340 ? 24.196 5.547 -38.109 1.00 93.75 340 PRO A O 1
ATOM 2708 N N . GLU A 1 341 ? 26.406 5.419 -38.448 1.00 94.38 341 GLU A N 1
ATOM 2709 C CA . GLU A 1 341 ? 26.445 4.069 -39.023 1.00 94.38 341 GLU A CA 1
ATOM 2710 C C . GLU A 1 341 ? 26.039 2.970 -38.031 1.00 94.38 341 GLU A C 1
ATOM 2712 O O . GLU A 1 341 ? 25.595 1.913 -38.467 1.00 94.38 341 GLU A O 1
ATOM 2717 N N . ALA A 1 342 ? 26.121 3.217 -36.720 1.00 94.75 342 ALA A N 1
ATOM 2718 C CA . ALA A 1 342 ? 25.657 2.270 -35.709 1.00 94.75 342 ALA A CA 1
ATOM 2719 C C . ALA A 1 342 ? 24.126 2.128 -35.675 1.00 94.75 342 ALA A C 1
ATOM 2721 O O . ALA A 1 342 ? 23.610 1.225 -35.025 1.00 94.75 342 ALA A O 1
ATOM 2722 N N . ALA A 1 343 ? 23.373 2.989 -36.374 1.00 97.25 343 ALA A N 1
ATOM 2723 C CA . ALA A 1 343 ? 21.914 2.909 -36.416 1.00 97.25 343 ALA A CA 1
ATOM 2724 C C . ALA A 1 343 ? 21.401 1.532 -36.875 1.00 97.25 343 ALA A C 1
ATOM 2726 O O . ALA A 1 343 ? 20.395 1.055 -36.347 1.00 97.25 343 ALA A O 1
ATOM 2727 N N . ASP A 1 344 ? 22.087 0.900 -37.832 1.00 96.19 344 ASP A N 1
ATOM 2728 C CA . ASP A 1 344 ? 21.742 -0.431 -38.333 1.00 96.19 344 ASP A CA 1
ATOM 2729 C C . ASP A 1 344 ? 21.896 -1.500 -37.235 1.00 96.19 344 ASP A C 1
ATOM 2731 O O . ASP A 1 344 ? 20.943 -2.234 -36.969 1.00 96.19 344 ASP A O 1
ATOM 2735 N N . SER A 1 345 ? 23.045 -1.540 -36.546 1.00 96.69 345 SER A N 1
ATOM 2736 C CA . SER A 1 345 ? 23.310 -2.534 -35.493 1.00 96.69 345 SER A CA 1
ATOM 2737 C C . SER A 1 345 ? 22.464 -2.309 -34.241 1.00 96.69 345 SER A C 1
ATOM 2739 O O . SER A 1 345 ? 21.972 -3.272 -33.657 1.00 96.69 345 SER A O 1
ATOM 2741 N N . ILE A 1 346 ? 22.192 -1.049 -33.871 1.00 97.50 346 ILE A N 1
ATOM 2742 C CA . ILE A 1 346 ? 21.274 -0.707 -32.773 1.00 97.50 346 ILE A CA 1
ATOM 2743 C C . ILE A 1 346 ? 19.894 -1.302 -33.046 1.00 97.50 346 ILE A C 1
ATOM 2745 O O . ILE A 1 346 ? 19.364 -2.058 -32.235 1.00 97.50 346 ILE A O 1
ATOM 2749 N N . VAL A 1 347 ? 19.288 -0.969 -34.189 1.00 98.12 347 VAL A N 1
ATOM 2750 C CA . VAL A 1 347 ? 17.925 -1.426 -34.497 1.00 98.12 347 VAL A CA 1
ATOM 2751 C C . VAL A 1 347 ? 17.890 -2.944 -34.668 1.00 98.12 347 VAL A C 1
ATOM 2753 O O . VAL A 1 347 ? 16.939 -3.582 -34.210 1.00 98.12 347 VAL A O 1
ATOM 2756 N N . PHE A 1 348 ? 18.922 -3.536 -35.273 1.00 98.12 348 PHE A N 1
ATOM 2757 C CA . PHE A 1 348 ? 19.009 -4.981 -35.457 1.00 98.12 348 PHE A CA 1
ATOM 2758 C C . PHE A 1 348 ? 19.099 -5.734 -34.125 1.00 98.12 348 PHE A C 1
ATOM 2760 O O . PHE A 1 348 ? 18.274 -6.616 -33.876 1.00 98.12 348 PHE A O 1
ATOM 2767 N N . GLU A 1 349 ? 20.027 -5.358 -33.242 1.00 98.56 349 GLU A N 1
ATOM 2768 C CA . GLU A 1 349 ? 20.184 -5.998 -31.934 1.00 98.56 349 GLU A CA 1
ATOM 2769 C C . GLU A 1 349 ? 18.924 -5.845 -31.080 1.00 98.56 349 GLU A C 1
ATOM 2771 O O . GLU A 1 349 ? 18.449 -6.831 -30.516 1.00 98.56 349 GLU A O 1
ATOM 2776 N N . LEU A 1 350 ? 18.326 -4.647 -31.034 1.00 98.62 350 LEU A N 1
ATOM 2777 C CA . LEU A 1 350 ? 17.070 -4.437 -30.314 1.00 98.62 350 LEU A CA 1
ATOM 2778 C C . LEU A 1 350 ? 15.954 -5.325 -30.872 1.00 98.62 350 LEU A C 1
ATOM 2780 O O . LEU A 1 350 ? 15.218 -5.933 -30.099 1.00 98.62 350 LEU A O 1
ATOM 2784 N N . THR A 1 351 ? 15.849 -5.463 -32.196 1.00 98.62 351 THR A N 1
ATOM 2785 C CA . THR A 1 351 ? 14.847 -6.344 -32.815 1.00 98.62 351 THR A CA 1
ATOM 2786 C C . THR A 1 351 ? 15.049 -7.790 -32.366 1.00 98.62 351 THR A C 1
ATOM 2788 O O . THR A 1 351 ? 14.093 -8.439 -31.949 1.00 98.62 351 THR A O 1
ATOM 2791 N N . LYS A 1 352 ? 16.294 -8.283 -32.371 1.00 98.69 352 LYS A N 1
ATOM 2792 C CA . LYS A 1 352 ? 16.632 -9.638 -31.904 1.00 98.69 352 LYS A CA 1
ATOM 2793 C C . LYS A 1 352 ? 16.389 -9.837 -30.418 1.00 98.69 352 LYS A C 1
ATOM 2795 O O . LYS A 1 352 ? 15.893 -10.890 -30.018 1.00 98.69 352 LYS A O 1
ATOM 2800 N N . PHE A 1 353 ? 16.668 -8.828 -29.607 1.00 98.75 353 PHE A N 1
ATOM 2801 C CA . PHE A 1 353 ? 16.361 -8.873 -28.188 1.00 98.75 353 PHE A CA 1
ATOM 2802 C C . PHE A 1 353 ? 14.854 -8.977 -27.940 1.00 98.75 353 PHE A C 1
ATOM 2804 O O . PHE A 1 353 ? 14.415 -9.846 -27.193 1.00 98.75 353 PHE A O 1
ATOM 2811 N N . TRP A 1 354 ? 14.039 -8.176 -28.627 1.00 98.69 354 TRP A N 1
ATOM 2812 C CA . TRP A 1 354 ? 12.585 -8.235 -28.477 1.00 98.69 354 TRP A CA 1
ATOM 2813 C C . TRP A 1 354 ? 11.961 -9.513 -29.059 1.00 98.69 354 TRP A C 1
ATOM 2815 O O . TRP A 1 354 ? 11.035 -10.048 -28.453 1.00 98.69 354 TRP A O 1
ATOM 2825 N N . GLU A 1 355 ? 12.498 -10.070 -30.152 1.00 98.69 355 GLU A N 1
ATOM 2826 C CA . GLU A 1 355 ? 12.127 -11.410 -30.648 1.00 98.69 355 GLU A CA 1
ATOM 2827 C C . GLU A 1 355 ? 12.387 -12.497 -29.589 1.00 98.69 355 GLU A C 1
ATOM 2829 O O . GLU A 1 355 ? 11.550 -13.377 -29.370 1.00 98.69 355 GLU A O 1
ATOM 2834 N N . TYR A 1 356 ? 13.529 -12.417 -28.897 1.00 98.62 356 TYR A N 1
ATOM 2835 C CA . TYR A 1 356 ? 13.847 -13.308 -27.785 1.00 98.62 356 TYR A CA 1
ATOM 2836 C C . TYR A 1 356 ? 12.851 -13.148 -26.630 1.00 98.62 356 TYR A C 1
ATOM 2838 O O . TYR A 1 356 ? 12.365 -14.154 -26.110 1.00 98.62 356 TYR A O 1
ATOM 2846 N N . LEU A 1 357 ? 12.519 -11.910 -26.253 1.00 98.38 357 LEU A N 1
ATOM 2847 C CA . LEU A 1 357 ? 11.574 -11.620 -25.174 1.00 98.38 357 LEU A CA 1
ATOM 2848 C C . LEU A 1 357 ? 10.162 -12.143 -25.471 1.00 98.38 357 LEU A C 1
ATOM 2850 O O . LEU A 1 357 ? 9.562 -12.774 -24.601 1.00 98.38 357 LEU A O 1
ATOM 2854 N N . ASP A 1 358 ? 9.659 -11.960 -26.697 1.00 98.19 358 ASP A N 1
ATOM 2855 C CA . ASP A 1 358 ? 8.368 -12.519 -27.128 1.00 98.19 358 ASP A CA 1
ATOM 2856 C C . ASP A 1 358 ? 8.375 -14.049 -27.019 1.00 98.19 358 ASP A C 1
ATOM 2858 O O . ASP A 1 358 ? 7.484 -14.651 -26.424 1.00 98.19 358 ASP A O 1
ATOM 2862 N N . ARG A 1 359 ? 9.429 -14.699 -27.530 1.00 98.06 359 ARG A N 1
ATOM 2863 C CA . ARG A 1 359 ? 9.522 -16.163 -27.538 1.00 98.06 359 ARG A CA 1
ATOM 2864 C C . ARG A 1 359 ? 9.700 -16.766 -26.144 1.00 98.06 359 ARG A C 1
ATOM 2866 O O . ARG A 1 359 ? 9.185 -17.853 -25.887 1.00 98.06 359 ARG A O 1
ATOM 2873 N N . ALA A 1 360 ? 10.536 -16.160 -25.305 1.00 97.44 360 ALA A N 1
ATOM 2874 C CA . ALA A 1 360 ? 10.962 -16.746 -24.035 1.00 97.44 360 ALA A CA 1
ATOM 2875 C C . ALA A 1 360 ? 10.044 -16.380 -22.863 1.00 97.44 360 ALA A C 1
ATOM 2877 O O . ALA A 1 360 ? 9.927 -17.180 -21.935 1.00 97.44 360 ALA A O 1
ATOM 2878 N N . PHE A 1 361 ? 9.407 -15.206 -22.908 1.00 96.31 361 PHE A N 1
ATOM 2879 C CA . PHE A 1 361 ? 8.639 -14.654 -21.789 1.00 96.31 361 PHE A CA 1
ATOM 2880 C C . PHE A 1 361 ? 7.237 -14.171 -22.171 1.00 96.31 361 PHE A C 1
ATOM 2882 O O . PHE A 1 361 ? 6.491 -13.795 -21.275 1.00 96.31 361 PHE A O 1
ATOM 2889 N N . GLU A 1 362 ? 6.873 -14.180 -23.459 1.00 95.81 362 GLU A N 1
ATOM 2890 C CA . GLU A 1 362 ? 5.570 -13.703 -23.950 1.00 95.81 362 GLU A CA 1
ATOM 2891 C C . GLU A 1 362 ? 5.254 -12.267 -23.489 1.00 95.81 362 GLU A C 1
ATOM 2893 O O . GLU A 1 362 ? 4.119 -11.949 -23.133 1.00 95.81 362 GLU A O 1
ATOM 2898 N N . VAL A 1 363 ? 6.274 -11.393 -23.479 1.00 94.38 363 VAL A N 1
ATOM 2899 C CA . VAL A 1 363 ? 6.132 -10.002 -23.017 1.00 94.38 363 VAL A CA 1
ATOM 2900 C C . VAL A 1 363 ? 5.014 -9.297 -23.808 1.00 94.38 363 VAL A C 1
ATOM 2902 O O . VAL A 1 363 ? 5.086 -9.276 -25.042 1.00 94.38 363 VAL A O 1
ATOM 2905 N N . PRO A 1 364 ? 4.006 -8.688 -23.142 1.00 88.25 364 PRO A N 1
ATOM 2906 C CA . PRO A 1 364 ? 2.777 -8.222 -23.794 1.00 88.25 364 PRO A CA 1
ATOM 2907 C C . PRO A 1 364 ? 2.983 -7.301 -25.007 1.00 88.25 364 PRO A C 1
ATOM 2909 O O . PRO A 1 364 ? 2.338 -7.487 -26.041 1.00 88.25 364 PRO A O 1
ATOM 2912 N N . ASP A 1 365 ? 3.905 -6.340 -24.908 1.00 94.62 365 ASP A N 1
ATOM 2913 C CA . ASP A 1 365 ? 4.173 -5.342 -25.954 1.00 94.62 365 ASP A CA 1
ATOM 2914 C C . ASP A 1 365 ? 5.243 -5.763 -26.975 1.00 94.62 365 ASP A C 1
ATOM 2916 O O . ASP A 1 365 ? 5.480 -5.043 -27.950 1.00 94.62 365 ASP A O 1
ATOM 2920 N N . ALA A 1 366 ? 5.869 -6.937 -26.816 1.00 97.94 366 ALA A N 1
ATOM 2921 C CA . ALA A 1 366 ? 7.012 -7.329 -27.641 1.00 97.94 366 ALA A CA 1
ATOM 2922 C C . ALA A 1 366 ? 6.681 -7.362 -29.137 1.00 97.94 366 ALA A C 1
ATOM 2924 O O . ALA A 1 366 ? 7.444 -6.849 -29.950 1.00 97.94 366 ALA A O 1
ATOM 2925 N N . LYS A 1 367 ? 5.511 -7.884 -29.523 1.00 98.12 367 LYS A N 1
ATOM 2926 C CA . LYS A 1 367 ? 5.096 -7.945 -30.937 1.00 98.12 367 LYS A CA 1
ATOM 2927 C C . LYS A 1 367 ? 4.921 -6.562 -31.557 1.00 98.12 367 LYS A C 1
ATOM 2929 O O . LYS A 1 367 ? 5.418 -6.328 -32.657 1.00 98.12 367 LYS A O 1
ATOM 2934 N N . SER A 1 368 ? 4.262 -5.651 -30.842 1.00 98.19 368 SER A N 1
ATOM 2935 C CA . SER A 1 368 ? 4.062 -4.261 -31.276 1.00 98.19 368 SER A CA 1
ATOM 2936 C C . SER A 1 368 ? 5.398 -3.536 -31.439 1.00 98.19 368 SER A C 1
ATOM 2938 O O . SER A 1 368 ? 5.604 -2.783 -32.390 1.00 98.19 368 SER A O 1
ATOM 2940 N N . ILE A 1 369 ? 6.334 -3.798 -30.528 1.00 98.56 369 ILE A N 1
ATOM 2941 C CA . ILE A 1 369 ? 7.693 -3.267 -30.562 1.00 98.56 369 ILE A CA 1
ATOM 2942 C C . ILE A 1 369 ? 8.492 -3.809 -31.752 1.00 98.56 369 ILE A C 1
ATOM 2944 O O . ILE A 1 369 ? 9.118 -3.027 -32.468 1.00 98.56 369 ILE A O 1
ATOM 2948 N N . ILE A 1 370 ? 8.461 -5.122 -31.988 1.00 98.69 370 ILE A N 1
ATOM 2949 C CA . ILE A 1 370 ? 9.147 -5.760 -33.120 1.00 98.69 370 ILE A CA 1
ATOM 2950 C C . ILE A 1 370 ? 8.604 -5.200 -34.438 1.00 98.69 370 ILE A C 1
ATOM 2952 O O . ILE A 1 370 ? 9.379 -4.871 -35.336 1.00 98.69 370 ILE A O 1
ATOM 2956 N N . GLU A 1 371 ? 7.282 -5.058 -34.565 1.00 98.44 371 GLU A N 1
ATOM 2957 C CA . GLU A 1 371 ? 6.650 -4.456 -35.744 1.00 98.44 371 GLU A CA 1
ATOM 2958 C C . GLU A 1 371 ? 7.113 -3.006 -35.952 1.00 98.44 371 GLU A C 1
ATOM 2960 O O . GLU A 1 371 ? 7.470 -2.611 -37.066 1.00 98.44 371 GLU A O 1
ATOM 2965 N N . TRP A 1 372 ? 7.181 -2.225 -34.873 1.00 98.38 372 TRP A N 1
ATOM 2966 C CA . TRP A 1 372 ? 7.660 -0.850 -34.926 1.00 98.38 372 TRP A CA 1
ATOM 2967 C C . TRP A 1 372 ? 9.136 -0.755 -35.336 1.00 98.38 372 TRP A C 1
ATOM 2969 O O . TRP A 1 372 ? 9.450 0.000 -36.254 1.00 98.38 372 TRP A O 1
ATOM 2979 N N . LEU A 1 373 ? 10.035 -1.547 -34.739 1.00 98.25 373 LEU A N 1
ATOM 2980 C CA . LEU A 1 373 ? 11.466 -1.561 -35.085 1.00 98.25 373 LEU A CA 1
ATOM 2981 C C . LEU A 1 373 ? 11.704 -1.928 -36.559 1.00 98.25 373 LEU A C 1
ATOM 2983 O O . LEU A 1 373 ? 12.596 -1.371 -37.199 1.00 98.25 373 LEU A O 1
ATOM 2987 N N . ASN A 1 374 ? 10.867 -2.809 -37.114 1.00 97.50 374 ASN A N 1
ATOM 2988 C CA . ASN A 1 374 ? 10.916 -3.224 -38.517 1.00 97.50 374 ASN A CA 1
ATOM 2989 C C . ASN A 1 374 ? 10.229 -2.244 -39.489 1.00 97.50 374 ASN A C 1
ATOM 2991 O O . ASN A 1 374 ? 10.204 -2.491 -40.698 1.00 97.50 374 ASN A O 1
ATOM 2995 N N . THR A 1 375 ? 9.661 -1.137 -39.000 1.00 97.06 375 THR A N 1
ATOM 2996 C CA . THR A 1 375 ? 9.003 -0.147 -39.859 1.00 97.06 375 THR A CA 1
ATOM 2997 C C . THR A 1 375 ? 10.017 0.554 -40.767 1.00 97.06 375 THR A C 1
ATOM 2999 O O . THR A 1 375 ? 11.079 1.013 -40.334 1.00 97.06 375 THR A O 1
ATOM 3002 N N . GLU A 1 376 ? 9.671 0.680 -42.052 1.00 95.19 376 GLU A N 1
ATOM 3003 C CA . GLU A 1 376 ? 10.520 1.345 -43.040 1.00 95.19 376 GLU A CA 1
ATOM 3004 C C . GLU A 1 376 ? 10.845 2.784 -42.604 1.00 95.19 376 GLU A C 1
ATOM 3006 O O . GLU A 1 376 ? 9.961 3.590 -42.308 1.00 95.19 376 GLU A O 1
ATOM 3011 N N . GLY A 1 377 ? 12.138 3.113 -42.573 1.00 93.81 377 GLY A N 1
ATOM 3012 C CA . GLY A 1 377 ? 12.625 4.447 -42.230 1.00 93.81 377 GLY A CA 1
ATOM 3013 C C . GLY A 1 377 ? 13.044 4.645 -40.772 1.00 93.81 377 GLY A C 1
ATOM 3014 O O . GLY A 1 377 ? 13.637 5.684 -40.493 1.00 93.81 377 GLY A O 1
ATOM 3015 N N . VAL A 1 378 ?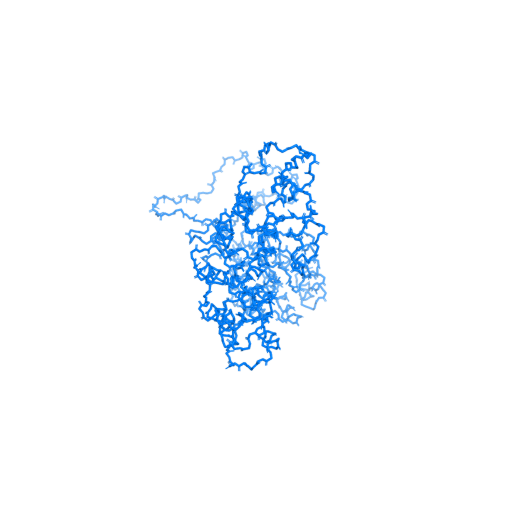 12.841 3.678 -39.864 1.00 97.50 378 VAL A N 1
ATOM 3016 C CA . VAL A 1 378 ? 13.334 3.777 -38.470 1.00 97.50 378 VAL A CA 1
ATOM 3017 C C . VAL A 1 378 ? 14.854 3.943 -38.429 1.00 97.50 378 VAL A C 1
ATOM 3019 O O . VAL A 1 378 ? 15.342 4.925 -37.871 1.00 97.50 378 VAL A O 1
ATOM 3022 N N . VAL A 1 379 ? 15.596 3.062 -39.107 1.00 97.75 379 VAL A N 1
ATOM 3023 C CA . VAL A 1 379 ? 17.065 3.148 -39.224 1.00 97.75 379 VAL A CA 1
ATOM 3024 C C . VAL A 1 379 ? 17.493 4.468 -39.869 1.00 97.75 379 VAL A C 1
ATOM 3026 O O . VAL A 1 379 ? 18.352 5.176 -39.350 1.00 97.75 379 VAL A O 1
ATOM 3029 N N . GLY A 1 380 ? 16.854 4.843 -40.984 1.00 97.81 380 GLY A N 1
ATOM 3030 C CA . GLY A 1 380 ? 17.173 6.079 -41.703 1.00 97.81 380 GLY A CA 1
ATOM 3031 C C . GLY A 1 380 ? 16.942 7.333 -40.857 1.00 97.81 380 GLY A C 1
ATOM 3032 O O . GLY A 1 380 ? 17.755 8.259 -40.884 1.00 97.81 380 GLY A O 1
ATOM 3033 N N . ARG A 1 381 ? 15.868 7.349 -40.060 1.00 97.69 381 ARG A N 1
ATOM 3034 C CA . ARG A 1 381 ? 15.606 8.413 -39.095 1.00 97.69 381 ARG A CA 1
ATOM 3035 C C . ARG A 1 381 ? 16.664 8.416 -38.000 1.00 97.69 381 ARG A C 1
ATOM 3037 O O . ARG A 1 381 ? 17.247 9.466 -37.772 1.00 97.69 381 ARG A O 1
ATOM 3044 N N . LEU A 1 382 ? 16.955 7.276 -37.372 1.00 98.06 382 LEU A N 1
ATOM 3045 C CA . LEU A 1 382 ? 17.936 7.194 -36.284 1.00 98.06 382 LEU A CA 1
ATOM 3046 C C . LEU A 1 382 ? 19.305 7.703 -36.742 1.00 98.06 382 LEU A C 1
ATOM 3048 O O . LEU A 1 382 ? 19.922 8.517 -36.060 1.00 98.06 382 LEU A O 1
ATOM 3052 N N . LYS A 1 383 ? 19.728 7.308 -37.945 1.00 97.81 383 LYS A N 1
ATOM 3053 C CA . LYS A 1 383 ? 20.950 7.803 -38.577 1.00 97.81 383 LYS A CA 1
ATOM 3054 C C . LYS A 1 383 ? 20.945 9.328 -38.739 1.00 97.81 383 LYS A C 1
ATOM 3056 O O . LYS A 1 383 ? 21.947 9.981 -38.447 1.00 97.81 383 LYS A O 1
ATOM 3061 N N . SER A 1 384 ? 19.823 9.913 -39.167 1.00 96.62 384 SER A N 1
ATOM 3062 C CA . SER A 1 384 ? 19.667 11.372 -39.248 1.00 96.62 384 SER A CA 1
ATOM 3063 C C . SER A 1 384 ? 19.748 12.042 -37.874 1.00 96.62 384 SER A C 1
ATOM 3065 O O . SER A 1 384 ? 20.410 13.068 -37.753 1.00 96.62 384 SER A O 1
ATOM 3067 N N . GLU A 1 385 ? 19.102 11.479 -36.851 1.00 96.44 385 GLU A N 1
ATOM 3068 C CA . GLU A 1 385 ? 19.101 12.044 -35.494 1.00 96.44 385 GLU A CA 1
ATOM 3069 C C . GLU A 1 385 ? 20.500 11.970 -34.854 1.00 96.44 385 GLU A C 1
ATOM 3071 O O . GLU A 1 385 ? 20.924 12.925 -34.204 1.00 96.44 385 GLU A O 1
ATOM 3076 N N . LEU A 1 386 ? 21.235 10.871 -35.078 1.00 94.94 386 LEU A N 1
ATOM 3077 C CA . LEU A 1 386 ? 22.630 10.686 -34.654 1.00 94.94 386 LEU A CA 1
ATOM 3078 C C . LEU A 1 386 ? 23.603 11.631 -35.368 1.00 94.94 386 LEU A C 1
ATOM 3080 O O . LEU A 1 386 ? 24.638 11.965 -34.801 1.00 94.94 386 LEU A O 1
ATOM 3084 N N . SER A 1 387 ? 23.275 12.067 -36.586 1.00 92.56 387 SER A N 1
ATOM 3085 C CA . SER A 1 387 ? 24.116 12.978 -37.372 1.00 92.56 387 SER A CA 1
ATOM 3086 C C . SER A 1 387 ? 23.889 14.457 -37.050 1.00 92.56 387 SER A C 1
ATOM 3088 O O . SER A 1 387 ? 24.665 15.285 -37.523 1.00 92.56 387 SER A O 1
ATOM 3090 N N . ASP A 1 388 ? 22.829 14.819 -36.314 1.00 91.25 388 ASP A N 1
ATOM 3091 C CA . ASP A 1 388 ? 22.505 16.216 -35.999 1.00 91.25 388 ASP A CA 1
ATOM 3092 C C . ASP A 1 388 ? 23.039 16.611 -34.607 1.00 91.25 388 ASP A C 1
ATOM 3094 O O . ASP A 1 388 ? 22.462 16.218 -33.587 1.00 91.25 388 ASP A O 1
ATOM 3098 N N . PRO A 1 389 ? 24.084 17.463 -34.522 1.00 89.25 389 PRO A N 1
ATOM 3099 C CA . PRO A 1 389 ? 24.640 17.901 -33.244 1.00 89.25 389 PRO A CA 1
ATOM 3100 C C . PRO A 1 389 ? 23.644 18.636 -32.338 1.00 89.25 389 PRO A C 1
ATOM 3102 O O . PRO A 1 389 ? 23.892 18.770 -31.140 1.00 89.25 389 PRO A O 1
ATOM 3105 N N . LYS A 1 390 ? 22.514 19.127 -32.868 1.00 90.44 390 LYS A N 1
ATOM 3106 C CA . LYS A 1 390 ? 21.458 19.761 -32.056 1.00 90.44 390 LYS A CA 1
ATOM 3107 C C . LYS A 1 390 ? 20.763 18.784 -31.117 1.00 90.44 390 LYS A C 1
ATOM 3109 O O . LYS A 1 390 ? 20.202 19.216 -30.111 1.00 90.44 390 LYS A O 1
ATOM 3114 N N . ASN A 1 391 ? 20.800 17.495 -31.435 1.00 89.19 391 ASN A N 1
ATOM 3115 C CA . ASN A 1 391 ? 20.196 16.457 -30.613 1.00 89.19 391 ASN A CA 1
ATOM 3116 C C . ASN A 1 391 ? 21.101 16.037 -29.451 1.00 89.19 391 ASN A C 1
ATOM 3118 O O . ASN A 1 391 ? 20.639 15.372 -28.525 1.00 89.19 391 ASN A O 1
ATOM 3122 N N . PHE A 1 392 ? 22.376 16.438 -29.462 1.00 91.19 392 PHE A N 1
ATOM 3123 C CA . PHE A 1 392 ? 23.361 15.984 -28.490 1.00 91.19 392 PHE A CA 1
ATOM 3124 C C . PHE A 1 392 ? 23.177 16.690 -27.143 1.00 91.19 392 PHE A C 1
ATOM 3126 O O . PHE A 1 392 ? 22.975 17.903 -27.046 1.00 91.19 392 PHE A O 1
ATOM 3133 N N . GLY A 1 393 ? 23.265 15.916 -26.065 1.00 85.81 393 GLY A N 1
ATOM 3134 C CA . GLY A 1 393 ? 23.394 16.448 -24.717 1.00 85.81 393 GLY A CA 1
ATOM 3135 C C . GLY A 1 393 ? 24.790 17.023 -24.485 1.00 85.81 393 GLY A C 1
ATOM 3136 O O . GLY A 1 393 ? 25.741 16.673 -25.176 1.00 85.81 393 GLY A O 1
ATOM 3137 N N . MET A 1 394 ? 24.932 17.865 -23.458 1.00 86.31 394 MET A N 1
ATOM 3138 C CA . MET A 1 394 ? 26.182 18.591 -23.179 1.00 86.31 394 MET A CA 1
ATOM 3139 C C . MET A 1 394 ? 27.419 17.684 -23.101 1.00 86.31 394 MET A C 1
ATOM 3141 O O . MET A 1 394 ? 28.443 18.007 -23.692 1.00 86.31 394 MET A O 1
ATOM 3145 N N . ALA A 1 395 ? 27.313 16.546 -22.406 1.00 85.00 395 ALA A N 1
ATOM 3146 C CA . ALA A 1 395 ? 28.418 15.601 -22.254 1.00 85.00 395 ALA A CA 1
ATOM 3147 C C . ALA A 1 395 ? 28.831 14.969 -23.593 1.00 85.00 395 ALA A C 1
ATOM 3149 O O . ALA A 1 395 ? 30.017 14.933 -23.908 1.00 85.00 395 ALA A O 1
ATOM 3150 N N . LYS A 1 396 ? 27.859 14.547 -24.415 1.00 86.19 396 LYS A N 1
ATOM 3151 C CA . LYS A 1 396 ? 28.126 14.029 -25.762 1.00 86.19 396 LYS A CA 1
ATOM 3152 C C . LYS A 1 396 ? 28.752 15.107 -26.644 1.00 86.19 396 LYS A C 1
ATOM 3154 O O . LYS A 1 396 ? 29.762 14.844 -27.277 1.00 86.19 396 LYS A O 1
ATOM 3159 N N . SER A 1 397 ? 28.220 16.330 -26.640 1.00 87.50 397 SER A N 1
ATOM 3160 C CA . SER A 1 397 ? 28.793 17.442 -27.411 1.00 87.50 397 SER A CA 1
ATOM 3161 C C . SER A 1 397 ? 30.240 17.741 -27.018 1.00 87.50 397 SER A C 1
ATOM 3163 O O . SER A 1 397 ? 31.068 17.981 -27.892 1.00 87.50 397 SER A O 1
ATOM 3165 N N . PHE A 1 398 ? 30.552 17.698 -25.720 1.00 88.44 398 PHE A N 1
ATOM 3166 C CA . PHE A 1 398 ? 31.919 17.836 -25.224 1.00 88.44 398 PHE A CA 1
ATOM 3167 C C . PHE A 1 398 ? 32.819 16.709 -25.748 1.00 88.44 398 PHE A C 1
ATOM 3169 O O . PHE A 1 398 ? 33.859 16.987 -26.344 1.00 88.44 398 PHE A O 1
ATOM 3176 N N . PHE A 1 399 ? 32.386 15.454 -25.605 1.00 87.62 399 PHE A N 1
ATOM 3177 C CA . PHE A 1 399 ? 33.134 14.286 -26.069 1.00 87.62 399 PHE A CA 1
ATOM 3178 C C . PHE A 1 399 ? 33.396 14.328 -27.584 1.00 87.62 399 PHE A C 1
ATOM 3180 O O . PHE A 1 399 ? 34.542 14.228 -28.014 1.00 87.62 399 PHE A O 1
ATOM 3187 N N . MET A 1 400 ? 32.358 14.586 -28.388 1.00 85.50 400 MET A N 1
ATOM 3188 C CA . MET A 1 400 ? 32.471 14.699 -29.848 1.00 85.50 400 MET A CA 1
ATOM 3189 C C . MET A 1 400 ? 33.415 15.834 -30.259 1.00 85.50 400 MET A C 1
ATOM 3191 O O . MET A 1 400 ? 34.224 15.660 -31.163 1.00 85.50 400 MET A O 1
ATOM 3195 N N . SER A 1 401 ? 33.378 16.977 -29.563 1.00 86.75 401 SER A N 1
ATOM 3196 C CA . SER A 1 401 ? 34.283 18.094 -29.864 1.00 86.75 401 SER A CA 1
ATOM 3197 C C . SER A 1 401 ? 35.760 17.769 -29.620 1.00 86.75 401 SER A C 1
ATOM 3199 O O . SER A 1 401 ? 36.619 18.303 -30.320 1.00 86.75 401 SER A O 1
ATOM 3201 N N . GLY A 1 402 ? 36.059 16.880 -28.667 1.00 88.00 402 GLY A N 1
ATOM 3202 C CA . GLY A 1 402 ? 37.416 16.386 -28.432 1.00 88.00 402 GLY A CA 1
ATOM 3203 C C . GLY A 1 402 ? 37.883 15.430 -29.521 1.00 88.00 402 GLY A C 1
ATOM 3204 O O . GLY A 1 402 ? 38.983 15.594 -30.048 1.00 88.00 402 GLY A O 1
ATOM 3205 N N . MET A 1 403 ? 37.013 14.507 -29.939 1.00 85.50 403 MET A N 1
ATOM 3206 C CA . MET A 1 403 ? 37.300 13.598 -31.053 1.00 85.50 403 MET A CA 1
ATOM 3207 C C . MET A 1 403 ? 37.518 14.350 -32.374 1.00 85.50 403 MET A C 1
ATOM 3209 O O . MET A 1 403 ? 38.497 14.088 -33.070 1.00 85.50 403 MET A O 1
ATOM 3213 N N . ASP A 1 404 ? 36.676 15.341 -32.688 1.00 85.50 404 ASP A N 1
ATOM 3214 C CA . ASP A 1 404 ? 36.828 16.200 -33.875 1.00 85.50 404 ASP A CA 1
ATOM 3215 C C . ASP A 1 404 ? 38.131 17.015 -33.843 1.00 85.50 404 ASP A C 1
ATOM 3217 O O . ASP A 1 404 ? 38.724 17.313 -34.884 1.00 85.50 404 ASP A O 1
ATOM 3221 N N . ALA A 1 405 ? 38.598 17.371 -32.644 1.00 88.38 405 ALA A N 1
ATOM 3222 C CA . ALA A 1 405 ? 39.881 18.029 -32.433 1.00 88.38 405 ALA A CA 1
ATOM 3223 C C . ALA A 1 405 ? 41.078 17.054 -32.475 1.00 88.38 405 ALA A C 1
ATOM 3225 O O . ALA A 1 405 ? 42.225 17.498 -32.394 1.00 88.38 405 ALA A O 1
ATOM 3226 N N . GLY A 1 406 ? 40.825 15.755 -32.665 1.00 89.81 406 GLY A N 1
ATOM 3227 C CA . GLY A 1 406 ? 41.829 14.706 -32.825 1.00 89.81 406 GLY A CA 1
ATOM 3228 C C . GLY A 1 406 ? 42.343 14.099 -31.520 1.00 89.81 406 GLY A C 1
ATOM 3229 O O . GLY A 1 406 ? 43.362 13.416 -31.563 1.00 89.81 406 GLY A O 1
ATOM 3230 N N . TYR A 1 407 ? 41.673 14.352 -30.391 1.00 89.06 407 TYR A N 1
ATOM 3231 C CA . TYR A 1 407 ? 42.020 13.767 -29.095 1.00 89.06 407 TYR A CA 1
ATOM 3232 C C . TYR A 1 407 ? 41.392 12.380 -28.938 1.00 89.06 407 TYR A C 1
ATOM 3234 O O . TYR A 1 407 ? 40.218 12.177 -29.265 1.00 89.06 407 TYR A O 1
ATOM 3242 N N . ASP A 1 408 ? 42.142 11.440 -28.366 1.00 88.44 408 ASP A N 1
ATOM 3243 C CA . ASP A 1 408 ? 41.589 10.191 -27.857 1.00 88.44 408 ASP A CA 1
ATOM 3244 C C . ASP A 1 408 ? 40.871 10.445 -26.527 1.00 88.44 408 ASP A C 1
ATOM 3246 O O . ASP A 1 408 ? 41.452 10.427 -25.441 1.00 88.44 408 ASP A O 1
ATOM 3250 N N . MET A 1 409 ? 39.561 10.654 -26.613 1.00 86.19 409 MET A N 1
ATOM 3251 C CA . MET A 1 409 ? 38.710 10.923 -25.456 1.00 86.19 409 MET A CA 1
ATOM 3252 C C . MET A 1 409 ? 38.504 9.705 -24.537 1.00 86.19 409 MET A C 1
ATOM 3254 O O . MET A 1 409 ? 37.853 9.832 -23.500 1.00 86.19 409 MET A O 1
ATOM 3258 N N . THR A 1 410 ? 39.061 8.538 -24.883 1.00 85.69 410 THR A N 1
ATOM 3259 C CA . THR A 1 410 ? 39.107 7.355 -24.008 1.00 85.69 410 THR A CA 1
ATOM 3260 C C . THR A 1 410 ? 40.385 7.285 -23.162 1.00 85.69 410 THR A C 1
ATOM 3262 O O . THR A 1 410 ? 40.442 6.536 -22.186 1.00 85.69 410 THR A O 1
ATOM 3265 N N . SER A 1 411 ? 41.395 8.101 -23.480 1.00 91.56 411 SER A N 1
ATOM 3266 C CA . SER A 1 411 ? 42.644 8.223 -22.727 1.00 91.56 411 SER A CA 1
ATOM 3267 C C . SER A 1 411 ? 42.519 9.288 -21.637 1.00 91.56 411 SER A C 1
ATOM 3269 O O . SER A 1 411 ? 42.256 10.454 -21.926 1.00 91.56 411 SER A O 1
ATOM 3271 N N . GLU A 1 412 ? 42.781 8.932 -20.372 1.00 87.56 412 GLU A N 1
ATOM 3272 C CA . GLU A 1 412 ? 42.743 9.892 -19.251 1.00 87.56 412 GLU A CA 1
ATOM 3273 C C . GLU A 1 412 ? 43.671 11.096 -19.471 1.00 87.56 412 GLU A C 1
ATOM 3275 O O . GLU A 1 412 ? 43.349 12.217 -19.078 1.00 87.56 412 GLU A O 1
ATOM 3280 N N . THR A 1 413 ? 44.826 10.865 -20.102 1.00 92.44 413 THR A N 1
ATOM 3281 C CA . THR A 1 413 ? 45.827 11.914 -20.330 1.00 92.44 413 THR A CA 1
ATOM 3282 C C . THR A 1 413 ? 45.371 12.871 -21.427 1.00 92.44 413 THR A C 1
ATOM 3284 O O . THR A 1 413 ? 45.348 14.078 -21.204 1.00 92.44 413 THR A O 1
ATOM 3287 N N . GLU A 1 414 ? 44.942 12.350 -22.579 1.00 91.12 414 GLU A N 1
ATOM 3288 C CA . GLU A 1 414 ? 44.484 13.191 -23.694 1.00 91.12 414 GLU A CA 1
ATOM 3289 C C . GLU A 1 414 ? 43.155 13.886 -23.376 1.00 91.12 414 GLU A C 1
ATOM 3291 O O . GLU A 1 414 ? 42.967 15.048 -23.732 1.00 91.12 414 GLU A O 1
ATOM 3296 N N . MET A 1 415 ? 42.265 13.238 -22.616 1.00 89.81 415 MET A N 1
ATOM 3297 C CA . MET A 1 415 ? 41.047 13.867 -22.108 1.00 89.81 415 MET A CA 1
ATOM 3298 C C . MET A 1 415 ? 41.369 15.042 -21.175 1.00 89.81 415 MET A C 1
ATOM 3300 O O . MET A 1 415 ? 40.744 16.094 -21.292 1.00 89.81 415 MET A O 1
ATOM 3304 N N . ALA A 1 416 ? 42.342 14.906 -20.266 1.00 89.38 416 ALA A N 1
ATOM 3305 C CA . ALA A 1 416 ? 42.749 16.000 -19.382 1.00 89.38 416 ALA A CA 1
ATOM 3306 C C . ALA A 1 416 ? 43.366 17.174 -20.162 1.00 89.38 416 ALA A C 1
ATOM 3308 O O . ALA A 1 416 ? 43.031 18.332 -19.900 1.00 89.38 416 ALA A O 1
ATOM 3309 N N . GLU A 1 417 ? 44.207 16.878 -21.157 1.00 90.69 417 GLU A N 1
ATOM 3310 C CA . GLU A 1 417 ? 44.770 17.881 -22.066 1.00 90.69 417 GLU A CA 1
ATOM 3311 C C . GLU A 1 417 ? 43.675 18.598 -22.866 1.00 90.69 417 GLU A C 1
ATOM 3313 O O . GLU A 1 417 ? 43.707 19.826 -22.992 1.00 90.69 417 GLU A O 1
ATOM 3318 N N . PHE A 1 418 ? 42.669 17.865 -23.355 1.00 92.31 418 PHE A N 1
ATOM 3319 C CA . PHE A 1 418 ? 41.522 18.454 -24.040 1.00 92.31 418 PHE A CA 1
ATOM 3320 C C . PHE A 1 418 ? 40.669 19.310 -23.103 1.00 92.31 418 PHE A C 1
ATOM 3322 O O . PHE A 1 418 ? 40.292 20.413 -23.483 1.00 92.31 418 PHE A O 1
ATOM 3329 N N . VAL A 1 419 ? 40.392 18.864 -21.872 1.00 88.56 419 VAL A N 1
ATOM 3330 C CA . VAL A 1 419 ? 39.655 19.655 -20.868 1.00 88.56 419 VAL A CA 1
ATOM 3331 C C . VAL A 1 419 ? 40.371 20.981 -20.602 1.00 88.56 419 VAL A C 1
ATOM 3333 O O . VAL A 1 419 ? 39.733 22.035 -20.575 1.00 88.56 419 VAL A O 1
ATOM 3336 N N . GLU A 1 420 ? 41.693 20.956 -20.422 1.00 87.50 420 GLU A N 1
ATOM 3337 C CA . GLU A 1 420 ? 42.486 22.168 -20.219 1.00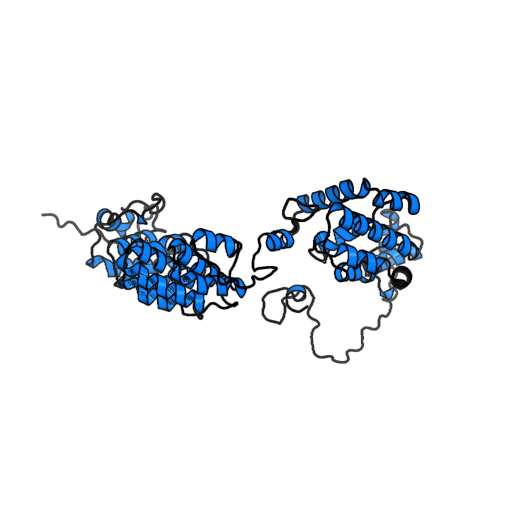 87.50 420 GLU A CA 1
ATOM 3338 C C . GLU A 1 420 ? 42.466 23.070 -21.461 1.00 87.50 420 GLU A C 1
ATOM 3340 O O . GLU A 1 420 ? 42.234 24.276 -21.341 1.00 87.50 420 GLU A O 1
ATOM 3345 N N . ALA A 1 421 ? 42.640 22.501 -22.657 1.00 85.62 421 ALA A N 1
ATOM 3346 C CA . ALA A 1 421 ? 42.567 23.237 -23.915 1.00 85.62 421 ALA A CA 1
ATOM 3347 C C . ALA A 1 421 ? 41.186 23.879 -24.123 1.00 85.62 421 ALA A C 1
ATOM 3349 O O . ALA A 1 421 ? 41.119 25.075 -24.394 1.00 85.62 421 ALA A O 1
ATOM 3350 N N . TYR A 1 422 ? 40.109 23.120 -23.918 1.00 85.25 422 TYR A N 1
ATOM 3351 C CA . TYR A 1 422 ? 38.712 23.538 -24.040 1.00 85.25 422 TYR A CA 1
ATOM 3352 C C . TYR A 1 422 ? 38.368 24.675 -23.070 1.00 85.25 422 TYR A C 1
ATOM 3354 O O . TYR A 1 422 ? 37.750 25.667 -23.461 1.00 85.25 422 TYR A O 1
ATOM 3362 N N . ASN A 1 423 ? 38.822 24.576 -21.815 1.00 84.12 423 ASN A N 1
ATOM 3363 C CA . ASN A 1 423 ? 38.628 25.616 -20.803 1.00 84.12 423 ASN A CA 1
ATOM 3364 C C . ASN A 1 423 ? 39.448 26.887 -21.101 1.00 84.12 423 ASN A C 1
ATOM 3366 O O . ASN A 1 423 ? 38.975 28.002 -20.864 1.00 84.12 423 ASN A O 1
ATOM 3370 N N . ASN A 1 424 ? 40.664 26.739 -21.639 1.00 79.94 424 ASN A N 1
ATOM 3371 C CA . ASN A 1 424 ? 41.560 27.854 -21.964 1.00 79.94 424 ASN A CA 1
ATOM 3372 C C . ASN A 1 424 ? 41.200 28.550 -23.288 1.00 79.94 424 ASN A C 1
ATOM 3374 O O . ASN A 1 424 ? 41.435 29.752 -23.445 1.00 79.94 424 ASN A O 1
ATOM 3378 N N . SER A 1 425 ? 40.610 27.833 -24.245 1.00 68.38 425 SER A N 1
ATOM 3379 C CA . SER A 1 425 ? 40.185 28.352 -25.545 1.00 68.38 425 SER A CA 1
ATOM 3380 C C . SER A 1 425 ? 38.818 29.026 -25.462 1.00 68.38 425 SER A C 1
ATOM 3382 O O . SER A 1 425 ? 37.898 28.624 -26.167 1.00 68.38 425 SER A O 1
ATOM 3384 N N . SER A 1 426 ? 38.668 30.051 -24.613 1.00 58.41 426 SER A N 1
ATOM 3385 C CA . SER A 1 426 ? 37.444 30.865 -24.537 1.00 58.41 426 SER A CA 1
ATOM 3386 C C . SER A 1 426 ? 37.040 31.399 -25.928 1.00 58.41 426 SER A C 1
ATOM 3388 O O . SER A 1 426 ? 37.462 32.473 -26.352 1.00 58.41 426 SER A O 1
ATOM 3390 N N . LEU A 1 427 ? 36.221 30.633 -26.643 1.00 44.22 427 LEU A N 1
ATOM 3391 C CA . LEU A 1 427 ? 35.573 30.926 -27.915 1.00 44.22 427 LEU A CA 1
ATOM 3392 C C . LEU A 1 427 ? 34.116 30.461 -27.794 1.00 44.22 427 LEU A C 1
ATOM 3394 O O . LEU A 1 427 ? 33.807 29.569 -27.005 1.00 44.22 427 LEU A O 1
ATOM 3398 N N . PRO A 1 428 ? 33.200 31.174 -28.463 1.00 40.38 428 PRO A N 1
ATOM 3399 C CA . PRO A 1 428 ? 31.862 31.433 -27.964 1.00 40.38 428 PRO A CA 1
ATOM 3400 C C . PRO A 1 428 ? 31.057 30.144 -27.872 1.00 40.38 428 PRO A C 1
ATOM 3402 O O . PRO A 1 428 ? 31.095 29.318 -28.784 1.00 40.38 428 PRO A O 1
ATOM 3405 N N . SER A 1 429 ? 30.260 30.035 -26.806 1.00 38.91 429 SER A N 1
ATOM 3406 C CA . SER A 1 429 ? 29.062 29.203 -26.786 1.00 38.91 429 SER A CA 1
ATOM 3407 C C . SER A 1 429 ? 28.420 29.270 -28.165 1.00 38.91 429 SER A C 1
ATOM 3409 O O . SER A 1 429 ? 28.089 30.366 -28.632 1.00 38.91 429 SER A O 1
ATOM 3411 N N . ASN A 1 430 ? 28.310 28.125 -28.840 1.00 32.81 430 ASN A N 1
ATOM 3412 C CA . ASN A 1 430 ? 27.550 28.047 -30.072 1.00 32.81 430 ASN A CA 1
ATOM 3413 C C . ASN A 1 430 ? 26.211 28.715 -29.785 1.00 32.81 430 ASN A C 1
ATOM 3415 O O . ASN A 1 430 ? 25.504 28.344 -28.846 1.00 32.81 430 ASN A O 1
ATOM 3419 N N . ASN A 1 431 ? 25.944 29.769 -30.543 1.00 35.56 431 ASN A N 1
ATOM 3420 C CA . ASN A 1 431 ? 24.757 30.583 -30.449 1.00 35.56 431 ASN A CA 1
ATOM 3421 C C . ASN A 1 431 ? 23.585 29.702 -30.913 1.00 35.56 431 ASN A C 1
ATOM 3423 O O . ASN A 1 431 ? 23.102 29.822 -32.035 1.00 35.56 431 ASN A O 1
ATOM 3427 N N . VAL A 1 432 ? 23.112 28.802 -30.046 1.00 34.03 432 VAL A N 1
ATOM 3428 C CA . VAL A 1 432 ? 21.674 28.723 -29.841 1.00 34.03 432 VAL A CA 1
ATOM 3429 C C . VAL A 1 432 ? 21.376 30.071 -29.225 1.00 34.03 432 VAL A C 1
ATOM 3431 O O . VAL A 1 432 ? 21.650 30.298 -28.047 1.00 34.03 432 VAL A O 1
ATOM 3434 N N . SER A 1 433 ? 20.949 31.006 -30.071 1.00 30.58 433 SER A N 1
ATOM 3435 C CA . SER A 1 433 ? 20.305 32.220 -29.615 1.00 30.58 433 SER A CA 1
ATOM 3436 C C . SER A 1 433 ? 19.378 31.798 -28.488 1.00 30.58 433 SER A C 1
ATOM 3438 O O . SER A 1 433 ? 18.431 31.038 -28.707 1.00 30.58 433 SER A O 1
ATOM 3440 N N . ALA A 1 434 ? 19.694 32.244 -27.269 1.00 31.50 434 ALA A N 1
ATOM 3441 C CA . ALA A 1 434 ? 18.693 32.325 -26.228 1.00 31.50 434 ALA A CA 1
ATOM 3442 C C . ALA A 1 434 ? 17.473 32.927 -26.929 1.00 31.50 434 ALA A C 1
ATOM 3444 O O . ALA A 1 434 ? 17.636 33.983 -27.557 1.00 31.50 434 ALA A O 1
ATOM 3445 N N . PRO A 1 435 ? 16.319 32.237 -26.975 1.00 33.59 435 PRO A N 1
ATOM 3446 C CA . PRO A 1 435 ? 15.165 32.837 -27.599 1.00 33.59 435 PRO A CA 1
ATOM 3447 C C . PRO A 1 435 ? 14.991 34.178 -26.902 1.00 33.59 435 PRO A C 1
ATOM 3449 O O . PRO A 1 435 ? 14.923 34.237 -25.669 1.00 33.59 435 PRO A O 1
ATOM 3452 N N . GLU A 1 436 ? 15.018 35.253 -27.698 1.00 30.19 436 GLU A N 1
ATOM 3453 C CA . GLU A 1 436 ? 14.501 36.534 -27.259 1.00 30.19 436 GLU A CA 1
ATOM 3454 C C . GLU A 1 436 ? 13.208 36.217 -26.533 1.00 30.19 436 GLU A C 1
ATOM 3456 O O . GLU A 1 436 ? 12.355 35.482 -27.040 1.00 30.19 436 GLU A O 1
ATOM 3461 N N . THR A 1 437 ? 13.132 36.692 -25.300 1.00 28.17 437 THR A N 1
ATOM 3462 C CA . THR A 1 437 ? 11.990 36.571 -24.419 1.00 28.17 437 THR A CA 1
ATOM 3463 C C . THR A 1 437 ? 10.797 37.269 -25.065 1.00 28.17 437 THR A C 1
ATOM 3465 O O . THR A 1 437 ? 10.367 38.344 -24.658 1.00 28.17 437 THR A O 1
ATOM 3468 N N . THR A 1 438 ? 10.181 36.625 -26.055 1.00 30.66 438 THR A N 1
ATOM 3469 C CA . THR A 1 438 ? 8.741 36.696 -26.202 1.00 30.66 438 THR A CA 1
ATOM 3470 C C . THR A 1 438 ? 8.208 36.099 -24.919 1.00 30.66 438 THR A C 1
ATOM 3472 O O . THR A 1 438 ? 8.319 34.896 -24.682 1.00 30.66 438 THR A O 1
ATOM 3475 N N . VAL A 1 439 ? 7.729 36.986 -24.054 1.00 37.50 439 VAL A N 1
ATOM 3476 C CA . VAL A 1 439 ? 7.036 36.683 -22.810 1.00 37.50 439 VAL A CA 1
ATOM 3477 C C . VAL A 1 439 ? 5.880 35.729 -23.124 1.00 37.50 439 VAL A C 1
ATOM 3479 O O . VAL A 1 439 ? 4.759 36.145 -23.394 1.00 37.50 439 VAL A O 1
ATOM 3482 N N . SER A 1 440 ? 6.165 34.431 -23.110 1.00 41.44 440 SER A N 1
ATOM 3483 C CA . SER A 1 440 ? 5.180 33.382 -22.913 1.00 41.44 440 SER A CA 1
ATOM 3484 C C . SER A 1 440 ? 5.072 33.225 -21.407 1.00 41.44 440 SER A C 1
ATOM 3486 O O . SER A 1 440 ? 5.972 32.689 -20.766 1.00 41.44 440 SER A O 1
ATOM 3488 N N . ARG A 1 441 ? 4.007 33.785 -20.830 1.00 41.97 441 ARG A N 1
ATOM 3489 C CA . ARG A 1 441 ? 3.683 33.649 -19.408 1.00 41.97 441 ARG A CA 1
ATOM 3490 C C . ARG A 1 441 ? 3.616 32.166 -19.027 1.00 41.97 441 ARG A C 1
ATOM 3492 O O . ARG A 1 441 ? 2.724 31.467 -19.492 1.00 41.97 441 ARG A O 1
ATOM 3499 N N . GLY A 1 442 ? 4.527 31.750 -18.152 1.00 42.97 442 GLY A N 1
ATOM 3500 C CA . GLY A 1 442 ? 4.509 30.473 -17.439 1.00 42.97 442 GLY A CA 1
ATOM 3501 C C . GLY A 1 442 ? 5.911 29.882 -17.313 1.00 42.97 442 GLY A C 1
ATOM 3502 O O . GLY A 1 442 ? 6.546 29.601 -18.328 1.00 42.97 442 GLY A O 1
ATOM 3503 N N . GLU A 1 443 ? 6.400 29.704 -16.083 1.00 49.62 443 GLU A N 1
ATOM 3504 C CA . GLU A 1 443 ? 7.562 28.849 -15.807 1.00 49.62 443 GLU A CA 1
ATOM 3505 C C . GLU A 1 443 ? 7.306 27.454 -16.389 1.00 49.62 443 GLU A C 1
ATOM 3507 O O . GLU A 1 443 ? 6.250 26.860 -16.168 1.00 49.62 443 GLU A O 1
ATOM 3512 N N . ARG A 1 444 ? 8.259 26.926 -17.164 1.00 54.72 444 ARG A N 1
ATOM 3513 C CA . ARG A 1 444 ? 8.220 25.521 -17.575 1.00 54.72 444 ARG A CA 1
ATOM 3514 C C . ARG A 1 444 ? 8.518 24.676 -16.341 1.00 54.72 444 ARG A C 1
ATOM 3516 O O . ARG A 1 444 ? 9.653 24.672 -15.878 1.00 54.72 444 ARG A O 1
ATOM 3523 N N . ILE A 1 445 ? 7.503 23.986 -15.838 1.00 63.94 445 ILE A N 1
ATOM 3524 C CA . ILE A 1 445 ? 7.619 23.070 -14.701 1.00 63.94 445 ILE A CA 1
ATOM 3525 C C . ILE A 1 445 ? 8.497 21.886 -15.112 1.00 63.94 445 ILE A C 1
ATOM 3527 O O . ILE A 1 445 ? 8.280 21.274 -16.163 1.00 63.94 445 ILE A O 1
ATOM 3531 N N . GLY A 1 446 ? 9.526 21.589 -14.320 1.00 67.31 446 GLY A N 1
ATOM 3532 C CA . GLY A 1 446 ? 10.425 20.470 -14.556 1.00 67.31 446 GLY A CA 1
ATOM 3533 C C . GLY A 1 446 ? 9.699 19.136 -14.382 1.00 67.31 446 GLY A C 1
ATOM 3534 O O . GLY A 1 446 ? 8.878 18.970 -13.487 1.00 67.31 446 GLY A O 1
ATOM 3535 N N . ARG A 1 447 ? 10.017 18.132 -15.215 1.00 71.69 447 ARG A N 1
ATOM 3536 C CA . ARG A 1 447 ? 9.375 16.793 -15.176 1.00 71.69 447 ARG A CA 1
ATOM 3537 C C . ARG A 1 447 ? 9.420 16.132 -13.785 1.00 71.69 447 ARG A C 1
ATOM 3539 O O . ARG A 1 447 ? 8.539 15.332 -13.476 1.00 71.69 447 ARG A O 1
ATOM 3546 N N . ASN A 1 448 ? 10.429 16.445 -12.972 1.00 65.81 448 ASN A N 1
ATOM 3547 C CA . ASN A 1 448 ? 10.601 15.909 -11.620 1.00 65.81 448 ASN A CA 1
ATOM 3548 C C . ASN A 1 448 ? 10.103 16.847 -10.508 1.00 65.81 448 ASN A C 1
ATOM 3550 O O . ASN A 1 448 ? 10.129 16.434 -9.351 1.00 65.81 448 ASN A O 1
ATOM 3554 N N . ASP A 1 449 ? 9.655 18.060 -10.838 1.00 78.56 449 ASP A N 1
ATOM 3555 C CA . ASP A 1 449 ? 9.114 19.003 -9.859 1.00 78.56 449 ASP A CA 1
ATOM 3556 C C . ASP A 1 449 ? 7.734 18.535 -9.372 1.00 78.56 449 ASP A C 1
ATOM 3558 O O . ASP A 1 449 ? 7.048 17.797 -10.096 1.00 78.56 449 ASP A O 1
ATOM 3562 N N . PRO A 1 450 ? 7.300 18.950 -8.167 1.00 75.94 450 PRO A N 1
ATOM 3563 C CA . PRO A 1 450 ? 5.941 18.711 -7.699 1.00 75.94 450 PRO A CA 1
ATOM 3564 C C . PRO A 1 450 ? 4.922 19.208 -8.725 1.00 75.94 450 PRO A C 1
ATOM 3566 O O . PRO A 1 450 ? 5.009 20.330 -9.227 1.00 75.94 450 PRO A O 1
ATOM 3569 N N . CYS A 1 451 ? 3.959 18.358 -9.067 1.00 79.69 451 CYS A N 1
ATOM 3570 C CA . CYS A 1 451 ? 2.967 18.699 -10.068 1.00 79.69 451 CYS A CA 1
ATOM 3571 C C . CYS A 1 451 ? 2.043 19.816 -9.549 1.00 79.69 451 CYS A C 1
ATOM 3573 O O . CYS A 1 451 ? 1.501 19.697 -8.447 1.00 79.69 451 CYS A O 1
ATOM 3575 N N . PRO A 1 452 ? 1.772 20.870 -10.343 1.00 78.75 452 PRO A N 1
ATOM 3576 C CA . PRO A 1 452 ? 0.906 21.973 -9.930 1.00 78.75 452 PRO A CA 1
ATOM 3577 C C . PRO A 1 452 ? -0.569 21.558 -9.817 1.00 78.75 452 PRO A C 1
ATOM 3579 O O . PRO A 1 452 ? -1.380 22.365 -9.376 1.00 78.75 452 PRO A O 1
ATOM 3582 N N . CYS A 1 453 ? -0.918 20.320 -10.204 1.00 77.19 453 CYS A N 1
ATOM 3583 C CA . CYS A 1 453 ? -2.237 19.716 -10.001 1.00 77.19 453 CYS A CA 1
ATOM 3584 C C . CYS A 1 453 ? -2.592 19.577 -8.504 1.00 77.19 453 CYS A C 1
ATOM 3586 O O . CYS A 1 453 ? -3.751 19.348 -8.177 1.00 77.19 453 CYS A O 1
ATOM 3588 N N . GLY A 1 454 ? -1.611 19.719 -7.600 1.00 65.69 454 GLY A N 1
ATOM 3589 C CA . GLY A 1 454 ? -1.809 19.605 -6.152 1.00 65.69 454 GLY A CA 1
ATOM 3590 C C . GLY A 1 454 ? -1.788 18.165 -5.633 1.00 65.69 454 GLY A C 1
ATOM 3591 O O . GLY A 1 454 ? -1.996 17.952 -4.449 1.00 65.69 454 GLY A O 1
ATOM 3592 N N . SER A 1 455 ? -1.485 17.181 -6.487 1.00 73.25 455 SER A N 1
ATOM 3593 C CA . SER A 1 455 ? -1.500 15.752 -6.129 1.00 73.25 455 SER A CA 1
ATOM 3594 C C . SER A 1 455 ? -0.319 15.279 -5.275 1.00 73.25 455 SER A C 1
ATOM 3596 O O . SER A 1 455 ? -0.237 14.098 -4.959 1.00 73.25 455 SER A O 1
ATOM 3598 N N . GLY A 1 456 ? 0.667 16.140 -5.005 1.00 72.56 456 GLY A N 1
ATOM 3599 C CA . GLY A 1 456 ? 1.926 15.756 -4.350 1.00 72.56 456 GLY A CA 1
ATOM 3600 C C . GLY A 1 456 ? 2.875 14.899 -5.208 1.00 72.56 456 GLY A C 1
ATOM 3601 O O . GLY A 1 456 ? 4.032 14.713 -4.837 1.00 72.56 456 GLY A O 1
ATOM 3602 N N . LYS A 1 457 ? 2.447 14.418 -6.386 1.00 72.38 457 LYS A N 1
ATOM 3603 C CA . LYS A 1 457 ? 3.265 13.596 -7.297 1.00 72.38 457 LYS A CA 1
ATOM 3604 C C . LYS A 1 457 ? 4.192 14.461 -8.164 1.00 72.38 457 LYS A C 1
ATOM 3606 O O . LYS A 1 457 ? 3.882 15.612 -8.472 1.00 72.38 457 LYS A O 1
ATOM 3611 N N . LYS A 1 458 ? 5.316 13.896 -8.630 1.00 70.69 458 LYS A N 1
ATOM 3612 C CA . LYS A 1 458 ? 6.195 14.540 -9.636 1.00 70.69 458 LYS A CA 1
ATOM 3613 C C . LYS A 1 458 ? 5.414 14.795 -10.933 1.00 70.69 458 LYS A C 1
ATOM 3615 O O . LYS A 1 458 ? 4.607 13.951 -11.320 1.00 70.69 458 LYS A O 1
ATOM 3620 N N . TYR A 1 459 ? 5.674 15.901 -11.637 1.00 78.19 459 TYR A N 1
ATOM 3621 C CA . TYR A 1 459 ? 4.932 16.305 -12.844 1.00 78.19 459 TYR A CA 1
ATOM 3622 C C . TYR A 1 459 ? 4.792 15.170 -13.871 1.00 78.19 459 TYR A C 1
ATOM 3624 O O . TYR A 1 459 ? 3.691 14.922 -14.361 1.00 78.19 459 TYR A O 1
ATOM 3632 N N . LYS A 1 460 ? 5.868 14.399 -14.102 1.00 74.44 460 LYS A N 1
ATOM 3633 C CA . LYS A 1 460 ? 5.876 13.239 -15.013 1.00 74.44 460 LYS A CA 1
ATOM 3634 C C . LYS A 1 460 ? 4.926 12.093 -14.630 1.00 74.44 460 LYS A C 1
ATOM 3636 O O . LYS A 1 460 ? 4.633 11.277 -15.492 1.00 74.44 460 LYS A O 1
ATOM 3641 N N . LYS A 1 461 ? 4.496 12.019 -13.365 1.00 66.69 461 LYS A N 1
ATOM 3642 C CA . LYS A 1 461 ? 3.614 10.976 -12.813 1.00 66.69 461 LYS A CA 1
ATOM 3643 C C . LYS A 1 461 ? 2.179 11.462 -12.520 1.00 66.69 461 LYS A C 1
ATOM 3645 O O . LYS A 1 461 ? 1.356 10.631 -12.166 1.00 66.69 461 LYS A O 1
ATOM 3650 N N . CYS A 1 462 ? 1.871 12.766 -12.617 1.00 76.62 462 CYS A N 1
ATOM 3651 C CA . CYS A 1 462 ? 0.492 13.287 -12.436 1.00 76.62 462 CYS A CA 1
ATOM 3652 C C . CYS A 1 462 ? -0.188 13.611 -13.772 1.00 76.62 462 CYS A C 1
ATOM 3654 O O . CYS A 1 462 ? -1.327 13.218 -13.982 1.00 76.62 462 CYS A O 1
ATOM 3656 N N . CYS A 1 463 ? 0.475 14.359 -14.660 1.00 63.12 463 CYS A N 1
ATOM 3657 C CA . CYS A 1 463 ? -0.186 14.977 -15.819 1.00 63.12 463 CYS A CA 1
ATOM 3658 C C . CYS A 1 463 ? 0.504 14.623 -17.140 1.00 63.12 463 CYS A C 1
ATOM 3660 O O . CYS A 1 463 ? 0.865 15.522 -17.905 1.00 63.12 463 CYS A O 1
ATOM 3662 N N . ARG A 1 464 ? 0.727 13.327 -17.379 1.00 50.34 464 ARG A N 1
ATOM 3663 C CA . ARG A 1 464 ? 1.014 12.842 -18.733 1.00 50.34 464 ARG A CA 1
ATOM 3664 C C . ARG A 1 464 ? -0.287 12.682 -19.507 1.00 50.34 464 ARG A C 1
ATOM 3666 O O . ARG A 1 464 ? -1.250 12.172 -18.900 1.00 50.34 464 ARG A O 1
#

Organism: NCBI:txid2528003